Protein AF-A0A2E6C3U9-F1 (afdb_monomer_lite)

Secondary structure (DSSP, 8-state):
---HHHHHHHHHHTT--HHHHHHHHHHH-TT----------------------------------------------------------------------S------------TTTT-EEE-TTS-EEEE-SS-EEEEEEPBTTB-HHHHHHTTTSEEEEETTEEEEE-TT-S--EEEE-SS-EEEESSS---STTPEEEEE-SSEEEEE-TT--BEEEEESSS------TTSHHHHHHHHHHHHHHHHHHHHHHHHS-TT-BGGG--TT-SS-STT--EEEEEE-SSPP-SSSS-EEEEEEEEESPPEEGGGEEEEEEETT--EEEEEES--TTS-SEEE---SSSEE-TT-EEEEEE-SS-S---TTS-EEEEEEEEETTTTEEEEEEEEEE-

Foldseek 3Di:
DDDLVRQLVVCVVVPDDLVVSQVVSCVVVVPDDRPPDDPPDDDDDDDDDDDDYDDDDDDDDDDDDDDDDDDDDDDDDDDDDDDDDDDDDDDDDDDDDDDDDPDPPDPPPPPDDPPQAPFWWAALVQWTWHDDQQWIWTKHFADVQHCVVVCVVLPPWDWDDDPRMITTILSLDRDWDWDDDPFWIWIDSDPDPDQQRIWTWGDDDFHIWIDGPPDLAIGTTGRNADRLPFDPVDPVSVVSSVVRSVVVVVSSVVCVVVYDPSHDHVVVPPVDPDDDVFQWDKDKDAPPDAQAQDQWDFFIKIATAGGDWAFPVQKWKWKDWQNHDIFTEDEDADDPDGQKYKYDPPPGTRHHGDMITITGHPHRPWHCPVPWIWMWMWIARNVVRHTNDIDTDTHD

Radius of gyration: 35.79 Å; chains: 1; bounding box: 96×100×73 Å

pLDDT: mean 70.42, std 22.27, range [22.16, 93.25]

Structure (mmCIF, N/CA/C/O backbone):
data_AF-A0A2E6C3U9-F1
#
_entry.id   AF-A0A2E6C3U9-F1
#
loop_
_atom_site.group_PDB
_atom_site.id
_atom_site.type_symbol
_atom_site.label_atom_id
_atom_site.label_alt_id
_atom_site.label_comp_id
_atom_site.label_asym_id
_atom_site.label_entity_id
_atom_site.label_seq_id
_atom_site.pdbx_PDB_ins_code
_atom_site.Cartn_x
_atom_site.Cartn_y
_atom_site.Cartn_z
_atom_site.occupancy
_atom_site.B_iso_or_equiv
_atom_site.auth_seq_id
_atom_site.auth_comp_id
_atom_site.auth_asym_id
_atom_site.auth_atom_id
_atom_site.pdbx_PDB_model_num
ATOM 1 N N . MET A 1 1 ? -43.750 -18.252 39.658 1.00 55.34 1 MET A N 1
ATOM 2 C CA . MET A 1 1 ? -42.340 -18.129 39.248 1.00 55.34 1 MET A CA 1
ATOM 3 C C . MET A 1 1 ? -41.657 -19.404 39.680 1.00 55.34 1 MET A C 1
ATOM 5 O O . MET A 1 1 ? -41.839 -19.783 40.829 1.00 55.34 1 MET A O 1
ATOM 9 N N . MET A 1 2 ? -41.026 -20.111 38.747 1.00 68.44 2 MET A N 1
ATOM 10 C CA . MET A 1 2 ? -40.231 -21.302 39.053 1.00 68.44 2 MET A CA 1
ATOM 11 C C . MET A 1 2 ? -38.937 -20.849 39.743 1.00 68.44 2 MET A C 1
ATOM 13 O O . MET A 1 2 ? -38.443 -19.766 39.421 1.00 68.44 2 MET A O 1
ATOM 17 N N . GLU A 1 3 ? -38.428 -21.604 40.715 1.00 84.19 3 GLU A N 1
ATOM 18 C CA . GLU A 1 3 ? -37.130 -21.294 41.326 1.00 84.19 3 GLU A CA 1
ATOM 19 C C . GLU A 1 3 ? -35.992 -21.654 40.358 1.00 84.19 3 GLU A C 1
ATOM 21 O O . GLU A 1 3 ? -36.124 -22.577 39.554 1.00 84.19 3 GLU A O 1
ATOM 26 N N . SER A 1 4 ? -34.876 -20.919 40.414 1.00 84.50 4 SER A N 1
ATOM 27 C CA . SER A 1 4 ? -33.755 -21.065 39.469 1.00 84.50 4 SER A CA 1
ATOM 28 C C . SER A 1 4 ? -33.194 -22.492 39.425 1.00 84.50 4 SER A C 1
ATOM 30 O O . SER A 1 4 ? -32.874 -23.004 38.355 1.00 84.50 4 SER A O 1
ATOM 32 N N . GLN A 1 5 ? -33.160 -23.179 40.571 1.00 84.19 5 GLN A N 1
ATOM 33 C CA . GLN A 1 5 ? -32.714 -24.569 40.662 1.00 84.19 5 GLN A CA 1
ATOM 34 C C . GLN A 1 5 ? -33.676 -25.554 39.976 1.00 84.19 5 GLN A C 1
ATOM 36 O O . GLN A 1 5 ? -33.223 -26.516 39.355 1.00 84.19 5 GLN A O 1
ATOM 41 N N . ASP A 1 6 ? -34.986 -25.313 40.051 1.00 85.75 6 ASP A N 1
ATOM 42 C CA . ASP A 1 6 ? -35.996 -26.154 39.399 1.00 85.75 6 ASP A CA 1
ATOM 43 C C . ASP A 1 6 ? -35.981 -25.959 37.877 1.00 85.75 6 ASP A C 1
ATOM 45 O O . ASP A 1 6 ? -36.152 -26.919 37.120 1.00 85.75 6 ASP A O 1
ATOM 49 N N . TYR A 1 7 ? -35.712 -24.730 37.421 1.00 84.75 7 TYR A N 1
ATOM 50 C CA . TYR A 1 7 ? -35.526 -24.420 36.004 1.00 84.75 7 TYR A CA 1
ATOM 51 C C . TYR A 1 7 ? -34.304 -25.150 35.430 1.00 84.75 7 TYR A C 1
ATOM 53 O O . TYR A 1 7 ? -34.426 -25.873 34.440 1.00 84.75 7 TYR A O 1
ATOM 61 N N . TYR A 1 8 ? -33.165 -25.076 36.125 1.00 87.62 8 TYR A N 1
ATOM 62 C CA . TYR A 1 8 ? -31.953 -25.820 35.777 1.00 87.62 8 TYR A CA 1
ATOM 63 C C . TYR A 1 8 ? -32.199 -27.333 35.687 1.00 87.62 8 TYR A C 1
ATOM 65 O O . TYR A 1 8 ? -31.852 -27.968 34.692 1.00 87.62 8 TYR A O 1
ATOM 73 N N . LEU A 1 9 ? -32.846 -27.933 36.694 1.00 84.56 9 LEU A N 1
ATOM 74 C CA . LEU A 1 9 ? -33.118 -29.377 36.707 1.00 84.56 9 LEU A CA 1
ATOM 75 C C . LEU A 1 9 ? -34.072 -29.812 35.588 1.00 84.56 9 LEU A C 1
ATOM 77 O O . LEU A 1 9 ? -33.927 -30.913 35.055 1.00 84.56 9 LEU A O 1
ATOM 81 N N . THR A 1 10 ? -35.014 -28.950 35.203 1.00 88.38 10 THR A N 1
ATOM 82 C CA . THR A 1 10 ? -35.921 -29.218 34.081 1.00 88.38 10 THR A CA 1
ATOM 83 C C . THR A 1 10 ? -35.154 -29.294 32.761 1.00 88.38 10 THR A C 1
ATOM 85 O O . THR A 1 10 ? -35.410 -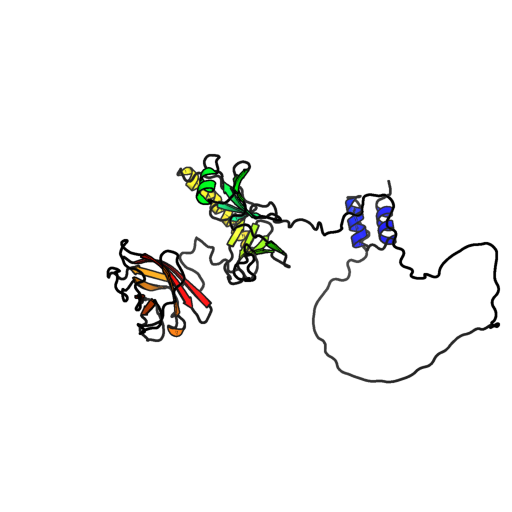30.199 31.968 1.00 88.38 10 THR A O 1
ATOM 88 N N . LEU A 1 11 ? -34.164 -28.420 32.550 1.00 83.62 11 LEU A N 1
ATOM 89 C CA . LEU A 1 11 ? -33.304 -28.443 31.360 1.00 83.62 11 LEU A CA 1
ATOM 90 C C . LEU A 1 11 ? -32.449 -29.715 31.300 1.00 83.62 11 LEU A C 1
ATOM 92 O O . LEU A 1 11 ? -32.378 -30.366 30.258 1.00 83.62 11 LEU A O 1
ATOM 96 N N . ILE A 1 12 ? -31.885 -30.147 32.431 1.00 86.25 12 ILE A N 1
ATOM 97 C CA . ILE A 1 12 ? -31.172 -31.434 32.503 1.00 86.25 12 ILE A CA 1
ATOM 98 C C . ILE A 1 12 ? -32.103 -32.597 32.143 1.00 86.25 12 ILE A C 1
ATOM 100 O O . ILE A 1 12 ? -31.730 -33.498 31.395 1.00 86.25 12 ILE A O 1
ATOM 104 N N . GLN A 1 13 ? -33.342 -32.580 32.639 1.00 84.50 13 GLN A N 1
ATOM 105 C CA . GLN A 1 13 ? -34.321 -33.630 32.356 1.00 84.50 13 GLN A CA 1
ATOM 106 C C . GLN A 1 13 ? -34.797 -33.629 30.892 1.00 84.50 13 GLN A C 1
ATOM 108 O O . GLN A 1 13 ? -35.219 -34.668 30.384 1.00 84.50 13 GLN A O 1
ATOM 113 N N . GLN A 1 14 ? -34.691 -32.487 30.210 1.00 82.56 14 GLN A N 1
ATOM 114 C CA . GLN A 1 14 ? -34.916 -32.333 28.770 1.00 82.56 14 GLN A CA 1
ATOM 115 C C . GLN A 1 14 ? -33.709 -32.765 27.919 1.00 82.56 14 GLN A C 1
ATOM 117 O O . GLN A 1 14 ? -33.820 -32.813 26.697 1.00 82.56 14 GLN A O 1
ATOM 122 N N . GLY A 1 15 ? -32.596 -33.151 28.551 1.00 80.69 15 GLY A N 1
ATOM 123 C CA . GLY A 1 15 ? -31.412 -33.698 27.890 1.00 80.69 15 GLY A CA 1
ATOM 124 C C . GLY A 1 15 ? -30.290 -32.691 27.642 1.00 80.69 15 GLY A C 1
ATOM 125 O O . GLY A 1 15 ? -29.310 -33.056 26.997 1.00 80.69 15 GLY A O 1
ATOM 126 N N . HIS A 1 16 ? -30.398 -31.459 28.148 1.00 76.25 16 HIS A N 1
ATOM 127 C CA . HIS A 1 16 ? -29.308 -30.485 28.068 1.00 76.25 16 HIS A CA 1
ATOM 128 C C . HIS A 1 16 ? -28.112 -30.918 28.920 1.00 76.25 16 HIS A C 1
ATOM 130 O O . HIS A 1 16 ? -28.272 -31.532 29.982 1.00 76.25 16 HIS A O 1
ATOM 136 N N . THR A 1 17 ? -26.903 -30.578 28.467 1.00 77.62 17 THR A N 1
ATOM 137 C CA . THR A 1 17 ? -25.698 -30.818 29.262 1.00 77.62 17 THR A CA 1
ATOM 138 C C . THR A 1 17 ? -25.702 -29.920 30.508 1.00 77.62 17 THR A C 1
ATOM 140 O O . THR A 1 17 ? -26.347 -28.868 30.512 1.00 77.62 17 THR A O 1
ATOM 143 N N . PRO A 1 18 ? -24.983 -30.291 31.584 1.00 74.19 18 PRO A N 1
ATOM 144 C CA . PRO A 1 18 ? -24.863 -29.447 32.774 1.00 74.19 18 PRO A CA 1
ATOM 145 C C . PRO A 1 18 ? -24.374 -28.022 32.495 1.00 74.19 18 PRO A C 1
ATOM 147 O O . PRO A 1 18 ? -24.808 -27.090 33.169 1.00 74.19 18 PRO A O 1
ATOM 150 N N . VAL A 1 19 ? -23.512 -27.847 31.490 1.00 74.19 19 VAL A N 1
ATOM 151 C CA . VAL A 1 19 ? -22.967 -26.541 31.099 1.00 74.19 19 VAL A CA 1
ATOM 152 C C . VAL A 1 19 ? -24.026 -25.711 30.374 1.00 74.19 19 VAL A C 1
ATOM 154 O O . VAL A 1 19 ? -24.280 -24.575 30.769 1.00 74.19 19 VAL A O 1
ATOM 157 N N . ASP A 1 20 ? -24.728 -26.297 29.403 1.00 72.50 20 ASP A N 1
ATOM 158 C CA . ASP A 1 20 ? -25.773 -25.586 28.655 1.00 72.50 20 ASP A CA 1
ATOM 159 C C . ASP A 1 20 ? -26.948 -25.219 29.564 1.00 72.50 20 ASP A C 1
ATOM 161 O O . ASP A 1 20 ? -27.443 -24.093 29.550 1.00 72.50 20 ASP A O 1
ATOM 165 N N . ALA A 1 21 ? -27.371 -26.151 30.423 1.00 80.50 21 ALA A N 1
ATOM 166 C CA . ALA A 1 21 ? -28.431 -25.905 31.392 1.00 80.50 21 ALA A CA 1
ATOM 167 C C . ALA A 1 21 ? -28.060 -24.778 32.366 1.00 80.50 21 ALA A C 1
ATOM 169 O O . ALA A 1 21 ? -28.923 -23.978 32.739 1.00 80.50 21 ALA A O 1
ATOM 170 N N . ALA A 1 22 ? -26.786 -24.684 32.764 1.00 77.25 22 ALA A N 1
ATOM 171 C CA . ALA A 1 22 ? -26.292 -23.592 33.594 1.00 77.25 22 ALA A CA 1
ATOM 172 C C . ALA A 1 22 ? -26.345 -22.259 32.843 1.00 77.25 22 ALA A C 1
ATOM 174 O O . ALA A 1 22 ? -26.886 -21.292 33.377 1.00 77.25 22 ALA A O 1
ATOM 175 N N . HIS A 1 23 ? -25.868 -22.232 31.597 1.00 74.69 23 HIS A N 1
ATOM 176 C CA . HIS A 1 23 ? -25.875 -21.041 30.753 1.00 74.69 23 HIS A CA 1
ATOM 177 C C . HIS A 1 23 ? -27.297 -20.497 30.549 1.00 74.69 23 HIS A C 1
ATOM 179 O O . HIS A 1 23 ? -27.569 -19.336 30.858 1.00 74.69 23 HIS A O 1
ATOM 185 N N . TYR A 1 24 ? -28.248 -21.354 30.162 1.00 78.56 24 TYR A N 1
ATOM 186 C CA . TYR A 1 24 ? -29.653 -20.959 30.020 1.00 78.56 24 TYR A CA 1
ATOM 187 C C . TYR A 1 24 ? -30.277 -20.504 31.338 1.00 78.56 24 TYR A C 1
ATOM 189 O O . TYR A 1 24 ? -31.096 -19.591 31.347 1.00 78.56 24 TYR A O 1
ATOM 197 N N . THR A 1 25 ? -29.917 -21.119 32.465 1.00 80.19 25 THR A N 1
ATOM 198 C CA . THR A 1 25 ? -30.474 -20.708 33.761 1.00 80.19 25 THR A CA 1
ATOM 199 C C . THR A 1 25 ? -29.948 -19.335 34.178 1.00 80.19 25 THR A C 1
ATOM 201 O O . THR A 1 25 ? -30.735 -18.518 34.653 1.00 80.19 25 THR A O 1
ATOM 204 N N . CYS A 1 26 ? -28.667 -19.036 33.946 1.00 79.38 26 CYS A N 1
ATOM 205 C CA . CYS A 1 26 ? -28.069 -17.737 34.266 1.00 79.38 26 CYS A CA 1
ATOM 206 C C . CYS A 1 26 ? -28.668 -16.577 33.455 1.00 79.38 26 CYS A C 1
ATOM 208 O O . CYS A 1 26 ? -28.778 -15.475 33.987 1.00 79.38 26 CYS A O 1
ATOM 210 N N . GLN A 1 27 ? -29.129 -16.821 32.221 1.00 77.19 27 GLN A N 1
ATOM 211 C CA . GLN A 1 27 ? -29.805 -15.800 31.405 1.00 77.19 27 GLN A CA 1
ATOM 212 C C . GLN A 1 27 ? -31.088 -15.265 32.060 1.00 77.19 27 GLN A C 1
ATOM 214 O O . GLN A 1 27 ? -31.379 -14.075 31.982 1.00 77.19 27 GLN A O 1
ATOM 219 N N . TYR A 1 28 ? -31.854 -16.133 32.729 1.00 77.00 28 TYR A N 1
ATOM 220 C CA . TYR A 1 28 ? -33.117 -15.752 33.376 1.00 77.00 28 TYR A CA 1
ATOM 221 C C . TYR A 1 28 ? -32.977 -15.524 34.886 1.00 77.00 28 TYR A C 1
ATOM 223 O O . TYR A 1 28 ? -33.811 -14.851 35.494 1.00 77.00 28 TYR A O 1
ATOM 231 N N . TYR A 1 29 ? -31.924 -16.071 35.496 1.00 81.38 29 TYR A N 1
ATOM 232 C CA . TYR A 1 29 ? -31.629 -15.978 36.921 1.00 81.38 29 TYR A CA 1
ATOM 233 C C . TYR A 1 29 ? -30.148 -15.614 37.117 1.00 81.38 29 TYR A C 1
ATOM 235 O O . TYR A 1 29 ? -29.335 -16.502 37.371 1.00 81.38 29 TYR A O 1
ATOM 243 N N . PRO A 1 30 ? -29.784 -14.319 37.053 1.00 73.75 30 PRO A N 1
ATOM 244 C CA . PRO A 1 30 ? -28.384 -13.871 37.050 1.00 73.75 30 PRO A CA 1
ATOM 245 C C . PRO A 1 30 ? -27.579 -14.257 38.301 1.00 73.75 30 PRO A C 1
ATOM 247 O O . PRO A 1 30 ? -26.358 -14.348 38.254 1.00 73.75 30 PRO A O 1
ATOM 250 N N . GLU A 1 31 ? -28.251 -14.502 39.431 1.00 78.38 31 GLU A N 1
ATOM 251 C CA . GLU A 1 31 ? -27.606 -14.942 40.679 1.00 78.38 31 GLU A CA 1
ATOM 252 C C . GLU A 1 31 ? -27.495 -16.470 40.817 1.00 78.38 31 GLU A C 1
ATOM 254 O O . GLU A 1 31 ? -27.029 -16.979 41.843 1.00 78.38 31 GLU A O 1
ATOM 259 N N . PHE A 1 32 ? -27.946 -17.228 39.816 1.00 83.44 32 PHE A N 1
ATOM 260 C CA . PHE A 1 32 ? -27.860 -18.681 39.833 1.00 83.44 32 PHE A CA 1
ATOM 261 C C . PHE A 1 32 ? -26.396 -19.136 39.799 1.00 83.44 32 PHE A C 1
ATOM 263 O O . PHE A 1 32 ? -25.621 -18.747 38.931 1.00 83.44 32 PHE A O 1
ATOM 270 N N . LYS A 1 33 ? -26.017 -19.992 40.754 1.00 79.50 33 LYS A N 1
ATOM 271 C CA . LYS A 1 33 ? -24.688 -20.609 40.810 1.00 79.50 33 LYS A CA 1
ATOM 272 C C . LYS A 1 33 ? -24.820 -22.088 40.458 1.00 79.50 33 LYS A C 1
ATOM 274 O O . LYS A 1 33 ? -25.407 -22.823 41.258 1.00 79.50 33 LYS A O 1
ATOM 279 N N . PRO A 1 34 ? -24.309 -22.539 39.300 1.00 73.00 34 PRO A N 1
ATOM 280 C CA . PRO A 1 34 ? -24.448 -23.930 38.907 1.00 73.00 34 PRO A CA 1
ATOM 281 C C . PRO A 1 34 ? -23.701 -24.854 39.882 1.00 73.00 34 PRO A C 1
ATOM 283 O O . PRO A 1 34 ? -22.665 -24.463 40.430 1.00 73.00 34 PRO A O 1
ATOM 286 N N . PRO A 1 35 ? -24.190 -26.088 40.111 1.00 67.19 35 PRO A N 1
ATOM 287 C CA . PRO A 1 35 ? -23.468 -27.062 40.917 1.00 67.19 35 PRO A CA 1
ATOM 288 C C . PRO A 1 35 ? -22.139 -27.402 40.233 1.00 67.19 35 PRO A C 1
ATOM 290 O O . PRO A 1 35 ? -22.126 -27.978 39.147 1.00 67.19 35 PRO A O 1
ATOM 293 N N . THR A 1 36 ? -21.012 -27.063 40.858 1.00 53.59 36 THR A N 1
ATOM 294 C CA . THR A 1 36 ? -19.675 -27.450 40.396 1.00 53.59 36 THR A CA 1
ATOM 295 C C . THR A 1 36 ? -19.504 -28.964 40.514 1.00 53.59 36 THR A C 1
ATOM 297 O O . THR A 1 36 ? -19.112 -29.490 41.552 1.00 53.59 36 THR A O 1
ATOM 300 N N . ALA A 1 37 ? -19.808 -29.684 39.438 1.00 38.78 37 ALA A N 1
ATOM 301 C CA . ALA A 1 37 ? -19.448 -31.084 39.271 1.00 38.78 37 ALA A CA 1
ATOM 302 C C . ALA A 1 37 ? -19.011 -31.311 37.818 1.00 38.78 37 ALA A C 1
ATOM 304 O O . ALA A 1 37 ? -19.853 -31.442 36.935 1.00 38.78 37 ALA A O 1
ATOM 305 N N . GLY A 1 38 ? -17.691 -31.347 37.591 1.00 37.28 38 GLY A N 1
ATOM 306 C CA . GLY A 1 38 ? -17.111 -31.804 36.322 1.00 37.28 38 GLY A CA 1
ATOM 307 C C . GLY A 1 38 ? -15.950 -30.997 35.735 1.00 37.28 38 GLY A C 1
ATOM 308 O O . GLY A 1 38 ? -15.683 -31.153 34.553 1.00 37.28 38 GLY A O 1
ATOM 309 N N . ALA A 1 39 ? -15.248 -30.162 36.507 1.00 30.06 39 ALA A N 1
ATOM 310 C CA . ALA A 1 39 ? -14.010 -29.494 36.075 1.00 30.06 39 ALA A CA 1
ATOM 311 C C . ALA A 1 39 ? -12.766 -30.408 36.184 1.00 30.06 39 ALA A C 1
ATOM 313 O O . ALA A 1 39 ? -11.724 -30.003 36.688 1.00 30.06 39 ALA A O 1
ATOM 314 N N . GLU A 1 40 ? -12.878 -31.657 35.737 1.00 29.80 40 GLU A N 1
ATOM 315 C CA . GLU A 1 40 ? -11.744 -32.574 35.588 1.00 29.80 40 GLU A CA 1
ATOM 316 C C . GLU A 1 40 ? -11.909 -33.310 34.260 1.00 29.80 40 GLU A C 1
ATOM 318 O O . GLU A 1 40 ? -12.525 -34.362 34.236 1.00 29.80 40 GLU A O 1
ATOM 323 N N . MET A 1 41 ? -11.443 -32.712 33.160 1.00 29.98 41 MET A N 1
ATOM 324 C CA . MET A 1 41 ? -10.864 -33.383 31.982 1.00 29.98 41 MET A CA 1
ATOM 325 C C . MET A 1 41 ? -10.395 -32.308 30.976 1.00 29.98 41 MET A C 1
ATOM 327 O O . MET A 1 41 ? -10.938 -32.185 29.883 1.00 29.98 41 MET A O 1
ATOM 331 N N . ILE A 1 42 ? -9.372 -31.525 31.330 1.00 35.72 42 ILE A N 1
ATOM 332 C CA . ILE A 1 42 ? -8.480 -30.904 30.335 1.00 35.72 42 ILE A CA 1
ATOM 333 C C . ILE A 1 42 ? -7.039 -31.159 30.787 1.00 35.72 42 ILE A C 1
ATOM 335 O O . ILE A 1 42 ? -6.608 -30.601 31.791 1.00 35.72 42 ILE A O 1
ATOM 339 N N . ALA A 1 43 ? -6.332 -32.031 30.058 1.00 29.20 43 ALA A N 1
ATOM 340 C CA . ALA A 1 43 ? -4.876 -32.024 29.831 1.00 29.20 43 ALA A CA 1
ATOM 341 C C . ALA A 1 43 ? -4.522 -33.189 28.870 1.00 29.20 43 ALA A C 1
ATOM 343 O O . ALA A 1 43 ? -4.596 -34.346 29.276 1.00 29.20 43 ALA A O 1
ATOM 344 N N . THR A 1 44 ? -4.452 -32.938 27.552 1.00 28.70 44 THR A N 1
ATOM 345 C CA . THR A 1 44 ? -3.228 -32.731 26.717 1.00 28.70 44 THR A CA 1
ATOM 346 C C . THR A 1 44 ? -2.575 -34.047 26.220 1.00 28.70 44 THR A C 1
ATOM 348 O O . THR A 1 44 ? -2.925 -35.118 26.705 1.00 28.70 44 THR A O 1
ATOM 351 N N . PRO A 1 45 ? -1.590 -34.023 25.295 1.00 36.56 45 PRO A N 1
ATOM 352 C CA . PRO A 1 45 ? -1.635 -33.659 23.873 1.00 36.56 45 PRO A CA 1
ATOM 353 C C . PRO A 1 45 ? -1.255 -34.855 22.948 1.00 36.56 45 PRO A C 1
ATOM 355 O O . PRO A 1 45 ? -1.019 -35.973 23.399 1.00 36.56 45 PRO A O 1
ATOM 358 N N . PHE A 1 46 ? -1.212 -34.617 21.633 1.00 25.98 46 PHE A N 1
ATOM 359 C CA . PHE A 1 46 ? -0.884 -35.570 20.560 1.00 25.98 46 PHE A CA 1
ATOM 360 C C . PHE A 1 46 ? 0.432 -36.362 20.741 1.00 25.98 46 PHE A C 1
ATOM 362 O O . PHE A 1 46 ? 1.465 -35.792 21.083 1.00 25.98 46 PHE A O 1
ATOM 369 N N . GLY A 1 47 ? 0.423 -37.647 20.341 1.00 25.77 47 GLY A N 1
ATOM 370 C CA . GLY A 1 47 ? 1.631 -38.349 19.889 1.00 25.77 47 GLY A CA 1
ATOM 371 C C . GLY A 1 47 ? 1.601 -39.886 19.921 1.00 25.77 47 GLY A C 1
ATOM 372 O O . GLY A 1 47 ? 1.514 -40.492 20.980 1.00 25.77 47 GLY A O 1
ATOM 373 N N . SER A 1 48 ? 1.847 -40.494 18.754 1.00 27.66 48 SER A N 1
ATOM 374 C CA . SER A 1 48 ? 2.260 -41.887 18.480 1.00 27.66 48 SER A CA 1
ATOM 375 C C . SER A 1 48 ? 1.197 -43.001 18.413 1.00 27.66 48 SER A C 1
ATOM 377 O O . SER A 1 48 ? 0.740 -43.574 19.398 1.00 27.66 48 SER A O 1
ATOM 379 N N . SER A 1 49 ? 0.904 -43.407 17.177 1.00 29.31 49 SER A N 1
ATOM 380 C CA . SER A 1 49 ? 0.582 -44.789 16.840 1.00 29.31 49 SER A CA 1
ATOM 381 C C . SER A 1 49 ? 1.879 -45.596 16.705 1.00 29.31 49 SER A C 1
ATOM 383 O O . SER A 1 49 ? 2.617 -45.399 15.742 1.00 29.31 49 SER A O 1
ATOM 385 N N . GLU A 1 50 ? 2.116 -46.547 17.609 1.00 27.42 50 GLU A N 1
ATOM 386 C CA . GLU A 1 50 ? 2.938 -47.726 17.330 1.00 27.42 50 GLU A CA 1
ATOM 387 C C . GLU A 1 50 ? 2.157 -49.001 17.650 1.00 27.42 50 GLU A C 1
ATOM 389 O O . GLU A 1 50 ? 1.542 -49.174 18.701 1.00 27.42 50 GLU A O 1
ATOM 394 N N . PHE A 1 51 ? 2.177 -49.888 16.663 1.00 24.95 51 PHE A N 1
ATOM 395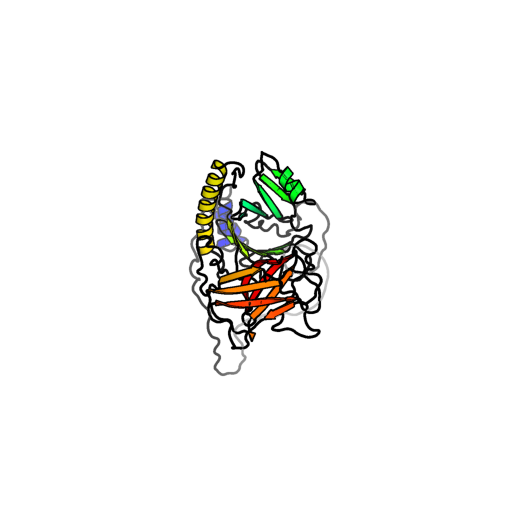 C CA . PHE A 1 51 ? 1.470 -51.150 16.577 1.00 24.95 51 PHE A CA 1
ATOM 396 C C . PHE A 1 51 ? 2.517 -52.263 16.600 1.00 24.95 51 PHE A C 1
ATOM 398 O O . PHE A 1 51 ? 3.248 -52.410 15.625 1.00 24.95 51 PHE A O 1
ATOM 405 N N . VAL A 1 52 ? 2.566 -53.088 17.653 1.00 23.56 52 VAL A N 1
ATOM 406 C CA . VAL A 1 52 ? 3.182 -54.427 17.595 1.00 23.56 52 VAL A CA 1
ATOM 407 C C . VAL A 1 52 ? 2.428 -55.411 18.496 1.00 23.56 52 VAL A C 1
ATOM 409 O O . VAL A 1 52 ? 2.549 -55.347 19.712 1.00 23.56 52 VAL A O 1
ATOM 412 N N . GLY A 1 53 ? 1.726 -56.349 17.838 1.00 23.83 53 GLY A N 1
ATOM 413 C CA . GLY A 1 53 ? 1.655 -57.799 18.120 1.00 23.83 53 GLY A CA 1
ATOM 414 C C . GLY A 1 53 ? 1.059 -58.291 19.452 1.00 23.83 53 GLY A C 1
ATOM 415 O O . GLY A 1 53 ? 1.305 -57.746 20.510 1.00 23.83 53 GLY A O 1
ATOM 416 N N . LEU A 1 54 ? 0.353 -59.419 19.543 1.00 24.39 54 LEU A N 1
ATOM 417 C CA . LEU A 1 54 ? 0.052 -60.506 18.612 1.00 24.39 54 LEU A CA 1
ATOM 418 C C . LEU A 1 54 ? -0.880 -61.489 19.362 1.00 24.39 54 LEU A C 1
ATOM 420 O O . LEU A 1 54 ? -0.682 -61.712 20.553 1.00 24.39 54 LEU A O 1
ATOM 424 N N . SER A 1 55 ? -1.746 -62.194 18.618 1.00 24.64 55 SER A N 1
ATOM 425 C CA . SER A 1 55 ? -2.370 -63.501 18.946 1.00 24.64 55 SER A CA 1
ATOM 426 C C . SER A 1 55 ? -3.437 -63.517 20.059 1.00 24.64 55 SER A C 1
ATOM 428 O O . SER A 1 55 ? -3.284 -62.890 21.089 1.00 24.64 55 SER A O 1
ATOM 430 N N . GLY A 1 56 ? -4.560 -64.228 19.973 1.00 23.91 56 GLY A N 1
ATOM 431 C CA . GLY A 1 56 ? -5.081 -65.165 18.992 1.00 23.91 56 GLY A CA 1
ATOM 432 C C . GLY A 1 56 ? -6.403 -65.757 19.510 1.00 23.91 56 GLY A C 1
ATOM 433 O O . GLY A 1 56 ? -6.539 -66.034 20.692 1.00 23.91 56 GLY A O 1
ATOM 434 N N . GLN A 1 57 ? -7.330 -65.992 18.577 1.00 24.14 57 GLN A N 1
ATOM 435 C CA . GLN A 1 57 ? -8.067 -67.255 18.442 1.00 24.14 57 GLN A CA 1
ATOM 436 C C . GLN A 1 57 ? -9.143 -67.647 19.493 1.00 24.14 57 GLN A C 1
ATOM 438 O O . GLN A 1 57 ? -8.843 -68.190 20.546 1.00 24.14 57 GLN A O 1
ATOM 443 N N . GLY A 1 58 ? -10.410 -67.601 19.050 1.00 22.16 58 GLY A N 1
ATOM 444 C CA . GLY A 1 58 ? -11.338 -68.741 19.158 1.00 22.16 58 GLY A CA 1
ATOM 445 C C . GLY A 1 58 ? -12.352 -68.796 20.317 1.00 22.16 58 GLY A C 1
ATOM 446 O O . GLY A 1 58 ? -12.011 -68.606 21.474 1.00 22.16 58 GLY A O 1
ATOM 447 N N . GLY A 1 59 ? -13.582 -69.214 19.972 1.00 23.62 59 GLY A N 1
ATOM 448 C CA . GLY A 1 59 ? -14.592 -69.806 20.873 1.00 23.62 59 GLY A CA 1
ATOM 449 C C . GLY A 1 59 ? -15.597 -68.793 21.435 1.00 23.62 59 GLY A C 1
ATOM 450 O O . GLY A 1 59 ? -15.211 -67.895 22.161 1.00 23.62 59 GLY A O 1
ATOM 451 N N . ALA A 1 60 ? -16.874 -68.752 21.037 1.00 23.03 60 ALA A N 1
ATOM 452 C CA . ALA A 1 60 ? -17.947 -69.749 21.176 1.00 23.03 60 ALA A CA 1
ATOM 453 C C . ALA A 1 60 ? -18.295 -70.131 22.634 1.00 23.03 60 ALA A C 1
ATOM 455 O O . ALA A 1 60 ? -17.409 -70.386 23.440 1.00 23.03 60 ALA A O 1
ATOM 456 N N . VAL A 1 61 ? -19.608 -70.323 22.858 1.00 23.36 61 VAL A N 1
ATOM 457 C CA . VAL A 1 61 ? -20.301 -70.965 24.005 1.00 23.36 61 VAL A CA 1
ATOM 458 C C . VAL A 1 61 ? -20.547 -70.031 25.214 1.00 23.36 61 VAL A C 1
ATOM 460 O O . VAL A 1 61 ? -19.608 -69.596 25.858 1.00 23.36 61 VAL A O 1
ATOM 463 N N . SER A 1 62 ? -21.752 -69.493 25.468 1.00 24.39 62 SER A N 1
ATOM 464 C CA . SER A 1 62 ? -23.069 -70.057 25.865 1.00 24.39 62 SER A CA 1
ATOM 465 C C . SER A 1 62 ? -23.235 -70.435 27.348 1.00 24.39 62 SER A C 1
ATOM 467 O O . SER A 1 62 ? -22.412 -71.144 27.912 1.00 24.39 62 SER A O 1
ATOM 469 N N . ALA A 1 63 ? -24.441 -70.097 27.842 1.00 26.19 63 ALA A N 1
ATOM 470 C CA . ALA A 1 63 ? -25.174 -70.621 29.008 1.00 26.19 63 ALA A CA 1
ATOM 471 C C . ALA A 1 63 ? -24.725 -70.065 30.377 1.00 26.19 63 ALA A C 1
ATOM 473 O O . ALA A 1 63 ? -23.545 -69.875 30.616 1.00 26.19 63 ALA A O 1
ATOM 474 N N . THR A 1 64 ? -25.596 -69.691 31.318 1.00 26.81 64 THR A N 1
ATOM 475 C CA . THR A 1 64 ? -26.877 -70.246 31.818 1.00 26.81 64 THR A CA 1
ATOM 476 C C . THR A 1 64 ? -27.610 -69.138 32.611 1.00 26.81 64 THR A C 1
ATOM 478 O O . THR A 1 64 ? -26.949 -68.227 33.087 1.00 26.81 64 THR A O 1
ATOM 481 N N . GLY A 1 65 ? -28.923 -69.126 32.859 1.00 26.47 65 GLY A N 1
ATOM 482 C CA . GLY A 1 65 ? -29.953 -70.166 32.813 1.00 26.47 65 GLY A CA 1
ATOM 483 C C . GLY A 1 65 ? -31.354 -69.545 32.642 1.00 26.47 65 GLY A C 1
ATOM 484 O O . GLY A 1 65 ? -31.535 -68.345 32.803 1.00 26.47 65 GLY A O 1
ATOM 485 N N . ALA A 1 66 ? -32.299 -70.293 32.070 1.00 26.00 66 ALA A N 1
ATOM 486 C CA . ALA A 1 66 ? -33.287 -71.119 32.785 1.00 26.00 66 ALA A CA 1
ATOM 487 C C . ALA A 1 66 ? -34.381 -70.248 33.464 1.00 26.00 66 ALA A C 1
ATOM 489 O O . ALA A 1 66 ? -34.071 -69.481 34.361 1.00 26.00 66 ALA A O 1
ATOM 490 N N . GLY A 1 67 ? -35.667 -70.305 33.095 1.00 26.55 67 GLY A N 1
ATOM 491 C CA . GLY A 1 67 ? -36.397 -71.433 32.519 1.00 26.55 67 GLY A CA 1
ATOM 492 C C . GLY A 1 67 ? -37.649 -71.097 31.691 1.00 26.55 67 GLY A C 1
ATOM 493 O O . GLY A 1 67 ? -38.214 -70.011 31.745 1.00 26.55 67 GLY A O 1
ATOM 494 N N . SER A 1 68 ? -38.013 -72.131 30.925 1.00 25.58 68 SER A N 1
ATOM 495 C CA . SER A 1 68 ? -39.311 -72.561 30.367 1.00 25.58 68 SER A CA 1
ATOM 496 C C . SER A 1 68 ? -40.562 -72.025 31.088 1.00 25.58 68 SER A C 1
ATOM 498 O O . SER A 1 68 ? -40.511 -71.851 32.299 1.00 25.58 68 SER A O 1
ATOM 500 N N . ILE A 1 69 ? -41.726 -71.824 30.445 1.00 28.42 69 ILE A N 1
ATOM 501 C CA . ILE A 1 69 ? -42.576 -72.855 29.805 1.00 28.42 69 ILE A CA 1
ATOM 502 C C . ILE A 1 69 ? -43.271 -72.331 28.527 1.00 28.42 69 ILE A C 1
ATOM 504 O O . ILE A 1 69 ? -43.802 -71.228 28.480 1.00 28.42 69 ILE A O 1
ATOM 508 N N . THR A 1 70 ? -43.267 -73.189 27.508 1.00 26.77 70 THR A N 1
ATOM 509 C CA . THR A 1 70 ? -43.870 -73.120 26.170 1.00 26.77 70 THR A CA 1
ATOM 510 C C . THR A 1 70 ? -45.375 -73.423 26.147 1.00 26.77 70 THR A C 1
ATOM 512 O O . THR A 1 70 ? -45.821 -74.361 26.803 1.00 26.77 70 THR A O 1
ATOM 515 N N . ALA A 1 71 ? -46.138 -72.749 25.276 1.00 27.22 71 ALA A N 1
ATOM 516 C CA . ALA A 1 71 ? -47.386 -73.286 24.720 1.00 27.22 71 ALA A CA 1
ATOM 517 C C . ALA A 1 71 ? -47.727 -72.665 23.347 1.00 27.22 71 ALA A C 1
ATOM 519 O O . ALA A 1 71 ? -47.991 -71.475 23.243 1.00 27.22 71 ALA A O 1
ATOM 520 N N . GLY A 1 72 ? -47.685 -73.523 22.320 1.00 27.70 72 GLY A N 1
ATOM 521 C CA . GLY A 1 72 ? -48.540 -73.593 21.123 1.00 27.70 72 GLY A CA 1
ATOM 522 C C . GLY A 1 72 ? -49.070 -72.330 20.427 1.00 27.70 72 GLY A C 1
ATOM 523 O O . GLY A 1 72 ? -49.957 -71.647 20.922 1.00 27.70 72 GLY A O 1
ATOM 524 N N . THR A 1 73 ? -48.645 -72.177 19.171 1.00 26.53 73 THR A N 1
ATOM 525 C CA . THR A 1 73 ? -49.401 -71.610 18.033 1.00 26.53 73 THR A CA 1
ATOM 526 C C . THR A 1 73 ? -50.796 -72.278 17.912 1.00 26.53 73 THR A C 1
ATOM 528 O O . THR A 1 73 ? -50.975 -73.391 18.398 1.00 26.53 73 THR A O 1
ATOM 531 N N . VAL A 1 74 ? -51.876 -71.718 17.347 1.00 27.47 74 VAL A N 1
ATOM 532 C CA . VAL A 1 74 ? -52.121 -71.112 16.021 1.00 27.47 74 VAL A CA 1
ATOM 533 C C . VAL A 1 74 ? -53.539 -70.489 15.993 1.00 27.47 74 VAL A C 1
ATOM 535 O O . VAL A 1 74 ? -54.429 -70.955 16.698 1.00 27.47 74 VAL A O 1
ATOM 538 N N . ALA A 1 75 ? -53.743 -69.593 15.018 1.00 26.98 75 ALA A N 1
ATOM 539 C CA . ALA A 1 75 ? -54.974 -69.343 14.244 1.00 26.98 75 ALA A CA 1
ATOM 540 C C . ALA A 1 75 ? -55.802 -68.078 14.546 1.00 26.98 75 ALA A C 1
ATOM 542 O O . ALA A 1 75 ? -56.084 -67.703 15.676 1.00 26.98 75 ALA A O 1
ATOM 543 N N . ALA A 1 76 ? -56.169 -67.443 13.431 1.00 27.95 76 ALA A N 1
ATOM 544 C CA . ALA A 1 76 ? -56.828 -66.160 13.266 1.00 27.95 76 ALA A CA 1
ATOM 545 C C . ALA A 1 76 ? -58.303 -66.150 13.698 1.00 27.95 76 ALA A C 1
ATOM 547 O O . ALA A 1 76 ? -58.999 -67.159 13.597 1.00 27.95 76 ALA A O 1
ATOM 548 N N . GLY A 1 77 ? -58.809 -64.972 14.067 1.00 28.08 77 GLY A N 1
ATOM 549 C CA . GLY A 1 77 ? -60.234 -64.746 14.298 1.00 28.08 77 GLY A CA 1
ATOM 550 C C . GLY A 1 77 ? -60.516 -63.340 14.817 1.00 28.08 77 GLY A C 1
ATOM 551 O O . GLY A 1 77 ? -59.807 -62.839 15.677 1.00 28.08 77 GLY A O 1
ATOM 552 N N . ALA A 1 78 ? -61.520 -62.697 14.234 1.00 27.94 78 ALA A N 1
ATOM 553 C CA . ALA A 1 78 ? -61.808 -61.274 14.316 1.00 27.94 78 ALA A CA 1
ATOM 554 C C . ALA A 1 78 ? -62.587 -60.817 15.570 1.00 27.94 78 ALA A C 1
ATOM 556 O O . ALA A 1 78 ? -63.281 -61.599 16.208 1.00 27.94 78 ALA A O 1
ATOM 557 N N . ALA A 1 79 ? -62.582 -59.488 15.736 1.00 28.56 79 ALA A N 1
ATOM 558 C CA . ALA A 1 79 ? -63.625 -58.626 16.304 1.00 28.56 79 ALA A CA 1
ATOM 559 C C . ALA A 1 79 ? -63.738 -58.418 17.833 1.00 28.56 79 ALA A C 1
ATOM 561 O O . ALA A 1 79 ? -63.786 -59.336 18.642 1.00 28.56 79 ALA A O 1
ATOM 562 N N . THR A 1 80 ? -63.978 -57.132 18.139 1.00 29.61 80 THR A N 1
ATOM 563 C CA . THR A 1 80 ? -64.651 -56.526 19.305 1.00 29.61 80 THR A CA 1
ATOM 564 C C . THR A 1 80 ? -63.949 -56.484 20.668 1.00 29.61 80 THR A C 1
ATOM 566 O O . THR A 1 80 ? -63.853 -57.483 21.365 1.00 29.61 80 THR A O 1
ATOM 569 N N . GLY A 1 81 ? -63.673 -55.249 21.118 1.00 27.31 81 GLY A N 1
ATOM 570 C CA . GLY A 1 81 ? -63.885 -54.841 22.512 1.00 27.31 81 GLY A CA 1
ATOM 571 C C . GLY A 1 81 ? -62.648 -54.442 23.320 1.00 27.31 81 GLY A C 1
ATOM 572 O O . GLY A 1 81 ? -61.988 -55.301 23.876 1.00 27.31 81 GLY A O 1
ATOM 573 N N . GLY A 1 82 ? -62.449 -53.125 23.472 1.00 26.39 82 GLY A N 1
ATOM 574 C CA . GLY A 1 82 ? -62.069 -52.466 24.732 1.00 26.39 82 GLY A CA 1
ATOM 575 C C . GLY A 1 82 ? -60.667 -52.678 25.327 1.00 26.39 82 GLY A C 1
ATOM 576 O O . GLY A 1 82 ? -60.316 -53.771 25.743 1.00 26.39 82 GLY A O 1
ATOM 577 N N . GLY A 1 83 ? -59.963 -51.563 25.562 1.00 27.14 83 GLY A N 1
ATOM 578 C CA . GLY A 1 83 ? -59.059 -51.430 26.714 1.00 27.14 83 GLY A CA 1
ATOM 579 C C . GLY A 1 83 ? -57.559 -51.340 26.418 1.00 27.14 83 GLY A C 1
ATOM 580 O O . GLY A 1 83 ? -56.890 -52.349 26.280 1.00 27.14 83 GLY A O 1
ATOM 581 N N . MET A 1 84 ? -57.061 -50.100 26.438 1.00 29.62 84 MET A N 1
ATOM 582 C CA . MET A 1 84 ? -55.747 -49.641 26.925 1.00 29.62 84 MET A CA 1
ATOM 583 C C . MET A 1 84 ? -54.425 -50.290 26.438 1.00 29.62 84 MET A C 1
ATOM 585 O O . MET A 1 84 ? -54.025 -51.362 26.865 1.00 29.62 84 MET A O 1
ATOM 589 N N . SER A 1 85 ? -53.654 -49.426 25.761 1.00 31.44 85 SER A N 1
ATOM 590 C CA . SER A 1 85 ? -52.258 -49.057 26.072 1.00 31.44 85 SER A CA 1
ATOM 591 C C . SER A 1 85 ? -51.074 -49.784 25.399 1.00 31.44 85 SER A C 1
ATOM 593 O O . SER A 1 85 ? -50.527 -50.743 25.922 1.00 31.44 85 SER A O 1
ATOM 595 N N . VAL A 1 86 ? -50.613 -49.125 24.322 1.00 29.69 86 VAL A N 1
ATOM 596 C CA . VAL A 1 86 ? -49.235 -48.651 24.033 1.00 29.69 86 VAL A CA 1
ATOM 597 C C . VAL A 1 86 ? -48.170 -49.604 23.440 1.00 29.69 86 VAL A C 1
ATOM 599 O O . VAL A 1 86 ? -47.727 -50.569 24.047 1.00 29.69 86 VAL A O 1
ATOM 602 N N . ALA A 1 87 ? -47.671 -49.120 22.289 1.00 28.59 87 ALA A N 1
ATOM 603 C CA . ALA A 1 87 ? -46.333 -49.228 21.693 1.00 28.59 87 ALA A CA 1
ATOM 604 C C . ALA A 1 87 ? -45.970 -50.459 20.847 1.00 28.59 87 ALA A C 1
ATOM 606 O O . ALA A 1 87 ? -45.366 -51.417 21.312 1.00 28.59 87 ALA A O 1
ATOM 607 N N . THR A 1 88 ? -46.136 -50.326 19.527 1.00 32.41 88 THR A N 1
ATOM 608 C CA . THR A 1 88 ? -45.048 -50.627 18.580 1.00 32.41 88 THR A CA 1
ATOM 609 C C . THR A 1 88 ? -45.147 -49.652 17.405 1.00 32.41 88 THR A C 1
ATOM 611 O O . THR A 1 88 ? -46.188 -49.531 16.764 1.00 32.41 88 THR A O 1
ATOM 614 N N . ILE A 1 89 ? -44.062 -48.909 17.200 1.00 32.84 89 ILE A N 1
ATOM 615 C CA . ILE A 1 89 ? -43.879 -47.837 16.221 1.00 32.84 89 ILE A CA 1
ATOM 616 C C . ILE A 1 89 ? -43.792 -48.455 14.821 1.00 32.84 89 ILE A C 1
ATOM 618 O O . ILE A 1 89 ? -42.847 -49.178 14.517 1.00 32.84 89 ILE A O 1
ATOM 622 N N . ALA A 1 90 ? -44.780 -48.170 13.975 1.00 31.67 90 ALA A N 1
ATOM 623 C CA . ALA A 1 90 ? -44.686 -48.347 12.533 1.00 31.67 90 ALA A CA 1
ATOM 624 C C . ALA A 1 90 ? -44.460 -46.967 11.911 1.00 31.67 90 ALA A C 1
ATOM 626 O O . ALA A 1 90 ? -45.279 -46.063 12.070 1.00 31.67 90 ALA A O 1
ATOM 627 N N . VAL A 1 91 ? -43.325 -46.821 11.230 1.00 39.16 91 VAL A N 1
ATOM 628 C CA . VAL A 1 91 ? -42.987 -45.664 10.404 1.00 39.16 91 VAL A CA 1
ATOM 629 C C . VAL A 1 91 ? -44.003 -45.587 9.267 1.00 39.16 91 VAL A C 1
ATOM 631 O O . VAL A 1 91 ? -43.976 -46.397 8.343 1.00 39.16 91 VAL A O 1
ATOM 634 N N . VAL A 1 92 ? -44.915 -44.622 9.353 1.00 28.92 92 VAL A N 1
ATOM 635 C CA . VAL A 1 92 ? -45.746 -44.175 8.234 1.00 28.92 92 VAL A CA 1
ATOM 636 C C . VAL A 1 92 ? -45.678 -42.657 8.225 1.00 28.92 92 VAL A C 1
ATOM 638 O O . VAL A 1 92 ? -46.183 -41.991 9.125 1.00 28.92 92 VAL A O 1
ATOM 641 N N . SER A 1 93 ? -45.004 -42.128 7.210 1.00 31.17 93 SER A N 1
ATOM 642 C CA . SER A 1 93 ? -44.930 -40.709 6.891 1.00 31.17 93 SER A CA 1
ATOM 643 C C . SER A 1 93 ? -46.340 -40.144 6.719 1.00 31.17 93 SER A C 1
ATOM 645 O O . SER A 1 93 ? -47.054 -40.522 5.791 1.00 31.17 93 SER A O 1
ATOM 647 N N . VAL A 1 94 ? -46.742 -39.233 7.606 1.00 30.09 94 VAL A N 1
ATOM 648 C CA . VAL A 1 94 ? -47.952 -38.425 7.438 1.00 30.09 94 VAL A CA 1
ATOM 649 C C . VAL A 1 94 ? -47.523 -36.983 7.205 1.00 30.09 94 VAL A C 1
ATOM 651 O O . VAL A 1 94 ? -47.050 -36.300 8.107 1.00 30.09 94 VAL A O 1
ATOM 654 N N . LEU A 1 95 ? -47.702 -36.542 5.963 1.00 34.62 95 LEU A N 1
ATOM 655 C CA . LEU A 1 95 ? -47.797 -35.138 5.582 1.00 34.62 95 LEU A CA 1
ATOM 656 C C . LEU A 1 95 ? -49.004 -34.528 6.311 1.00 34.62 95 LEU A C 1
ATOM 658 O O . LEU A 1 95 ? -50.143 -34.891 6.019 1.00 34.62 95 LEU A O 1
ATOM 662 N N . VAL A 1 96 ? -48.762 -33.596 7.235 1.00 32.97 96 VAL A N 1
ATOM 663 C CA . VAL A 1 96 ? -49.791 -32.677 7.741 1.00 32.97 96 VAL A CA 1
ATOM 664 C C . VAL A 1 96 ? -49.357 -31.257 7.406 1.00 32.97 96 VAL A C 1
ATOM 666 O O . VAL A 1 96 ? -48.643 -30.605 8.159 1.00 32.97 96 VAL A O 1
ATOM 669 N N . LEU A 1 97 ? -49.817 -30.784 6.250 1.00 43.66 97 LEU A N 1
ATOM 670 C CA . LEU A 1 97 ? -50.078 -29.366 6.049 1.00 43.66 97 LEU A CA 1
ATOM 671 C C . LEU A 1 97 ? -51.475 -29.075 6.597 1.00 43.66 97 LEU A C 1
ATOM 673 O O . LEU A 1 97 ? -52.452 -29.678 6.154 1.00 43.66 97 LEU A O 1
ATOM 677 N N . GLY A 1 98 ? -51.559 -28.110 7.511 1.00 28.20 98 GLY A N 1
ATOM 678 C CA . GLY A 1 98 ? -52.796 -27.390 7.793 1.00 28.20 98 GLY A CA 1
ATOM 679 C C . GLY A 1 98 ? -53.126 -27.255 9.273 1.00 28.20 98 GLY A C 1
ATOM 680 O O . GLY A 1 98 ? -53.738 -28.148 9.850 1.00 28.20 98 GLY A O 1
ATOM 681 N N . GLY A 1 99 ? -52.828 -26.085 9.846 1.00 25.83 99 GLY A N 1
ATOM 682 C CA . GLY A 1 99 ? -53.556 -25.619 11.027 1.00 25.83 99 GLY A CA 1
ATOM 683 C C . GLY A 1 99 ? -52.794 -24.707 11.981 1.00 25.83 99 GLY A C 1
ATOM 684 O O . GLY A 1 99 ? -52.467 -25.140 13.072 1.00 25.83 99 GLY A O 1
ATOM 685 N N . ALA A 1 100 ? -52.621 -23.444 11.581 1.00 35.31 100 ALA A N 1
ATOM 686 C CA . ALA A 1 100 ? -52.563 -22.255 12.440 1.00 35.31 100 ALA A CA 1
ATOM 687 C C . ALA A 1 100 ? -51.545 -22.219 13.603 1.00 35.31 100 ALA A C 1
ATOM 689 O O . ALA A 1 100 ? -51.790 -22.722 14.695 1.00 35.31 100 ALA A O 1
ATOM 690 N N . GLY A 1 101 ? -50.473 -21.452 13.402 1.00 29.28 101 GLY A N 1
ATOM 691 C CA . GLY A 1 101 ? -49.628 -20.950 14.482 1.00 29.28 101 GLY A CA 1
ATOM 692 C C . GLY A 1 101 ? -48.297 -20.456 13.939 1.00 29.28 101 GLY A C 1
ATOM 693 O O . GLY A 1 101 ? -47.385 -21.238 13.718 1.00 29.28 101 GLY A O 1
ATOM 694 N N . THR A 1 102 ? -48.216 -19.165 13.662 1.00 42.50 102 THR A N 1
ATOM 695 C CA . THR A 1 102 ? -47.033 -18.415 13.225 1.00 42.50 102 THR A CA 1
ATOM 696 C C . THR A 1 102 ? -45.821 -18.642 14.140 1.00 42.50 102 THR A C 1
ATOM 698 O O . THR A 1 102 ? -45.681 -17.936 15.130 1.00 42.50 102 THR A O 1
ATOM 701 N N . ALA A 1 103 ? -44.969 -19.625 13.841 1.00 36.97 103 ALA A N 1
ATOM 702 C CA . ALA A 1 103 ? -43.604 -19.744 14.384 1.00 36.97 103 ALA A CA 1
ATOM 703 C C . ALA A 1 103 ? -42.775 -20.794 13.616 1.00 36.97 103 ALA A C 1
ATOM 705 O O . ALA A 1 103 ? -41.968 -21.514 14.188 1.00 36.97 103 ALA A O 1
ATOM 706 N N . GLY A 1 104 ? -43.015 -20.926 12.312 1.00 32.06 104 GLY A N 1
ATOM 707 C CA . GLY A 1 104 ? -42.125 -21.642 11.400 1.00 32.06 104 GLY A CA 1
ATOM 708 C C . GLY A 1 104 ? -41.319 -20.632 10.598 1.00 32.06 104 GLY A C 1
ATOM 709 O O . GLY A 1 104 ? -41.393 -20.642 9.374 1.00 32.06 104 GLY A O 1
ATOM 710 N N . TYR A 1 105 ? -40.672 -19.686 11.283 1.00 38.25 105 TYR A N 1
ATOM 711 C CA . TYR A 1 105 ? -39.655 -18.857 10.654 1.00 38.25 105 TYR A CA 1
ATOM 712 C C . TYR A 1 105 ? -38.397 -19.717 10.627 1.00 38.25 105 TYR A C 1
ATOM 714 O O . TYR A 1 105 ? -37.897 -20.121 11.672 1.00 38.25 105 TYR A O 1
ATOM 722 N N . PHE A 1 106 ? -38.029 -20.125 9.419 1.00 36.16 106 PHE A N 1
ATOM 723 C CA . PHE A 1 106 ? -36.667 -20.368 8.976 1.00 36.16 106 PHE A CA 1
ATOM 724 C C . PHE A 1 106 ? -35.616 -20.171 10.075 1.00 36.16 106 PHE A C 1
ATOM 726 O O . PHE A 1 106 ? -35.271 -19.042 10.403 1.00 36.16 106 PHE A O 1
ATOM 733 N N . ILE A 1 107 ? -35.086 -21.272 10.607 1.00 42.31 107 ILE A N 1
ATOM 734 C CA . ILE A 1 107 ? -33.762 -21.263 11.230 1.00 42.31 107 ILE A CA 1
ATOM 735 C C . ILE A 1 107 ? -32.775 -21.262 10.053 1.00 42.31 107 ILE A C 1
ATOM 737 O O . ILE A 1 107 ? -32.199 -22.289 9.711 1.00 42.31 107 ILE A O 1
ATOM 741 N N . TYR A 1 108 ? -32.742 -20.154 9.312 1.00 34.50 108 TYR A N 1
ATOM 742 C CA . TYR A 1 108 ? -31.489 -19.719 8.719 1.00 34.50 108 TYR A CA 1
ATOM 743 C C . TYR A 1 108 ? -30.743 -19.064 9.869 1.00 34.50 108 TYR A C 1
ATOM 745 O O . TYR A 1 108 ? -31.347 -18.300 10.624 1.00 34.50 108 TYR A O 1
ATOM 753 N N . ASP A 1 109 ? -29.493 -19.466 10.035 1.00 39.19 109 ASP A N 1
ATOM 754 C CA . ASP A 1 109 ? -28.511 -18.835 10.899 1.00 39.19 109 ASP A CA 1
ATOM 755 C C . ASP A 1 109 ? -28.622 -17.308 10.824 1.00 39.19 109 ASP A C 1
ATOM 757 O O . ASP A 1 109 ? -28.075 -16.677 9.933 1.00 39.19 109 ASP A O 1
ATOM 761 N N . TYR A 1 110 ? -29.339 -16.717 11.777 1.00 36.88 110 TYR A N 1
ATOM 762 C CA . TYR A 1 110 ? -29.103 -15.354 12.250 1.00 36.88 110 TYR A CA 1
ATOM 763 C C . TYR A 1 110 ? -28.039 -15.478 13.352 1.00 36.88 110 TYR A C 1
ATOM 765 O O . TYR A 1 110 ? -28.262 -15.138 14.517 1.00 36.88 110 TYR A O 1
ATOM 773 N N . LEU A 1 111 ? -26.938 -16.154 12.999 1.00 48.62 111 LEU A N 1
ATOM 774 C CA . LEU A 1 111 ? -25.708 -16.144 13.772 1.00 48.62 111 LEU A CA 1
ATOM 775 C C . LEU A 1 111 ? -25.277 -14.681 13.835 1.00 48.62 111 LEU A C 1
ATOM 777 O O . LEU A 1 111 ? -25.420 -13.951 12.861 1.00 48.62 111 LEU A O 1
ATOM 781 N N . THR A 1 112 ? -24.883 -14.268 15.031 1.00 57.81 112 THR A N 1
ATOM 782 C CA . THR A 1 112 ? -24.335 -12.955 15.377 1.00 57.81 112 THR A CA 1
ATOM 783 C C . THR A 1 112 ? -23.598 -12.306 14.208 1.00 57.81 112 THR A C 1
ATOM 785 O O . THR A 1 112 ? -22.668 -12.913 13.681 1.00 57.81 112 THR A O 1
ATOM 788 N N . GLU A 1 113 ? -24.029 -11.100 13.819 1.00 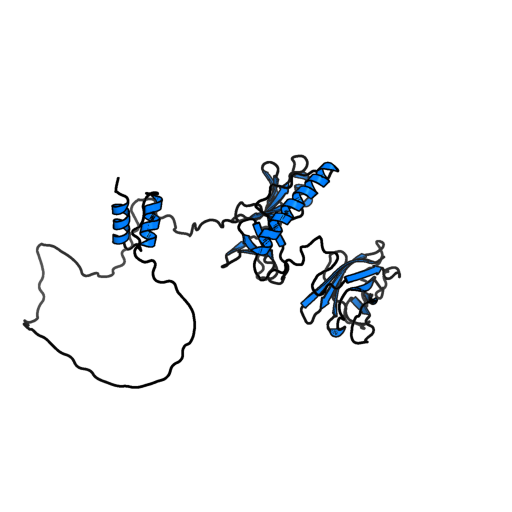65.38 113 GLU A N 1
ATOM 789 C CA . GLU A 1 113 ? -23.251 -10.226 12.935 1.00 65.38 113 GLU A CA 1
ATOM 790 C C . GLU A 1 113 ? -21.801 -10.195 13.450 1.00 65.38 113 GLU A C 1
ATOM 792 O O . GLU A 1 113 ? -21.617 -10.108 14.670 1.00 65.38 113 GLU A O 1
ATOM 797 N N . PRO A 1 114 ? -20.790 -10.341 12.575 1.00 70.81 114 PRO A N 1
ATOM 798 C CA . PRO A 1 114 ? -19.399 -10.240 12.978 1.00 70.81 114 PRO A CA 1
ATOM 799 C C . PRO A 1 114 ? -19.159 -8.989 13.821 1.00 70.81 114 PRO A C 1
ATOM 801 O O . PRO A 1 114 ? -19.597 -7.902 13.453 1.00 70.81 114 PRO A O 1
ATOM 804 N N . ASP A 1 115 ? -18.427 -9.132 14.926 1.00 71.31 115 ASP A N 1
ATOM 805 C CA . ASP A 1 115 ? -18.206 -8.037 15.881 1.00 71.31 115 ASP A CA 1
ATOM 806 C C . ASP A 1 115 ? -17.480 -6.821 15.255 1.00 71.31 115 ASP A C 1
ATOM 808 O O . ASP A 1 115 ? -17.496 -5.730 15.821 1.00 71.31 115 ASP A O 1
ATOM 812 N N . PHE A 1 116 ? -16.872 -6.985 14.071 1.00 82.25 116 PHE A N 1
ATOM 813 C CA . PHE A 1 116 ? -16.225 -5.906 13.320 1.00 82.25 116 PHE A CA 1
ATOM 814 C C . PHE A 1 116 ? -17.193 -5.059 12.473 1.00 82.25 116 PHE A C 1
ATOM 816 O O . PHE A 1 116 ? -16.811 -3.990 11.994 1.00 82.25 116 PHE A O 1
ATOM 823 N N . TYR A 1 117 ? -18.445 -5.492 12.282 1.00 87.88 117 TYR A N 1
ATOM 824 C CA . TYR A 1 117 ? -19.438 -4.704 11.550 1.00 87.88 117 TYR A CA 1
ATOM 825 C C . TYR A 1 117 ? -19.868 -3.456 12.315 1.00 87.88 117 TYR A C 1
ATOM 827 O O . TYR A 1 117 ? -19.976 -3.442 13.541 1.00 87.88 117 TYR A O 1
ATOM 835 N N . GLY A 1 118 ? -20.106 -2.376 11.571 1.00 86.69 118 GLY A N 1
ATOM 836 C CA . GLY A 1 118 ? -20.490 -1.078 12.125 1.00 86.69 118 GLY A CA 1
ATOM 837 C C . GLY A 1 118 ? -19.361 -0.327 12.844 1.00 86.69 118 GLY A C 1
ATOM 838 O O . GLY A 1 118 ? -19.534 0.851 13.171 1.00 86.69 118 GLY A O 1
ATOM 839 N N . THR A 1 119 ? -18.195 -0.944 13.037 1.00 90.62 119 THR A N 1
ATOM 840 C CA . THR A 1 119 ? -16.993 -0.297 13.576 1.00 90.62 119 THR A CA 1
ATOM 841 C C . THR A 1 119 ? -16.239 0.428 12.462 1.00 90.62 119 THR A C 1
ATOM 843 O O . THR A 1 119 ? -16.171 -0.058 11.334 1.00 90.62 119 THR A O 1
ATOM 846 N N . ILE A 1 120 ? -15.704 1.615 12.763 1.00 93.25 120 ILE A N 1
ATOM 847 C CA . ILE A 1 120 ? -14.843 2.362 11.839 1.00 93.25 120 ILE A CA 1
ATOM 848 C C . ILE A 1 120 ? -13.393 2.039 12.185 1.00 93.25 120 ILE A C 1
ATOM 850 O O . ILE A 1 120 ? -12.980 2.208 13.328 1.00 93.25 120 ILE A O 1
ATOM 854 N N . TYR A 1 121 ? -12.642 1.600 11.186 1.00 93.19 121 TYR A N 1
ATOM 855 C CA . TYR A 1 121 ? -11.226 1.277 11.261 1.00 93.19 121 TYR A CA 1
ATOM 856 C C . TYR A 1 121 ? -10.439 2.371 10.550 1.00 93.19 121 TYR A C 1
ATOM 858 O O . TYR A 1 121 ? -10.428 2.419 9.321 1.00 93.19 121 TYR A O 1
ATOM 866 N N . TRP A 1 122 ? -9.852 3.285 11.316 1.00 90.94 122 TRP A N 1
ATOM 867 C CA . TRP A 1 122 ? -9.052 4.394 10.808 1.00 90.94 122 TRP A CA 1
ATOM 868 C C . TRP A 1 122 ? -7.673 3.919 10.358 1.00 90.94 122 TRP A C 1
ATOM 870 O O . TRP A 1 122 ? -7.101 3.009 10.948 1.00 90.94 122 TRP A O 1
ATOM 880 N N . GLN A 1 123 ? -7.154 4.557 9.317 1.00 86.56 123 GLN A N 1
ATOM 881 C CA . GLN A 1 123 ? -5.773 4.452 8.848 1.00 86.56 123 GLN A CA 1
ATOM 882 C C . GLN A 1 123 ? -4.983 5.687 9.285 1.00 86.56 123 GLN A C 1
ATOM 884 O O . GLN A 1 123 ? -5.579 6.730 9.562 1.00 86.56 123 GLN A O 1
ATOM 889 N N . GLU A 1 124 ? -3.656 5.600 9.245 1.00 80.12 124 GLU A N 1
ATOM 890 C CA . GLU A 1 124 ? -2.704 6.658 9.632 1.00 80.12 124 GLU A CA 1
ATOM 891 C C . GLU A 1 124 ? -2.963 8.025 8.970 1.00 80.12 124 GLU A C 1
ATOM 893 O O . GLU A 1 124 ? -2.728 9.079 9.554 1.00 80.12 124 GLU A O 1
ATOM 898 N N . PHE A 1 125 ? -3.502 8.033 7.748 1.00 75.50 125 PHE A N 1
ATOM 899 C CA . PHE A 1 125 ? -3.774 9.252 6.982 1.00 75.50 125 PHE A CA 1
ATOM 900 C C . PHE A 1 125 ? -5.179 9.821 7.233 1.00 75.50 125 PHE A C 1
ATOM 902 O O . PHE A 1 125 ? -5.597 10.791 6.594 1.00 75.50 125 PHE A O 1
ATOM 909 N N . GLY A 1 126 ? -5.922 9.217 8.161 1.00 76.81 126 GLY A N 1
ATOM 910 C CA . GLY A 1 126 ? -7.225 9.675 8.625 1.00 76.81 126 GLY A CA 1
ATOM 911 C C . GLY A 1 126 ? -8.415 9.278 7.750 1.00 76.81 126 GLY A C 1
ATOM 912 O O . GLY A 1 126 ? -9.504 9.834 7.904 1.00 76.81 126 GLY A O 1
ATOM 913 N N . ALA A 1 127 ? -8.243 8.310 6.846 1.00 86.00 127 ALA A N 1
ATOM 914 C CA . ALA A 1 127 ? -9.363 7.639 6.188 1.00 86.00 127 ALA A CA 1
ATOM 915 C C . ALA A 1 127 ? -9.760 6.379 6.957 1.00 86.00 127 ALA A C 1
ATOM 917 O O . ALA A 1 127 ? -8.901 5.617 7.391 1.00 86.00 127 ALA A O 1
ATOM 918 N N . GLY A 1 128 ? -11.056 6.132 7.095 1.00 88.62 128 GLY A N 1
ATOM 919 C CA . GLY A 1 128 ? -11.587 4.966 7.790 1.00 88.62 128 GLY A CA 1
ATOM 920 C C . GLY A 1 128 ? -12.299 3.992 6.862 1.00 88.62 128 GLY A C 1
ATOM 921 O O . GLY A 1 128 ? -12.881 4.400 5.862 1.00 88.62 128 GLY A O 1
ATOM 922 N N . TYR A 1 129 ? -12.326 2.715 7.220 1.00 90.62 129 TYR A N 1
ATOM 923 C CA . TYR A 1 129 ? -13.212 1.721 6.614 1.00 90.62 129 TYR A CA 1
ATOM 924 C C . TYR A 1 129 ? -14.289 1.299 7.610 1.00 90.62 129 TYR A C 1
ATOM 926 O O . TYR A 1 129 ? -13.994 1.050 8.775 1.00 90.62 129 TYR A O 1
ATOM 934 N N . GLN A 1 130 ? -15.538 1.192 7.160 1.00 91.88 130 GLN A N 1
ATOM 935 C CA . GLN A 1 130 ? -16.619 0.570 7.928 1.00 91.88 130 GLN A CA 1
ATOM 936 C C . GLN A 1 130 ? -17.226 -0.559 7.108 1.00 91.88 130 GLN A C 1
ATOM 938 O O . GLN A 1 130 ? -17.739 -0.333 6.012 1.00 91.88 130 GLN A O 1
ATOM 943 N N . PHE A 1 131 ? -17.185 -1.767 7.658 1.00 90.25 131 PHE A N 1
ATOM 944 C CA . PHE A 1 131 ? -17.747 -2.952 7.025 1.00 90.25 131 PHE A CA 1
ATOM 945 C C . PHE A 1 131 ? -19.178 -3.185 7.499 1.00 90.25 131 PHE A C 1
ATOM 947 O O . PHE A 1 131 ? -19.489 -3.032 8.680 1.00 90.25 131 PHE A O 1
ATOM 954 N N . GLU A 1 132 ? -20.034 -3.578 6.566 1.00 88.81 132 GLU A N 1
ATOM 955 C CA . GLU A 1 132 ? -21.389 -4.058 6.815 1.00 88.81 132 GLU A CA 1
ATOM 956 C C . GLU A 1 132 ? -21.595 -5.402 6.099 1.00 88.81 132 GLU A C 1
ATOM 958 O O . GLU A 1 132 ? -20.725 -5.872 5.361 1.00 88.81 132 GLU A O 1
ATOM 963 N N . GLU A 1 133 ? -22.772 -6.004 6.281 1.00 83.81 133 GLU A N 1
ATOM 964 C CA . GLU A 1 133 ? -23.142 -7.291 5.675 1.00 83.81 133 GLU A CA 1
ATOM 965 C C . GLU A 1 133 ? -23.046 -7.286 4.139 1.00 83.81 133 GLU A C 1
ATOM 967 O O . GLU A 1 133 ? -22.486 -8.212 3.555 1.00 83.81 133 GLU A O 1
ATOM 972 N N . ASP A 1 134 ? -23.546 -6.226 3.499 1.00 83.19 134 ASP A N 1
ATOM 973 C CA . ASP A 1 134 ? -23.710 -6.150 2.039 1.00 83.19 134 ASP A CA 1
ATOM 974 C C . ASP A 1 134 ? -22.871 -5.042 1.374 1.00 83.19 134 ASP A C 1
ATOM 976 O O . ASP A 1 134 ? -22.903 -4.895 0.153 1.00 83.19 134 ASP A O 1
ATOM 980 N N . THR A 1 135 ? -22.157 -4.223 2.149 1.00 86.69 135 THR A N 1
ATOM 981 C CA . THR A 1 135 ? -21.376 -3.096 1.619 1.00 86.69 135 THR A CA 1
ATOM 982 C C . THR A 1 135 ? -20.188 -2.769 2.519 1.00 86.69 135 THR A C 1
ATOM 984 O O . THR A 1 135 ? -20.160 -3.120 3.699 1.00 86.69 135 THR A O 1
ATOM 987 N N . VAL A 1 136 ? -19.223 -2.047 1.960 1.00 88.56 136 VAL A N 1
ATOM 988 C CA . VAL A 1 136 ? -18.169 -1.366 2.707 1.00 88.56 136 VAL A CA 1
ATOM 989 C C . VAL A 1 136 ? -18.288 0.132 2.456 1.00 88.56 136 VAL A C 1
ATOM 991 O O . VAL A 1 136 ? -18.542 0.574 1.333 1.00 88.56 136 VAL A O 1
ATOM 994 N N . TYR A 1 137 ? -18.079 0.917 3.505 1.00 90.19 137 TYR A N 1
ATOM 995 C CA . TYR A 1 137 ? -17.947 2.358 3.397 1.00 90.19 137 TYR A CA 1
ATOM 996 C C . TYR A 1 137 ? -16.491 2.768 3.548 1.00 90.19 137 TYR A C 1
ATOM 998 O O . TYR A 1 137 ? -15.816 2.342 4.485 1.00 90.19 137 TYR A O 1
ATOM 1006 N N . LEU A 1 138 ? -16.046 3.664 2.672 1.00 89.81 138 LEU A N 1
ATOM 1007 C CA . LEU A 1 138 ? -14.876 4.495 2.934 1.00 89.81 138 LEU A CA 1
ATOM 1008 C C . LEU A 1 138 ? -15.352 5.764 3.654 1.00 89.81 138 LEU A C 1
ATOM 1010 O O . LEU A 1 138 ? -16.288 6.430 3.209 1.00 89.81 138 LEU A O 1
ATOM 1014 N N . VAL A 1 139 ? -14.752 6.067 4.797 1.00 89.31 139 VAL A N 1
ATOM 1015 C CA . VAL A 1 139 ? -15.210 7.078 5.749 1.00 89.31 139 VAL A CA 1
ATOM 1016 C C . VAL A 1 139 ? -14.161 8.173 5.878 1.00 89.31 139 VAL A C 1
ATOM 1018 O O . VAL A 1 139 ? -12.991 7.899 6.117 1.00 89.31 139 VAL A O 1
ATOM 1021 N N . PHE A 1 140 ? -14.588 9.427 5.767 1.00 87.62 140 PHE A N 1
ATOM 1022 C CA . PHE A 1 140 ? -13.730 10.592 5.969 1.00 87.62 140 PHE A CA 1
ATOM 1023 C C . PHE A 1 140 ? -14.371 11.598 6.928 1.00 87.62 140 PHE A C 1
ATOM 1025 O O . PHE A 1 140 ? -15.599 11.723 6.950 1.00 87.62 140 PHE A O 1
ATOM 1032 N N . PRO A 1 141 ? -13.577 12.379 7.675 1.00 86.19 141 PRO A N 1
ATOM 1033 C CA . PRO A 1 141 ? -14.057 13.587 8.336 1.00 86.19 141 PRO A CA 1
ATOM 1034 C C . PRO A 1 141 ? -14.638 14.583 7.322 1.00 86.19 141 PRO A C 1
ATOM 1036 O O . PRO A 1 141 ? -14.091 14.787 6.236 1.00 86.19 141 PRO A O 1
ATOM 1039 N N . ALA A 1 142 ? -15.758 15.223 7.660 1.00 84.62 142 ALA A N 1
ATOM 1040 C CA . ALA A 1 142 ? -16.369 16.231 6.801 1.00 84.62 142 ALA A CA 1
ATOM 1041 C C . ALA A 1 142 ? -15.512 17.503 6.742 1.00 84.62 142 ALA A C 1
ATOM 1043 O O . ALA A 1 142 ? -15.123 18.063 7.768 1.00 84.62 142 ALA A O 1
ATOM 1044 N N . ILE A 1 143 ? -15.287 18.019 5.534 1.00 78.31 143 ILE A N 1
ATOM 1045 C CA . ILE A 1 143 ? -14.519 19.248 5.311 1.00 78.31 143 ILE A CA 1
ATOM 1046 C C . ILE A 1 143 ? -15.500 20.416 5.278 1.00 78.31 143 ILE A C 1
ATOM 1048 O O . ILE A 1 143 ? -16.446 20.410 4.497 1.00 78.31 143 ILE A O 1
ATOM 1052 N N . GLU A 1 144 ? -15.304 21.420 6.138 1.00 81.06 144 GLU A N 1
ATOM 1053 C CA . GLU A 1 144 ? -16.232 22.558 6.276 1.00 81.06 144 GLU A CA 1
ATOM 1054 C C . GLU A 1 144 ? -17.702 22.120 6.456 1.00 81.06 144 GLU A C 1
ATOM 1056 O O . GLU A 1 144 ? -18.625 22.731 5.911 1.00 81.06 144 GLU A O 1
ATOM 1061 N N . ASP A 1 145 ? -17.922 21.036 7.208 1.00 82.12 145 ASP A N 1
ATOM 1062 C CA . ASP A 1 145 ? -19.247 20.454 7.447 1.00 82.12 145 ASP A CA 1
ATOM 1063 C C . ASP A 1 145 ? -19.965 20.002 6.149 1.00 82.12 145 ASP A C 1
ATOM 1065 O O . ASP A 1 145 ? -21.197 19.962 6.082 1.00 82.12 145 ASP A O 1
ATOM 1069 N N . ASN A 1 146 ? -19.225 19.639 5.098 1.00 83.56 146 ASN A N 1
ATOM 1070 C CA . ASN A 1 146 ? -19.770 19.070 3.863 1.00 83.56 146 ASN A CA 1
ATOM 1071 C C . ASN A 1 146 ? -18.911 17.915 3.316 1.00 83.56 146 ASN A C 1
ATOM 1073 O O . ASN A 1 146 ? -17.812 17.647 3.801 1.00 83.56 146 ASN A O 1
ATOM 1077 N N . CYS A 1 147 ? -19.461 17.208 2.325 1.00 86.12 147 CYS A N 1
ATOM 1078 C CA . CYS A 1 147 ? -18.826 16.060 1.674 1.00 86.12 147 CYS A CA 1
ATOM 1079 C C . CYS A 1 147 ? -18.604 16.287 0.170 1.00 86.12 147 CYS A C 1
ATOM 1081 O O . CYS A 1 147 ? -18.251 15.352 -0.545 1.00 86.12 147 CYS A O 1
ATOM 1083 N N . ASP A 1 148 ? -18.792 17.521 -0.311 1.00 84.50 148 ASP A N 1
ATOM 1084 C CA . ASP A 1 148 ? -18.804 17.871 -1.738 1.00 84.50 148 ASP A CA 1
ATOM 1085 C C . ASP A 1 148 ? -17.452 17.566 -2.405 1.00 84.50 148 ASP A C 1
ATOM 1087 O O . ASP A 1 148 ? -17.381 17.180 -3.577 1.00 84.50 148 ASP A O 1
ATOM 1091 N N . TYR A 1 149 ? -16.365 17.712 -1.638 1.00 80.31 149 TYR A N 1
ATOM 1092 C CA . TYR A 1 149 ? -15.021 17.335 -2.069 1.00 80.31 149 TYR A CA 1
ATOM 1093 C C . TYR A 1 149 ? -14.953 15.850 -2.446 1.00 80.31 149 TYR A C 1
ATOM 1095 O O . TYR A 1 149 ? -14.493 15.509 -3.535 1.00 80.31 149 TYR A O 1
ATOM 1103 N N . PHE A 1 150 ? -15.482 14.977 -1.586 1.00 80.19 150 PHE A N 1
ATOM 1104 C CA . PHE A 1 150 ? -15.472 13.530 -1.792 1.00 80.19 150 PHE A CA 1
ATOM 1105 C C . PHE A 1 150 ? -16.466 13.092 -2.869 1.00 80.19 150 PHE A C 1
ATOM 1107 O O . PHE A 1 150 ? -16.140 12.225 -3.671 1.00 80.19 150 PHE A O 1
ATOM 1114 N N . GLU A 1 151 ? -17.633 13.738 -2.965 1.00 79.94 151 GLU A N 1
ATOM 1115 C CA . GLU A 1 151 ? -18.569 13.531 -4.085 1.00 79.94 151 GLU A CA 1
ATOM 1116 C C . GLU A 1 151 ? -17.914 13.800 -5.445 1.00 79.94 151 GLU A C 1
ATOM 1118 O O . GLU A 1 151 ? -18.180 13.103 -6.422 1.00 79.94 151 GLU A O 1
ATOM 1123 N N . THR A 1 152 ? -17.041 14.808 -5.512 1.00 79.31 152 THR A N 1
ATOM 1124 C CA . THR A 1 152 ? -16.307 15.131 -6.739 1.00 79.31 152 THR A CA 1
ATOM 1125 C C . THR A 1 152 ? -15.158 14.147 -6.975 1.00 79.31 152 THR A C 1
ATOM 1127 O O . THR A 1 152 ? -14.983 13.674 -8.099 1.00 79.31 152 THR A O 1
ATOM 1130 N N . ALA A 1 153 ? -14.385 13.829 -5.932 1.00 75.25 153 ALA A N 1
ATOM 1131 C CA . ALA A 1 153 ? -13.208 12.964 -6.023 1.00 75.25 153 ALA A CA 1
ATOM 1132 C C . ALA A 1 153 ? -13.559 11.516 -6.402 1.00 75.25 153 ALA A C 1
ATOM 1134 O O . ALA A 1 153 ? -12.883 10.928 -7.239 1.00 75.25 153 ALA A O 1
ATOM 1135 N N . PHE A 1 154 ? -14.649 10.976 -5.854 1.00 72.88 154 PHE A N 1
ATOM 1136 C CA . PHE A 1 154 ? -15.103 9.600 -6.086 1.00 72.88 154 PHE A CA 1
ATOM 1137 C C . PHE A 1 154 ? -16.288 9.535 -7.054 1.00 72.88 154 PHE A C 1
ATOM 1139 O O . PHE A 1 154 ? -17.192 8.715 -6.882 1.00 72.88 154 PHE A O 1
ATOM 1146 N N . SER A 1 155 ? -16.297 10.435 -8.048 1.00 59.47 155 SER A N 1
ATOM 1147 C CA . SER A 1 155 ? -17.290 10.506 -9.127 1.00 59.47 155 SER A CA 1
ATOM 1148 C C . SER A 1 155 ? -17.782 9.103 -9.515 1.00 59.47 155 SER A C 1
ATOM 1150 O O . SER A 1 155 ? -16.962 8.286 -9.906 1.00 59.47 155 SER A O 1
ATOM 1152 N N . GLU A 1 156 ? -19.099 8.862 -9.414 1.00 62.16 156 GLU A N 1
ATOM 1153 C CA . GLU A 1 156 ? -19.820 7.574 -9.596 1.00 62.16 156 GLU A CA 1
ATOM 1154 C C . GLU A 1 156 ? -20.217 6.816 -8.315 1.00 62.16 156 GLU A C 1
ATOM 1156 O O . GLU A 1 156 ? -21.109 5.970 -8.380 1.00 62.16 156 GLU A O 1
ATOM 1161 N N . THR A 1 157 ? -19.691 7.180 -7.145 1.00 66.75 157 THR A N 1
ATOM 1162 C CA . THR A 1 157 ? -20.103 6.594 -5.852 1.00 66.75 157 THR A CA 1
ATOM 1163 C C . THR A 1 157 ? -21.132 7.461 -5.115 1.00 66.75 157 THR A C 1
ATOM 1165 O O . THR A 1 157 ? -21.286 8.658 -5.378 1.00 66.75 157 THR A O 1
ATOM 1168 N N . ASN A 1 158 ? -21.900 6.852 -4.207 1.00 81.31 158 ASN A N 1
ATOM 1169 C CA . ASN A 1 158 ? -22.918 7.553 -3.426 1.00 81.31 158 ASN A CA 1
ATOM 1170 C C . ASN A 1 158 ? -22.338 8.003 -2.079 1.00 81.31 158 ASN A C 1
ATOM 1172 O O . ASN A 1 158 ? -22.141 7.184 -1.181 1.00 81.31 158 ASN A O 1
ATOM 1176 N N . THR A 1 159 ? -22.110 9.306 -1.924 1.00 86.31 159 THR A N 1
ATOM 1177 C CA . THR A 1 159 ? -21.619 9.882 -0.669 1.00 86.31 159 THR A CA 1
ATOM 1178 C C . THR A 1 159 ? -22.777 10.262 0.253 1.00 86.31 159 THR A C 1
ATOM 1180 O O . THR A 1 159 ? -23.733 10.931 -0.137 1.00 86.31 159 THR A O 1
ATOM 1183 N N . GLN A 1 160 ? -22.694 9.857 1.517 1.00 88.75 160 GLN A N 1
ATOM 1184 C CA . GLN A 1 160 ? -23.683 10.136 2.551 1.00 88.75 160 GLN A CA 1
ATOM 1185 C C . GLN A 1 160 ? -23.016 10.818 3.742 1.00 88.75 160 GLN A C 1
ATOM 1187 O O . GLN A 1 160 ? -22.135 10.255 4.386 1.00 88.75 160 GLN A O 1
ATOM 1192 N N . LYS A 1 161 ? -23.488 12.010 4.107 1.00 88.88 161 LYS A N 1
ATOM 1193 C CA . LYS A 1 161 ? -23.066 12.659 5.351 1.00 88.88 161 LYS A CA 1
ATOM 1194 C C . LYS A 1 161 ? -23.835 12.085 6.544 1.00 88.88 161 LYS A C 1
ATOM 1196 O O . LYS A 1 161 ? -25.069 12.139 6.566 1.00 88.88 161 LYS A O 1
ATOM 1201 N N . ARG A 1 162 ? -23.131 11.596 7.568 1.00 90.25 162 ARG A N 1
ATOM 1202 C CA . ARG A 1 162 ? -23.713 11.166 8.852 1.00 90.25 162 ARG A CA 1
ATOM 1203 C C . ARG A 1 162 ? -22.966 11.857 9.992 1.00 90.25 162 ARG A C 1
ATOM 1205 O O . ARG A 1 162 ? -21.826 11.526 10.291 1.00 90.25 162 ARG A O 1
ATOM 1212 N N . GLY A 1 163 ? -23.618 12.827 10.634 1.00 88.31 163 GLY A N 1
ATOM 1213 C CA . GLY A 1 163 ? -22.952 13.662 11.636 1.00 88.31 163 GLY A CA 1
ATOM 1214 C C . GLY A 1 163 ? -21.838 14.489 10.995 1.00 88.31 163 GLY A C 1
ATOM 1215 O O . GLY A 1 163 ? -22.091 15.170 10.005 1.00 88.31 163 GLY A O 1
ATOM 1216 N N . GLU A 1 164 ? -20.632 14.403 11.545 1.00 88.75 164 GLU A N 1
ATOM 1217 C CA . GLU A 1 164 ? -19.432 15.102 11.063 1.00 88.75 164 GLU A CA 1
ATOM 1218 C C . GLU A 1 164 ? -18.566 14.226 10.138 1.00 88.75 164 GLU A C 1
ATOM 1220 O O . GLU A 1 164 ? -17.425 14.566 9.851 1.00 88.75 164 GLU A O 1
ATOM 1225 N N . LEU A 1 165 ? -19.113 13.106 9.654 1.00 92.00 165 LEU A N 1
ATOM 1226 C CA . LEU A 1 165 ? -18.419 12.138 8.808 1.00 92.00 165 LEU A CA 1
ATOM 1227 C C . LEU A 1 165 ? -19.111 11.977 7.447 1.00 92.00 165 LEU A C 1
ATOM 1229 O O . LEU A 1 165 ? -20.340 12.067 7.329 1.00 92.00 165 LEU A O 1
ATOM 1233 N N . CYS A 1 166 ? -18.311 11.692 6.430 1.00 90.12 166 CYS A N 1
ATOM 1234 C CA . CYS A 1 166 ? -18.698 11.412 5.056 1.00 90.12 166 CYS A CA 1
ATOM 1235 C C . CYS A 1 166 ? -18.469 9.931 4.759 1.00 90.12 166 CYS A C 1
ATOM 1237 O O . CYS A 1 166 ? -17.357 9.446 4.914 1.00 90.12 166 CYS A O 1
ATOM 1239 N N . TYR A 1 167 ? -19.514 9.230 4.327 1.00 91.50 167 TYR A N 1
ATOM 1240 C CA . TYR A 1 167 ? -19.492 7.805 4.000 1.00 91.50 167 TYR A CA 1
ATOM 1241 C C . TYR A 1 167 ? -19.635 7.646 2.496 1.00 91.50 167 TYR A C 1
ATOM 1243 O O . TYR A 1 167 ? -20.654 8.047 1.937 1.00 91.50 167 TYR A O 1
ATOM 1251 N N . ILE A 1 168 ? -18.639 7.063 1.853 1.00 88.88 168 ILE A N 1
ATOM 1252 C CA . ILE A 1 168 ? -18.653 6.731 0.434 1.00 88.88 168 ILE A CA 1
ATOM 1253 C C . ILE A 1 168 ? -19.066 5.271 0.324 1.00 88.88 168 ILE A C 1
ATOM 1255 O O . ILE A 1 168 ? -18.366 4.387 0.813 1.00 88.88 168 ILE A O 1
ATOM 1259 N N . ASP A 1 169 ? -20.233 5.038 -0.262 1.00 86.31 169 ASP A N 1
ATOM 1260 C CA . ASP A 1 169 ? -20.794 3.704 -0.460 1.00 86.31 169 ASP A CA 1
ATOM 1261 C C . ASP A 1 169 ? -20.099 2.986 -1.617 1.00 86.31 169 ASP A C 1
ATOM 1263 O O . ASP A 1 169 ? -19.957 3.560 -2.701 1.00 86.31 169 ASP A O 1
ATOM 1267 N N . SER A 1 170 ? -19.731 1.724 -1.384 1.00 78.44 170 SER A N 1
ATOM 1268 C CA . SER A 1 170 ? -19.224 0.806 -2.406 1.00 78.44 170 SER A CA 1
ATOM 1269 C C . SER A 1 170 ? -18.071 1.407 -3.231 1.00 78.44 170 SER A C 1
ATOM 1271 O O . SER A 1 170 ? -18.132 1.429 -4.463 1.00 78.44 170 SER A O 1
ATOM 1273 N N . PRO A 1 171 ? -16.996 1.901 -2.578 1.00 70.12 171 PRO A N 1
ATOM 1274 C CA . PRO A 1 171 ? -15.886 2.587 -3.247 1.00 70.12 171 PRO A CA 1
ATOM 1275 C C . PRO A 1 171 ? -15.149 1.711 -4.274 1.00 70.12 171 PRO A C 1
ATOM 1277 O O . PRO A 1 171 ? -14.442 2.237 -5.127 1.00 70.12 171 PRO A O 1
ATOM 1280 N N . PHE A 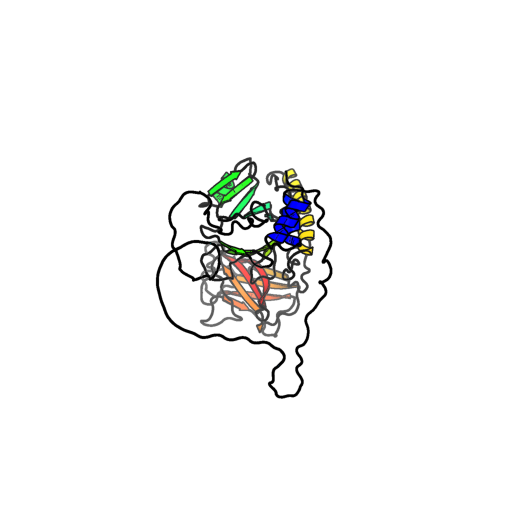1 172 ? -15.335 0.390 -4.216 1.00 73.38 172 PHE A N 1
ATOM 1281 C CA . PHE A 1 172 ? -14.681 -0.592 -5.084 1.00 73.38 172 PHE A CA 1
ATOM 1282 C C . PHE A 1 172 ? -15.637 -1.247 -6.102 1.00 73.38 172 PHE A C 1
ATOM 1284 O O . PHE A 1 172 ? -15.267 -2.212 -6.765 1.00 73.38 172 PHE A O 1
ATOM 1291 N N . GLY A 1 173 ? -16.855 -0.711 -6.257 1.00 74.88 173 GLY A N 1
ATOM 1292 C CA . GLY A 1 173 ? -17.871 -1.202 -7.192 1.00 74.88 173 GLY A CA 1
ATOM 1293 C C . GLY A 1 173 ? -18.963 -2.059 -6.543 1.00 74.88 173 GLY A C 1
ATOM 1294 O O . GLY A 1 173 ? -19.033 -2.201 -5.328 1.00 74.88 173 GLY A O 1
ATOM 1295 N N . ASP A 1 174 ? -19.839 -2.627 -7.378 1.00 74.56 174 ASP A N 1
ATOM 1296 C CA . ASP A 1 174 ? -21.073 -3.306 -6.938 1.00 74.56 174 ASP A CA 1
ATOM 1297 C C . ASP A 1 174 ? -20.849 -4.700 -6.322 1.00 74.56 174 ASP A C 1
ATOM 1299 O O . ASP A 1 174 ? -21.792 -5.308 -5.808 1.00 74.56 174 ASP A O 1
ATOM 1303 N N . PHE A 1 175 ? -19.642 -5.262 -6.444 1.00 78.81 175 PHE A N 1
ATOM 1304 C CA . PHE A 1 175 ? -19.343 -6.586 -5.911 1.00 78.81 175 PHE A CA 1
ATOM 1305 C C . PHE A 1 175 ? -18.657 -6.469 -4.557 1.00 78.81 175 PHE A C 1
ATOM 1307 O O . PHE A 1 175 ? -17.594 -5.871 -4.426 1.00 78.81 175 PHE A O 1
ATOM 1314 N N . TYR A 1 176 ? -19.247 -7.122 -3.566 1.00 84.00 176 TYR A N 1
ATOM 1315 C CA . TYR A 1 176 ? -18.693 -7.250 -2.234 1.00 84.00 176 TYR A CA 1
ATOM 1316 C C . TYR A 1 176 ? -19.090 -8.608 -1.669 1.00 84.00 176 TYR A C 1
ATOM 1318 O O . TYR A 1 176 ? -20.249 -9.023 -1.752 1.00 84.00 176 TYR A O 1
ATOM 1326 N N . SER A 1 177 ? -18.119 -9.324 -1.116 1.00 83.00 177 SER A N 1
ATOM 1327 C CA . SER A 1 177 ? -18.383 -10.566 -0.400 1.00 83.00 177 SER A CA 1
ATOM 1328 C C . SER A 1 177 ? -17.384 -10.764 0.721 1.00 83.00 177 SER A C 1
ATOM 1330 O O . SER A 1 177 ? -16.190 -10.522 0.527 1.00 83.00 177 SER A O 1
ATOM 1332 N N . ILE A 1 178 ? -17.867 -11.294 1.839 1.00 85.12 178 ILE A N 1
ATOM 1333 C CA . ILE A 1 178 ? -17.046 -11.684 2.979 1.00 85.12 178 ILE A CA 1
ATOM 1334 C C . ILE A 1 178 ? -17.136 -13.195 3.168 1.00 85.12 178 ILE A C 1
ATOM 1336 O O . ILE A 1 178 ? -18.221 -13.776 3.202 1.00 85.12 178 ILE A O 1
ATOM 1340 N N . GLU A 1 179 ? -15.980 -13.830 3.324 1.00 84.06 179 GLU A N 1
ATOM 1341 C CA . GLU A 1 179 ? -15.863 -15.219 3.754 1.00 84.06 179 GLU A CA 1
ATOM 1342 C C . GLU A 1 179 ? -15.167 -15.273 5.121 1.00 84.06 179 GLU A C 1
ATOM 1344 O O . GLU A 1 179 ? -13.998 -14.909 5.244 1.00 84.06 179 GLU A O 1
ATOM 1349 N N . GLU A 1 180 ? -15.862 -15.765 6.145 1.00 84.56 180 GLU A N 1
ATOM 1350 C CA . GLU A 1 180 ? -15.277 -16.005 7.469 1.00 84.56 180 GLU A CA 1
ATOM 1351 C C . GLU A 1 180 ? -14.294 -17.187 7.434 1.00 84.56 180 GLU A C 1
ATOM 1353 O O . GLU A 1 180 ? -14.568 -18.246 6.848 1.00 84.56 180 GLU A O 1
ATOM 1358 N N . ARG A 1 181 ? -13.134 -17.003 8.065 1.00 84.06 181 ARG A N 1
ATOM 1359 C CA . ARG A 1 181 ? -12.120 -18.028 8.335 1.00 84.06 181 ARG A CA 1
ATOM 1360 C C . ARG A 1 181 ? -11.883 -18.107 9.841 1.00 84.06 181 ARG A C 1
ATOM 1362 O O . ARG A 1 181 ? -12.452 -17.341 10.604 1.00 84.06 181 ARG A O 1
ATOM 1369 N N . ASP A 1 182 ? -11.070 -19.072 10.261 1.00 77.31 182 ASP A N 1
ATOM 1370 C CA . ASP A 1 182 ? -10.875 -19.366 11.685 1.00 77.31 182 ASP A CA 1
ATOM 1371 C C . ASP A 1 182 ? -10.327 -18.157 12.477 1.00 77.31 182 ASP A C 1
ATOM 1373 O O . ASP A 1 182 ? -10.662 -17.997 13.648 1.00 77.31 182 ASP A 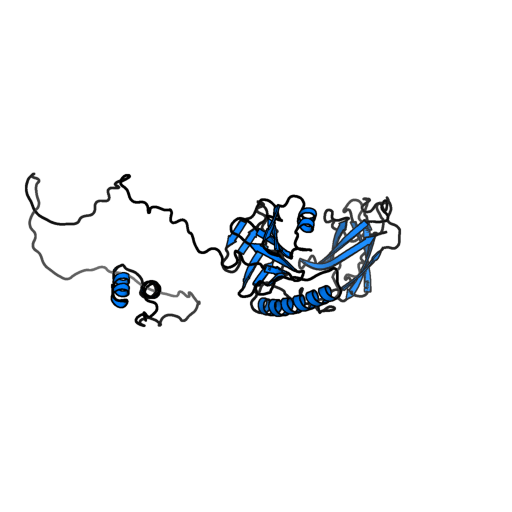O 1
ATOM 1377 N N . ASP A 1 183 ? -9.492 -17.324 11.849 1.00 79.81 183 ASP A N 1
ATOM 1378 C CA . ASP A 1 183 ? -8.765 -16.206 12.467 1.00 79.81 183 ASP A CA 1
ATOM 1379 C C . ASP A 1 183 ? -8.838 -14.877 11.686 1.00 79.81 183 ASP A C 1
ATOM 1381 O O . ASP A 1 183 ? -8.340 -13.864 12.168 1.00 79.81 183 ASP A O 1
ATOM 1385 N N . TYR A 1 184 ? -9.463 -14.854 10.505 1.00 86.62 184 TYR A N 1
ATOM 1386 C CA . TYR A 1 184 ? -9.623 -13.647 9.683 1.00 86.62 184 TYR A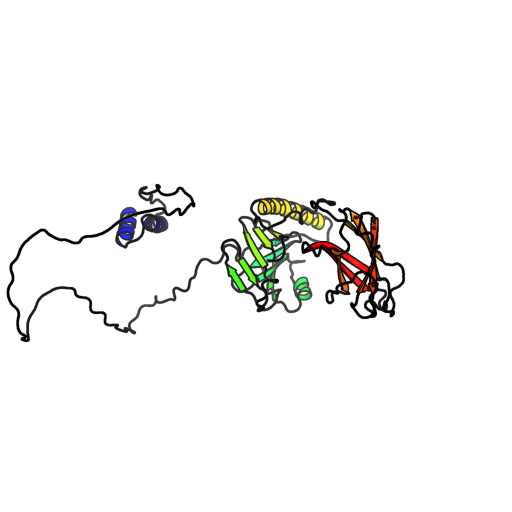 CA 1
ATOM 1387 C C . TYR A 1 184 ? -10.872 -13.703 8.804 1.00 86.62 184 TYR A C 1
ATOM 1389 O O . TYR A 1 184 ? -11.477 -14.753 8.592 1.00 86.62 184 TYR A O 1
ATOM 1397 N N . PHE A 1 185 ? -11.216 -12.562 8.221 1.00 86.56 185 PHE A N 1
ATOM 1398 C CA . PHE A 1 185 ? -12.238 -12.427 7.194 1.00 86.56 185 PHE A CA 1
ATOM 1399 C C . PHE A 1 185 ? -11.577 -12.193 5.844 1.00 86.56 185 PHE A C 1
ATOM 1401 O O . PHE A 1 185 ? -10.684 -11.361 5.711 1.00 86.56 185 PHE A O 1
ATOM 1408 N N . LEU A 1 186 ? -12.002 -12.945 4.833 1.00 85.38 186 LEU A N 1
ATOM 1409 C CA . LEU A 1 186 ? -11.537 -12.779 3.464 1.00 85.38 186 LEU A CA 1
ATOM 1410 C C . LEU A 1 186 ? -12.559 -11.944 2.693 1.00 85.38 186 LEU A C 1
ATOM 1412 O O . LEU A 1 186 ? -13.660 -12.413 2.401 1.00 85.38 186 LEU A O 1
ATOM 1416 N N . ILE A 1 187 ? -12.184 -10.717 2.362 1.00 86.19 187 ILE A N 1
ATOM 1417 C CA . ILE A 1 187 ? -13.021 -9.733 1.681 1.00 86.19 187 ILE A CA 1
ATOM 1418 C C . ILE A 1 187 ? -12.658 -9.714 0.198 1.00 86.19 187 ILE A C 1
ATOM 1420 O O . ILE A 1 187 ? -11.483 -9.715 -0.166 1.00 86.19 187 ILE A O 1
ATOM 1424 N N . SER A 1 188 ? -13.665 -9.734 -0.673 1.00 85.12 188 SER A N 1
ATOM 1425 C CA . SER A 1 188 ? -13.484 -9.677 -2.130 1.00 85.12 188 SER A CA 1
ATOM 1426 C C . SER A 1 188 ? -14.319 -8.549 -2.724 1.00 85.12 188 SER A C 1
ATOM 1428 O O . SER A 1 188 ? -15.511 -8.457 -2.429 1.00 85.12 188 SER A O 1
ATOM 1430 N N . PHE A 1 189 ? -13.703 -7.748 -3.594 1.00 80.88 189 PHE A N 1
ATOM 1431 C CA . PHE A 1 189 ? -14.352 -6.637 -4.305 1.00 80.88 189 PHE A CA 1
ATOM 1432 C C . PHE A 1 189 ? -14.603 -6.927 -5.794 1.00 80.88 189 PHE A C 1
ATOM 1434 O O . PHE A 1 189 ? -15.091 -6.078 -6.533 1.00 80.88 189 PHE A O 1
ATOM 1441 N N . SER A 1 190 ? -14.288 -8.139 -6.258 1.00 76.62 190 SER A N 1
ATOM 1442 C CA . SER A 1 190 ? -14.552 -8.587 -7.625 1.00 76.62 190 SER A CA 1
ATOM 1443 C C . SER A 1 190 ? -15.148 -9.999 -7.647 1.00 76.62 190 SER A C 1
ATOM 1445 O O . SER A 1 190 ? -14.844 -10.835 -6.796 1.00 76.62 190 SER A O 1
ATOM 1447 N N . ASP A 1 191 ? -15.983 -10.284 -8.655 1.00 70.44 191 ASP A N 1
ATOM 1448 C CA . ASP A 1 191 ? -16.529 -11.633 -8.927 1.00 70.44 191 ASP A CA 1
ATOM 1449 C C . ASP A 1 191 ? -15.461 -12.578 -9.522 1.00 70.44 191 ASP A C 1
ATOM 1451 O O . ASP A 1 191 ? -15.730 -13.720 -9.914 1.00 70.44 191 ASP A O 1
ATOM 1455 N N . GLU A 1 192 ? -14.216 -12.108 -9.635 1.00 66.50 192 GLU A N 1
ATOM 1456 C CA . GLU A 1 192 ? -13.127 -12.939 -10.103 1.00 66.50 192 GLU A CA 1
ATOM 1457 C C . GLU A 1 192 ? -12.745 -13.966 -9.034 1.00 66.50 192 GLU A C 1
ATOM 1459 O O . GLU A 1 192 ? -12.709 -13.729 -7.827 1.00 66.50 192 GLU A O 1
ATOM 1464 N N . LYS A 1 193 ? -12.468 -15.186 -9.497 1.00 58.44 193 LYS A N 1
ATOM 1465 C CA . LYS A 1 193 ? -12.048 -16.281 -8.616 1.00 58.44 193 LYS A CA 1
ATOM 1466 C C . LYS A 1 193 ? -10.578 -16.195 -8.229 1.00 58.44 193 LYS A C 1
ATOM 1468 O O . LYS A 1 193 ? -10.106 -17.107 -7.548 1.00 58.44 193 LYS A O 1
ATOM 1473 N N . ASP A 1 194 ? -9.862 -15.184 -8.713 1.00 61.72 194 ASP A N 1
ATOM 1474 C CA . ASP A 1 194 ? -8.487 -14.990 -8.300 1.00 61.72 194 ASP A CA 1
ATOM 1475 C C . ASP A 1 194 ? -8.474 -14.560 -6.831 1.00 61.72 194 ASP A C 1
ATOM 1477 O O . ASP A 1 194 ? -9.231 -13.699 -6.388 1.00 61.72 194 ASP A O 1
ATOM 1481 N N . THR A 1 195 ? -7.667 -15.252 -6.040 1.00 57.28 195 THR A N 1
ATOM 1482 C CA . THR A 1 195 ? -7.517 -14.960 -4.617 1.00 57.28 195 THR A CA 1
ATOM 1483 C C . THR A 1 195 ? -6.496 -13.856 -4.376 1.00 57.28 195 THR A C 1
ATOM 1485 O O . THR A 1 195 ? -6.351 -13.435 -3.237 1.00 57.28 195 THR A O 1
ATOM 1488 N N . LYS A 1 196 ? -5.773 -13.421 -5.415 1.00 61.06 196 LYS A N 1
ATOM 1489 C CA . LYS A 1 196 ? -4.726 -12.394 -5.340 1.00 61.06 196 LYS A CA 1
ATOM 1490 C C . LYS A 1 196 ? -5.233 -11.031 -4.888 1.00 61.06 196 LYS A C 1
ATOM 1492 O O . LYS A 1 196 ? -4.573 -10.404 -4.073 1.00 61.06 196 LYS A O 1
ATOM 1497 N N . ASP A 1 197 ? -6.423 -10.652 -5.339 1.00 65.50 197 ASP A N 1
ATOM 1498 C CA . ASP A 1 197 ? -6.993 -9.318 -5.099 1.00 65.50 197 ASP A CA 1
ATOM 1499 C C . ASP A 1 197 ? -7.948 -9.298 -3.896 1.00 65.50 197 ASP A C 1
ATOM 1501 O O . ASP A 1 197 ? -8.754 -8.383 -3.721 1.00 65.50 197 ASP A O 1
ATOM 1505 N N . ARG A 1 198 ? -7.915 -10.358 -3.083 1.00 79.75 198 ARG A N 1
ATOM 1506 C CA . ARG A 1 198 ? -8.729 -10.466 -1.874 1.00 79.75 198 ARG A CA 1
ATOM 1507 C C . ARG A 1 198 ? -7.960 -9.906 -0.697 1.00 79.75 198 ARG A C 1
ATOM 1509 O O . ARG A 1 198 ? -6.755 -10.098 -0.595 1.00 79.75 198 ARG A O 1
ATOM 1516 N N . ILE A 1 199 ? -8.677 -9.288 0.224 1.00 84.81 199 ILE A N 1
ATOM 1517 C CA . ILE A 1 199 ? -8.099 -8.716 1.432 1.00 84.81 199 ILE A CA 1
ATOM 1518 C C . ILE A 1 199 ? -8.389 -9.638 2.610 1.00 84.81 199 ILE A C 1
ATOM 1520 O O . ILE A 1 199 ? -9.500 -10.143 2.758 1.00 84.81 199 ILE A O 1
ATOM 1524 N N . MET A 1 200 ? -7.384 -9.881 3.440 1.00 85.81 200 MET A N 1
ATOM 1525 C CA . MET A 1 200 ? -7.502 -10.596 4.704 1.00 85.81 200 MET A CA 1
ATOM 1526 C C . MET A 1 200 ? -7.575 -9.566 5.828 1.00 85.81 200 MET A C 1
ATOM 1528 O O . MET A 1 200 ? -6.661 -8.762 5.977 1.00 85.81 200 MET A O 1
ATOM 1532 N N . VAL A 1 201 ? -8.650 -9.594 6.611 1.00 88.69 201 VAL A N 1
ATOM 1533 C CA . VAL A 1 201 ? -8.860 -8.686 7.744 1.00 88.69 201 VAL A CA 1
ATOM 1534 C C . VAL A 1 201 ? -8.898 -9.492 9.033 1.00 88.69 201 VAL A C 1
ATOM 1536 O O . VAL A 1 201 ? -9.751 -10.364 9.203 1.00 88.69 201 VAL A O 1
ATOM 1539 N N . TYR A 1 202 ? -7.977 -9.188 9.938 1.00 89.38 202 TYR A N 1
ATOM 1540 C CA . TYR A 1 202 ? -7.829 -9.796 11.254 1.00 89.38 202 TYR A CA 1
ATOM 1541 C C . TYR A 1 202 ? -8.370 -8.826 12.307 1.00 89.38 202 TYR A C 1
ATOM 1543 O O . TYR A 1 202 ? -7.646 -7.915 12.710 1.00 89.38 202 TYR A O 1
ATOM 1551 N N . PRO A 1 203 ? -9.636 -8.954 12.732 1.00 89.12 203 PRO A N 1
ATOM 1552 C CA . PRO A 1 203 ? -10.183 -8.084 13.760 1.00 89.12 203 PRO A CA 1
ATOM 1553 C C . PRO A 1 203 ? -9.548 -8.389 15.119 1.00 89.12 203 PRO A C 1
ATOM 1555 O O . PRO A 1 203 ? -9.412 -9.546 15.520 1.00 89.12 203 PRO A O 1
ATOM 1558 N N . LEU A 1 204 ? -9.180 -7.328 15.826 1.00 89.25 204 LEU A N 1
ATOM 1559 C CA . LEU A 1 204 ? -8.517 -7.332 17.126 1.00 89.25 204 LEU A CA 1
ATOM 1560 C C . LEU A 1 204 ? -9.289 -6.414 18.089 1.00 89.25 204 LEU A C 1
ATOM 1562 O O . LEU A 1 204 ? -10.236 -5.735 17.699 1.00 89.25 204 LEU A O 1
ATOM 1566 N N . GLU A 1 205 ? -8.921 -6.402 19.373 1.00 87.81 205 GLU A N 1
ATOM 1567 C CA . GLU A 1 205 ? -9.703 -5.694 20.404 1.00 87.81 205 GLU A CA 1
ATOM 1568 C C . GLU A 1 205 ? -9.786 -4.177 20.166 1.00 87.81 205 GLU A C 1
ATOM 1570 O O . GLU A 1 205 ? -10.831 -3.573 20.408 1.00 87.81 205 GLU A O 1
ATOM 1575 N N . ARG A 1 206 ? -8.701 -3.566 19.673 1.00 88.81 206 ARG A N 1
ATOM 1576 C CA . ARG A 1 206 ? -8.581 -2.107 19.488 1.00 88.81 206 ARG A CA 1
ATOM 1577 C C . ARG A 1 206 ? -8.532 -1.667 18.021 1.00 88.81 206 ARG A C 1
ATOM 1579 O O . ARG A 1 206 ? -8.385 -0.476 17.740 1.00 88.81 206 ARG A O 1
ATOM 1586 N N . GLY A 1 207 ? -8.672 -2.606 17.088 1.00 91.69 207 GLY A N 1
ATOM 1587 C CA . GLY A 1 207 ? -8.541 -2.336 15.663 1.00 91.69 207 GLY A CA 1
ATOM 1588 C C . GLY A 1 207 ? -8.570 -3.599 14.815 1.00 91.69 207 GLY A C 1
ATOM 1589 O O . GLY A 1 207 ? -9.211 -4.587 15.168 1.00 91.69 207 GLY A O 1
ATOM 1590 N N . ALA A 1 208 ? -7.907 -3.566 13.672 1.00 91.06 208 ALA A N 1
ATOM 1591 C CA . ALA A 1 208 ? -7.766 -4.708 12.790 1.00 91.06 208 ALA A CA 1
ATOM 1592 C C . ALA A 1 208 ? -6.421 -4.650 12.071 1.00 91.06 208 ALA A C 1
ATOM 1594 O O . ALA A 1 208 ? -5.872 -3.574 11.860 1.00 91.06 208 ALA A O 1
ATOM 1595 N N . VAL A 1 209 ? -5.918 -5.807 11.661 1.00 90.12 209 VAL A N 1
ATOM 1596 C CA . VAL A 1 209 ? -4.771 -5.891 10.754 1.00 90.12 209 VAL A CA 1
ATOM 1597 C C . VAL A 1 209 ? -5.259 -6.340 9.388 1.00 90.12 209 VAL A C 1
ATOM 1599 O O . VAL A 1 209 ? -5.986 -7.331 9.272 1.00 90.12 209 VAL A O 1
ATOM 1602 N N . MET A 1 210 ? -4.865 -5.608 8.357 1.00 86.62 210 MET A N 1
ATOM 1603 C CA . MET A 1 210 ? -5.174 -5.897 6.969 1.00 86.62 210 MET A CA 1
ATOM 1604 C C . MET A 1 210 ? -3.933 -6.425 6.256 1.00 86.62 210 MET A C 1
ATOM 1606 O O . MET A 1 210 ? -2.829 -5.940 6.459 1.00 86.62 210 MET A O 1
ATOM 1610 N N . THR A 1 211 ? -4.098 -7.436 5.413 1.00 84.31 211 THR A N 1
ATOM 1611 C CA . THR A 1 211 ? -3.035 -7.903 4.517 1.00 84.31 211 THR A CA 1
ATOM 1612 C C . THR A 1 211 ? -3.637 -8.509 3.258 1.00 84.31 211 THR A C 1
ATOM 1614 O O . THR A 1 211 ? -4.837 -8.791 3.192 1.00 84.31 211 THR A O 1
ATOM 1617 N N . VAL A 1 212 ? -2.809 -8.764 2.251 1.00 79.12 212 VAL A N 1
ATOM 1618 C CA . VAL A 1 212 ? -3.208 -9.495 1.045 1.00 79.12 212 VAL A CA 1
ATOM 1619 C C . VAL A 1 212 ? -2.534 -10.872 1.009 1.00 79.12 212 VAL A C 1
ATOM 1621 O O . VAL A 1 212 ? -1.414 -11.035 1.496 1.00 79.12 212 VAL A O 1
ATOM 1624 N N . PRO A 1 213 ? -3.163 -11.910 0.425 1.00 66.06 213 PRO A N 1
ATOM 1625 C CA . PRO A 1 213 ? -2.660 -13.282 0.479 1.00 66.06 213 PRO A CA 1
ATOM 1626 C C . PRO A 1 213 ? -1.214 -13.473 0.013 1.00 66.06 213 PRO A C 1
ATOM 1628 O O . PRO A 1 213 ? -0.534 -14.355 0.541 1.00 66.06 213 PRO A O 1
ATOM 1631 N N . MET A 1 214 ? -0.754 -12.658 -0.942 1.00 64.00 214 MET A N 1
ATOM 1632 C CA . MET A 1 214 ? 0.594 -12.724 -1.523 1.00 64.00 214 MET A CA 1
ATOM 1633 C C . MET A 1 214 ? 1.582 -11.693 -0.963 1.00 64.00 214 MET A C 1
ATOM 1635 O O . MET A 1 214 ? 2.712 -11.660 -1.430 1.00 64.00 214 MET A O 1
ATOM 1639 N N . SER A 1 215 ? 1.178 -10.882 0.017 1.00 65.81 215 SER A N 1
ATOM 1640 C CA . SER A 1 215 ? 2.069 -9.960 0.726 1.00 65.81 215 SER A CA 1
ATOM 1641 C C . SER A 1 215 ? 2.319 -10.462 2.144 1.00 65.81 215 SER A C 1
ATOM 1643 O O . SER A 1 215 ? 1.453 -11.111 2.743 1.00 65.81 215 SER A O 1
ATOM 1645 N N . ASP A 1 216 ? 3.501 -10.156 2.662 1.00 65.00 216 ASP A N 1
ATOM 1646 C CA . ASP A 1 216 ? 3.828 -10.278 4.085 1.00 65.00 216 ASP A CA 1
ATOM 1647 C C . ASP A 1 216 ? 3.702 -8.920 4.805 1.00 65.00 216 ASP A C 1
ATOM 1649 O O . ASP A 1 216 ? 3.707 -8.872 6.033 1.00 65.00 216 ASP A O 1
ATOM 1653 N N . GLY A 1 217 ? 3.530 -7.833 4.041 1.00 70.38 217 GLY A N 1
ATOM 1654 C CA . GLY A 1 217 ? 3.200 -6.509 4.557 1.00 70.38 217 GLY A CA 1
ATOM 1655 C C . GLY A 1 217 ? 1.776 -6.473 5.100 1.00 70.38 217 GLY A C 1
ATOM 1656 O O . GLY A 1 217 ? 0.862 -7.111 4.549 1.00 70.38 217 GLY A O 1
ATOM 1657 N N . CYS A 1 218 ? 1.608 -5.751 6.199 1.00 82.44 218 CYS A N 1
ATOM 1658 C CA . CYS A 1 218 ? 0.352 -5.667 6.912 1.00 82.44 218 CYS A CA 1
ATOM 1659 C C . CYS A 1 218 ? 0.077 -4.243 7.341 1.00 82.44 218 CYS A C 1
ATOM 1661 O O . CYS A 1 218 ? 0.892 -3.667 8.043 1.00 82.44 218 CYS A O 1
ATOM 1663 N N . ASP A 1 219 ? -1.104 -3.754 6.993 1.00 85.00 219 ASP A N 1
ATOM 1664 C CA . ASP A 1 219 ? -1.551 -2.428 7.378 1.00 85.00 219 ASP A CA 1
ATOM 1665 C C . ASP A 1 219 ? -2.344 -2.533 8.678 1.00 85.00 219 ASP A C 1
ATOM 1667 O O . ASP A 1 219 ? -3.285 -3.329 8.803 1.00 85.00 219 ASP A O 1
ATOM 1671 N N . VAL A 1 220 ? -1.981 -1.714 9.657 1.00 89.69 220 VAL A N 1
ATOM 1672 C CA . VAL A 1 220 ? -2.691 -1.644 10.934 1.00 89.69 220 VAL A CA 1
ATOM 1673 C C . VAL A 1 220 ? -3.786 -0.596 10.851 1.00 89.69 220 VAL A C 1
ATOM 1675 O O . VAL A 1 220 ? -3.545 0.557 10.500 1.00 89.69 220 VAL A O 1
ATOM 1678 N N . TRP A 1 221 ? -5.006 -0.981 11.208 1.00 91.75 221 TRP A N 1
ATOM 1679 C CA . TRP A 1 221 ? -6.135 -0.067 11.302 1.00 91.75 221 TRP A CA 1
ATOM 1680 C C . TRP A 1 221 ? -6.630 0.034 12.740 1.00 91.75 221 TRP A C 1
ATOM 1682 O O . TRP A 1 221 ? -6.839 -0.977 13.410 1.00 91.75 221 TRP A O 1
ATOM 1692 N N . VAL A 1 222 ? -6.889 1.251 13.209 1.00 92.88 222 VAL A N 1
ATOM 1693 C CA . VAL A 1 222 ? -7.259 1.533 14.603 1.00 92.88 222 VAL A CA 1
ATOM 1694 C C . VAL A 1 222 ? -8.742 1.874 14.700 1.00 92.88 222 VAL A C 1
ATOM 1696 O O . VAL A 1 222 ? -9.237 2.741 13.984 1.00 92.88 222 VAL A O 1
ATOM 1699 N N . SER A 1 223 ? -9.472 1.221 15.605 1.00 92.50 223 SER A N 1
ATOM 1700 C CA . SER A 1 223 ? -10.888 1.528 15.866 1.00 92.50 223 SER A CA 1
ATOM 1701 C C . SER A 1 223 ? -11.133 2.238 17.194 1.00 92.50 223 SER A C 1
ATOM 1703 O O . SER A 1 223 ? -12.161 2.892 17.360 1.00 92.50 223 SER A O 1
ATOM 1705 N N . ASP A 1 224 ? -10.210 2.113 18.147 1.00 90.44 224 ASP A N 1
ATOM 1706 C CA . ASP A 1 224 ? -10.305 2.715 19.483 1.00 90.44 224 ASP A CA 1
ATOM 1707 C C . ASP A 1 224 ? -9.664 4.113 19.540 1.00 90.44 224 ASP A C 1
ATOM 1709 O O . ASP A 1 224 ? -8.927 4.437 20.466 1.00 90.44 224 ASP A O 1
ATOM 1713 N N . ILE A 1 225 ? -9.927 4.931 18.518 1.00 91.19 225 ILE A N 1
ATOM 1714 C CA . ILE A 1 225 ? -9.435 6.307 18.395 1.00 91.19 225 ILE A CA 1
ATOM 1715 C C . ILE A 1 225 ? -10.568 7.236 17.951 1.00 91.19 225 ILE A C 1
ATOM 1717 O O . ILE A 1 225 ? -11.486 6.834 17.224 1.00 91.19 225 ILE A O 1
ATOM 1721 N N . GLU A 1 226 ? -10.535 8.491 18.403 1.00 88.69 226 GLU A N 1
ATOM 1722 C CA . GLU A 1 226 ? -11.482 9.502 17.935 1.00 88.69 226 GLU A CA 1
ATOM 1723 C C . GLU A 1 226 ? -11.258 9.821 16.449 1.00 88.69 226 GLU A C 1
ATOM 1725 O O . GLU A 1 226 ? -10.163 9.673 15.910 1.00 88.69 226 GLU A O 1
ATOM 1730 N N . ALA A 1 227 ? -12.314 10.260 15.761 1.00 86.06 227 ALA A N 1
ATOM 1731 C CA . ALA A 1 227 ? -12.201 10.614 14.352 1.00 86.06 227 ALA A CA 1
ATOM 1732 C C . ALA A 1 227 ? -11.223 11.798 14.160 1.00 86.06 227 ALA A C 1
ATOM 1734 O O . ALA A 1 227 ? -11.301 12.764 14.925 1.00 86.06 227 ALA A O 1
ATOM 1735 N N . PRO A 1 228 ? -10.371 11.780 13.117 1.00 81.81 228 PRO A N 1
ATOM 1736 C CA . PRO A 1 228 ? -9.375 12.819 12.854 1.00 81.81 228 PRO A CA 1
ATOM 1737 C C . PRO A 1 228 ? -10.023 14.138 12.408 1.00 81.81 228 PRO A C 1
ATOM 1739 O O . PRO A 1 228 ? -10.138 14.454 11.226 1.00 81.81 228 PRO A O 1
ATOM 1742 N N . MET A 1 229 ? -10.500 14.934 13.360 1.00 77.44 229 MET A N 1
ATOM 1743 C CA . MET A 1 229 ? -11.183 16.197 13.086 1.00 77.44 229 MET A CA 1
ATOM 1744 C C . MET A 1 229 ? -10.207 17.373 13.069 1.00 77.44 229 MET A C 1
ATOM 1746 O O . MET A 1 229 ? -10.253 18.228 13.949 1.00 77.44 229 MET A O 1
ATOM 1750 N N . PHE A 1 230 ? -9.341 17.444 12.057 1.00 72.62 230 PHE A N 1
ATOM 1751 C CA . PHE A 1 230 ? -8.356 18.523 11.934 1.00 72.62 230 PHE A CA 1
ATOM 1752 C C . PHE A 1 230 ? -8.472 19.310 10.620 1.00 72.62 230 PHE A C 1
ATOM 1754 O O . PHE A 1 230 ? -9.029 18.869 9.614 1.00 72.62 230 PHE A O 1
ATOM 1761 N N . SER A 1 231 ? -7.952 20.540 10.633 1.00 62.47 231 SER A N 1
ATOM 1762 C CA . SER A 1 231 ? -8.006 21.471 9.500 1.00 62.47 231 SER A CA 1
ATOM 1763 C C . SER A 1 231 ? -6.660 21.567 8.773 1.00 62.47 231 SER A C 1
ATOM 1765 O O . SER A 1 231 ? -5.763 22.283 9.211 1.00 62.47 231 SER A O 1
ATOM 1767 N N . TYR A 1 232 ? -6.563 20.998 7.569 1.00 61.09 232 TYR A N 1
ATOM 1768 C CA . TYR A 1 232 ? -5.379 21.110 6.692 1.00 61.09 232 TYR A CA 1
ATOM 1769 C C . TYR A 1 232 ? -5.055 22.548 6.226 1.00 61.09 232 TYR A C 1
ATOM 1771 O O . TYR A 1 232 ? -4.021 22.803 5.610 1.00 61.09 232 TYR A O 1
ATOM 1779 N N . ALA A 1 233 ? -5.948 23.512 6.473 1.00 56.34 233 ALA A N 1
ATOM 1780 C CA . ALA A 1 233 ? -5.795 24.899 6.034 1.00 56.34 233 ALA A CA 1
ATOM 1781 C C . ALA A 1 233 ? -5.039 25.794 7.037 1.00 56.34 233 ALA A C 1
ATOM 1783 O O . ALA A 1 233 ? -4.746 26.953 6.722 1.00 56.34 233 ALA A O 1
ATOM 1784 N N . THR A 1 234 ? -4.749 25.308 8.249 1.00 56.88 234 THR A N 1
ATOM 1785 C CA . THR A 1 234 ? -4.165 26.109 9.336 1.00 56.88 234 THR A CA 1
ATOM 1786 C C . THR A 1 234 ? -2.980 25.396 9.978 1.00 56.88 234 THR A C 1
ATOM 1788 O O . THR A 1 234 ? -2.975 24.183 10.115 1.00 56.88 234 THR A O 1
ATOM 1791 N N . LEU A 1 235 ? -1.976 26.161 10.426 1.00 60.59 235 LEU A N 1
ATOM 1792 C CA . LEU A 1 235 ? -0.839 25.607 11.179 1.00 60.59 235 LEU A CA 1
ATOM 1793 C C . LEU A 1 235 ? -1.272 24.927 12.489 1.00 60.59 235 LEU A C 1
ATOM 1795 O O . LEU A 1 235 ? -0.620 23.990 12.919 1.00 60.59 235 LEU A O 1
ATOM 1799 N N . GLU A 1 236 ? -2.357 25.400 13.112 1.00 67.06 236 GLU A N 1
ATOM 1800 C CA . GLU A 1 236 ? -2.944 24.751 14.292 1.00 67.06 236 GLU A CA 1
ATOM 1801 C C . GLU A 1 236 ? -3.531 23.377 13.936 1.00 67.06 236 GLU A C 1
ATOM 1803 O O . GLU A 1 236 ? -3.288 22.426 14.664 1.00 67.06 236 GLU A O 1
ATOM 1808 N N . GLY A 1 237 ? -4.196 23.238 12.782 1.00 66.56 237 GLY A N 1
ATOM 1809 C CA . GLY A 1 237 ? -4.731 21.949 12.342 1.00 66.56 237 GLY A CA 1
ATOM 1810 C C . GLY A 1 237 ? -3.660 20.961 11.868 1.00 66.56 237 GLY A C 1
ATOM 1811 O O . GLY A 1 237 ? -3.869 19.761 11.971 1.00 66.56 237 GLY A O 1
ATOM 1812 N N . PHE A 1 238 ? -2.490 21.436 11.423 1.00 65.19 238 PHE A N 1
ATOM 1813 C CA . PHE A 1 238 ? -1.325 20.559 11.236 1.00 65.19 238 PHE A CA 1
ATOM 1814 C C . PHE A 1 238 ? -0.804 20.000 12.569 1.00 65.19 238 PHE A C 1
ATOM 1816 O O . PHE A 1 238 ? -0.432 18.838 12.617 1.00 65.19 238 PHE A O 1
ATOM 1823 N N . GLY A 1 239 ? -0.818 20.790 13.649 1.00 73.31 239 GLY A N 1
ATOM 1824 C CA . GLY A 1 239 ? -0.448 20.296 14.980 1.00 73.31 239 GLY A CA 1
ATOM 1825 C C . GLY A 1 239 ? -1.460 19.295 15.543 1.00 73.31 239 GLY A C 1
ATOM 1826 O O . GLY A 1 239 ? -1.067 18.272 16.078 1.00 73.31 239 GLY A O 1
ATOM 1827 N N . GLU A 1 240 ? -2.760 19.546 15.362 1.00 75.69 240 GLU A N 1
ATOM 1828 C CA . GLU A 1 240 ? -3.818 18.598 15.757 1.00 75.69 240 GLU A CA 1
ATOM 1829 C C . GLU A 1 240 ? -3.736 17.271 14.982 1.00 75.69 240 GLU A C 1
ATOM 1831 O O . GLU A 1 240 ? -4.049 16.222 15.534 1.00 75.69 240 GLU A O 1
ATOM 1836 N N . MET A 1 241 ? -3.306 17.307 13.716 1.00 76.00 241 MET A N 1
ATOM 1837 C CA . MET A 1 241 ? -3.014 16.099 12.939 1.00 76.00 241 MET A CA 1
ATOM 1838 C C . MET A 1 241 ? -1.826 15.330 13.519 1.00 76.00 241 MET A C 1
ATOM 1840 O O . MET A 1 241 ? -1.913 14.113 13.630 1.00 76.00 241 MET A O 1
ATOM 1844 N N . GLU A 1 242 ? -0.724 16.014 13.845 1.00 77.69 242 GLU A N 1
ATOM 1845 C CA . GLU A 1 242 ? 0.447 15.375 14.459 1.00 77.69 242 GLU A CA 1
ATOM 1846 C C . GLU A 1 242 ? 0.061 14.718 15.789 1.00 77.69 242 GLU A C 1
ATOM 1848 O O . GLU A 1 242 ? 0.306 13.532 15.958 1.00 77.69 242 GLU A O 1
ATOM 1853 N N . ASP A 1 243 ? -0.650 15.436 16.665 1.00 84.69 243 ASP A N 1
ATOM 1854 C CA . ASP A 1 243 ? -1.126 14.893 17.945 1.00 84.69 243 ASP A CA 1
ATOM 1855 C C . ASP A 1 243 ? -2.034 13.659 17.750 1.00 84.69 243 ASP A C 1
ATOM 1857 O O . ASP A 1 243 ? -1.952 12.696 18.511 1.00 84.69 243 ASP A O 1
ATOM 1861 N N . TRP A 1 244 ? -2.907 13.675 16.734 1.00 87.56 244 TRP A N 1
ATOM 1862 C CA . TRP A 1 244 ? -3.775 12.537 16.415 1.00 87.56 244 TRP A CA 1
ATOM 1863 C C . TRP A 1 244 ? -2.992 11.347 15.855 1.00 87.56 244 TRP A C 1
ATOM 1865 O O . TRP A 1 244 ? -3.297 10.206 16.193 1.00 87.56 244 TRP A O 1
ATOM 1875 N N . ARG A 1 245 ? -1.989 11.597 15.005 1.00 83.12 245 ARG A N 1
ATOM 1876 C CA . ARG A 1 245 ? -1.141 10.541 14.443 1.00 83.12 245 ARG A CA 1
ATOM 1877 C C . ARG A 1 245 ? -0.276 9.899 15.528 1.00 83.12 245 ARG A C 1
ATOM 1879 O O . ARG A 1 245 ? -0.192 8.681 15.560 1.00 83.12 245 ARG A O 1
ATOM 1886 N N . ASP A 1 246 ? 0.264 10.684 16.455 1.00 86.56 246 ASP A N 1
ATOM 1887 C CA . ASP A 1 246 ? 1.005 10.156 17.606 1.00 86.56 246 ASP A CA 1
ATOM 1888 C C . ASP A 1 246 ? 0.110 9.216 18.451 1.00 86.56 246 ASP A C 1
ATOM 1890 O O . ASP A 1 246 ? 0.532 8.132 18.848 1.00 86.56 246 ASP A O 1
ATOM 1894 N N . GLU A 1 247 ? -1.158 9.587 18.690 1.00 89.62 247 GLU A N 1
ATOM 1895 C CA . GLU A 1 247 ? -2.127 8.709 19.372 1.00 89.62 247 GLU A CA 1
ATOM 1896 C C . GLU A 1 247 ? -2.473 7.464 18.538 1.00 89.62 247 GLU A C 1
ATOM 1898 O O . GLU A 1 247 ? -2.617 6.369 19.085 1.00 89.62 247 GLU A O 1
ATOM 1903 N N . PHE A 1 248 ? -2.598 7.613 17.218 1.00 90.56 248 PHE A N 1
ATOM 1904 C CA . PHE A 1 248 ? -2.814 6.497 16.302 1.00 90.56 248 PHE A CA 1
ATOM 1905 C C . PHE A 1 248 ? -1.671 5.483 16.380 1.00 90.56 248 PHE A C 1
ATOM 1907 O O . PHE A 1 248 ? -1.936 4.292 16.538 1.00 90.56 248 PHE A O 1
ATOM 1914 N N . GLU A 1 249 ? -0.425 5.948 16.308 1.00 87.19 249 GLU A N 1
ATOM 1915 C CA . GLU A 1 249 ? 0.783 5.121 16.367 1.00 87.19 249 GLU A CA 1
ATOM 1916 C C . GLU A 1 249 ? 0.883 4.371 17.700 1.00 87.19 249 GLU A C 1
ATOM 1918 O O . GLU A 1 249 ? 1.092 3.158 17.701 1.00 87.19 249 GLU A O 1
ATOM 1923 N N . ASP A 1 250 ? 0.626 5.046 18.826 1.00 90.38 250 ASP A N 1
ATOM 1924 C CA . ASP A 1 250 ? 0.608 4.418 20.155 1.00 90.38 250 ASP A CA 1
ATOM 1925 C C . ASP A 1 250 ? -0.363 3.221 20.211 1.00 90.38 250 ASP A C 1
ATOM 1927 O O . ASP A 1 250 ? -0.062 2.185 20.809 1.00 90.38 250 ASP A O 1
ATOM 1931 N N . ILE A 1 251 ? -1.539 3.337 19.584 1.00 90.69 251 ILE A N 1
ATOM 1932 C CA . ILE A 1 251 ? -2.531 2.252 19.543 1.00 90.69 251 ILE A CA 1
ATOM 1933 C C . ILE A 1 251 ? -2.152 1.194 18.504 1.00 90.69 251 ILE A C 1
ATOM 1935 O O . ILE A 1 251 ? -2.342 -0.000 18.747 1.00 90.69 251 ILE A O 1
ATOM 1939 N N . ALA A 1 252 ? -1.625 1.613 17.355 1.00 89.06 252 ALA A N 1
ATOM 1940 C CA . ALA A 1 252 ? -1.191 0.715 16.298 1.00 89.06 252 ALA A CA 1
ATOM 1941 C C . ALA A 1 252 ? -0.093 -0.234 16.796 1.00 89.06 252 ALA A C 1
ATOM 1943 O O . ALA A 1 252 ? -0.189 -1.434 16.552 1.00 89.06 252 ALA A O 1
ATOM 1944 N N . GLU A 1 253 ? 0.879 0.256 17.569 1.00 87.69 253 GLU A N 1
ATOM 1945 C CA . GLU A 1 253 ? 1.926 -0.571 18.184 1.00 87.69 253 GLU A CA 1
ATOM 1946 C C . GLU A 1 253 ? 1.358 -1.665 19.097 1.00 87.69 253 GLU A C 1
ATOM 1948 O O . GLU A 1 253 ? 1.769 -2.824 19.012 1.00 87.69 253 GLU A O 1
ATOM 1953 N N . GLU A 1 254 ? 0.348 -1.350 19.914 1.00 89.19 254 GLU A N 1
ATOM 1954 C CA . GLU A 1 254 ? -0.328 -2.365 20.735 1.00 89.19 254 GLU A CA 1
ATOM 1955 C C . GLU A 1 254 ? -1.026 -3.430 19.873 1.00 89.19 254 GLU A C 1
ATOM 1957 O O . GLU A 1 254 ? -1.001 -4.617 20.196 1.00 89.19 254 GLU A O 1
ATOM 1962 N N . ILE A 1 255 ? -1.628 -3.026 18.751 1.00 89.38 255 ILE A N 1
ATOM 1963 C CA . ILE A 1 255 ? -2.282 -3.949 17.814 1.00 89.38 255 ILE A CA 1
ATOM 1964 C C . ILE A 1 255 ? -1.247 -4.845 17.117 1.00 89.38 255 ILE A C 1
ATOM 1966 O O . ILE A 1 255 ? -1.505 -6.038 16.940 1.00 89.38 255 ILE A O 1
ATOM 1970 N N . LYS A 1 256 ? -0.073 -4.309 16.753 1.00 86.56 256 LYS A N 1
ATOM 1971 C CA . LYS A 1 256 ? 1.028 -5.072 16.136 1.00 86.56 256 LYS A CA 1
ATOM 1972 C C . LYS A 1 256 ? 1.517 -6.200 17.048 1.00 86.56 256 LYS A C 1
ATOM 1974 O O . LYS A 1 256 ? 1.811 -7.288 16.550 1.00 86.56 256 LYS A O 1
ATOM 1979 N N . GLU A 1 257 ? 1.560 -5.986 18.369 1.00 85.69 257 GLU A N 1
ATOM 1980 C CA . GLU A 1 257 ? 1.964 -7.018 19.341 1.00 85.69 257 GLU A CA 1
ATOM 1981 C C . GLU A 1 257 ? 1.034 -8.247 19.336 1.00 85.69 257 GLU A C 1
ATOM 1983 O O . GLU A 1 257 ? 1.510 -9.381 19.462 1.00 85.69 257 GLU A O 1
ATOM 1988 N N . ASP A 1 258 ? -0.272 -8.029 19.162 1.00 85.50 258 ASP A N 1
ATOM 1989 C CA . ASP A 1 258 ? -1.308 -9.076 19.147 1.00 85.50 258 ASP A CA 1
ATOM 1990 C C . ASP A 1 258 ? -1.687 -9.546 17.728 1.00 85.50 258 ASP A C 1
ATOM 1992 O O . ASP A 1 258 ? -2.491 -10.471 17.555 1.00 85.50 258 ASP A O 1
ATOM 1996 N N . GLY A 1 259 ? -1.108 -8.923 16.703 1.00 82.19 259 GLY A N 1
ATOM 1997 C CA . GLY A 1 259 ? -1.423 -9.180 15.310 1.00 82.19 259 GLY A CA 1
ATOM 1998 C C . GLY A 1 259 ? -0.937 -10.543 14.790 1.00 82.19 259 GLY A C 1
ATOM 1999 O O . GLY A 1 259 ? -0.155 -11.258 15.429 1.00 82.19 259 GLY A O 1
ATOM 2000 N N . PRO A 1 260 ? -1.404 -10.966 13.603 1.00 79.94 260 PRO A N 1
ATOM 2001 C CA . PRO A 1 260 ? -1.093 -12.288 13.070 1.00 79.94 260 PRO A CA 1
ATOM 2002 C C . PRO A 1 260 ? 0.401 -12.463 12.769 1.00 79.94 260 PRO A C 1
ATOM 2004 O O . PRO A 1 260 ? 1.035 -11.636 12.128 1.00 79.94 260 PRO A O 1
ATOM 2007 N N . SER A 1 261 ? 0.949 -13.625 13.137 1.00 74.19 261 SER A N 1
ATOM 2008 C CA . SER A 1 261 ? 2.386 -13.943 13.000 1.00 74.19 261 SER A CA 1
ATOM 2009 C C . SER A 1 261 ? 2.951 -13.953 11.571 1.00 74.19 261 SER A C 1
ATOM 2011 O O . SER A 1 261 ? 4.161 -14.082 11.407 1.00 74.19 261 SER A O 1
ATOM 2013 N N . LYS A 1 262 ? 2.086 -13.899 10.547 1.00 71.38 262 LYS A N 1
ATOM 2014 C CA . LYS A 1 262 ? 2.502 -13.768 9.143 1.00 71.38 262 LYS A CA 1
ATOM 2015 C C . LYS A 1 262 ? 2.992 -12.345 8.845 1.00 71.38 262 LYS A C 1
ATOM 2017 O O . LYS A 1 262 ? 3.794 -12.178 7.939 1.00 71.38 262 LYS A O 1
ATOM 2022 N N . CYS A 1 263 ? 2.508 -11.359 9.593 1.00 76.56 263 CYS A N 1
ATOM 2023 C CA . CYS A 1 263 ? 2.793 -9.965 9.331 1.00 76.56 263 CYS A CA 1
ATOM 2024 C C . CYS A 1 263 ? 4.223 -9.587 9.671 1.00 76.56 263 CYS A C 1
ATOM 2026 O O . CYS A 1 263 ? 4.708 -9.841 10.777 1.00 76.56 263 CYS A O 1
ATOM 2028 N N . ASP A 1 264 ? 4.853 -8.928 8.710 1.00 71.19 264 ASP A N 1
ATOM 2029 C CA . ASP A 1 264 ? 6.076 -8.179 8.903 1.00 71.19 264 ASP A CA 1
ATOM 2030 C C . ASP A 1 264 ? 5.721 -6.694 9.066 1.00 71.19 264 ASP A C 1
ATOM 2032 O O . ASP A 1 264 ? 5.513 -5.981 8.089 1.00 71.19 264 ASP A O 1
ATOM 2036 N N . TYR A 1 265 ? 5.629 -6.236 10.317 1.00 65.94 265 TYR A N 1
ATOM 2037 C CA . TYR A 1 265 ? 5.330 -4.836 10.651 1.00 65.94 265 TYR A CA 1
ATOM 2038 C C . TYR A 1 265 ? 6.555 -3.916 10.574 1.00 65.94 265 TYR A C 1
ATOM 2040 O O . TYR A 1 265 ? 6.460 -2.742 10.921 1.00 65.94 265 TYR A O 1
ATOM 2048 N N . SER A 1 266 ? 7.713 -4.424 10.133 1.00 58.91 266 SER A N 1
ATOM 2049 C CA . SER A 1 266 ? 8.927 -3.607 9.989 1.00 58.91 266 SER A CA 1
ATOM 2050 C C . SER A 1 266 ? 8.837 -2.552 8.878 1.00 58.91 266 SER A C 1
ATOM 2052 O O . SER A 1 266 ? 9.735 -1.721 8.758 1.00 58.91 266 SER A O 1
ATOM 2054 N N . TYR A 1 267 ? 7.761 -2.574 8.083 1.00 49.38 267 TYR A N 1
ATOM 2055 C CA . TYR A 1 267 ? 7.475 -1.599 7.031 1.00 49.38 267 TYR A CA 1
ATOM 2056 C C . TYR A 1 267 ? 6.764 -0.325 7.531 1.00 49.38 267 TYR A C 1
ATOM 2058 O O . TYR A 1 267 ? 6.831 0.679 6.828 1.00 49.38 267 TYR A O 1
ATOM 2066 N N . ASP A 1 268 ? 6.176 -0.335 8.737 1.00 46.47 268 ASP A N 1
ATOM 2067 C CA . ASP A 1 268 ? 5.320 0.753 9.259 1.00 46.47 268 ASP A CA 1
ATOM 2068 C C . ASP A 1 268 ? 6.021 1.679 10.277 1.00 46.47 268 ASP A C 1
ATOM 2070 O O . ASP A 1 268 ? 5.385 2.548 10.868 1.00 46.47 268 ASP A O 1
ATOM 2074 N N . ASP A 1 269 ? 7.321 1.499 10.536 1.00 41.66 269 ASP A N 1
ATOM 2075 C CA . ASP A 1 269 ? 8.090 2.427 11.377 1.00 41.66 269 ASP A CA 1
ATOM 2076 C C . ASP A 1 269 ? 8.520 3.652 10.544 1.00 41.66 269 ASP A C 1
ATOM 2078 O O . ASP A 1 269 ? 9.626 3.694 9.988 1.00 41.66 269 ASP A O 1
ATOM 2082 N N . GLU A 1 270 ? 7.669 4.685 10.487 1.00 40.34 270 GLU A N 1
ATOM 2083 C CA . GLU A 1 270 ? 7.973 5.982 9.846 1.00 40.34 270 GLU A CA 1
ATOM 2084 C C . GLU A 1 270 ? 9.160 6.741 10.491 1.00 40.34 270 GLU A C 1
ATOM 2086 O O . GLU A 1 270 ? 9.645 7.729 9.938 1.00 40.34 270 GLU A O 1
ATOM 2091 N N . ASP A 1 271 ? 9.721 6.251 11.603 1.00 30.39 271 ASP A N 1
ATOM 2092 C CA . ASP A 1 271 ? 10.926 6.809 12.237 1.00 30.39 271 ASP A CA 1
ATOM 2093 C C . ASP A 1 271 ? 12.246 6.118 11.830 1.00 30.39 271 ASP A C 1
ATOM 2095 O O . ASP A 1 271 ? 13.333 6.480 12.307 1.00 30.39 271 ASP A O 1
ATOM 2099 N N . SER A 1 272 ? 12.214 5.157 10.901 1.00 31.98 272 SER A N 1
ATOM 2100 C CA . SER A 1 272 ? 13.432 4.527 10.386 1.00 31.98 272 SER A CA 1
ATOM 2101 C C . SER A 1 272 ? 13.887 5.176 9.074 1.00 31.98 272 SER A C 1
ATOM 2103 O O . SER A 1 272 ? 13.522 4.821 7.954 1.00 31.98 272 SER A O 1
ATOM 2105 N N . TYR A 1 273 ? 14.829 6.107 9.223 1.00 39.88 273 TYR A N 1
ATOM 2106 C CA . TYR A 1 273 ? 15.918 6.256 8.265 1.00 39.88 273 TYR A CA 1
ATOM 2107 C C . TYR A 1 273 ? 16.643 4.897 8.182 1.00 39.88 273 TYR A C 1
ATOM 2109 O O . TYR A 1 273 ? 17.652 4.665 8.846 1.00 39.88 273 TYR A O 1
ATOM 2117 N N . SER A 1 274 ? 16.117 3.985 7.368 1.00 47.31 274 SER A N 1
ATOM 2118 C CA . SER A 1 274 ? 16.752 2.741 6.944 1.00 47.31 274 SER A CA 1
ATOM 2119 C C . SER A 1 274 ? 17.156 1.760 8.060 1.00 47.31 274 SER A C 1
ATOM 2121 O O . SER A 1 274 ? 18.318 1.702 8.472 1.00 47.31 274 SER A O 1
ATOM 2123 N N . ASP A 1 275 ? 16.257 0.868 8.463 1.00 37.91 275 ASP A N 1
ATOM 2124 C CA . ASP A 1 275 ? 16.711 -0.427 8.986 1.00 37.91 275 ASP A CA 1
ATOM 2125 C C . ASP A 1 275 ? 15.700 -1.557 8.754 1.00 37.91 275 ASP A C 1
ATOM 2127 O O . ASP A 1 275 ? 15.247 -2.207 9.689 1.00 37.91 275 ASP A O 1
ATOM 2131 N N . SER A 1 276 ? 15.402 -1.875 7.487 1.00 40.38 276 SER A N 1
ATOM 2132 C CA . SER A 1 276 ? 15.050 -3.267 7.190 1.00 40.38 276 SER A CA 1
ATOM 2133 C C . SER A 1 276 ? 16.302 -4.142 7.397 1.00 40.38 276 SER A C 1
ATOM 2135 O O . SER A 1 276 ? 17.417 -3.679 7.097 1.00 40.38 276 SER A O 1
ATOM 2137 N N . PRO A 1 277 ? 16.179 -5.409 7.854 1.00 44.50 277 PRO A N 1
ATOM 2138 C CA . PRO A 1 277 ? 17.327 -6.298 8.076 1.00 44.50 277 PRO A CA 1
ATOM 2139 C C . PRO A 1 277 ? 18.078 -6.694 6.791 1.00 44.50 277 PRO A C 1
ATOM 2141 O O . PRO A 1 277 ? 18.997 -7.512 6.841 1.00 44.50 277 PRO A O 1
ATOM 2144 N N . SER A 1 278 ? 17.716 -6.092 5.656 1.00 52.88 278 SER A N 1
ATOM 2145 C CA . SER A 1 278 ? 18.510 -5.976 4.436 1.00 52.88 278 SER A CA 1
ATOM 2146 C C . SER A 1 278 ? 18.039 -4.748 3.635 1.00 52.88 278 SER A C 1
ATOM 2148 O O . SER A 1 278 ? 17.440 -4.889 2.570 1.00 52.88 278 SER A O 1
ATOM 2150 N N . SER A 1 279 ? 18.231 -3.537 4.178 1.00 61.50 279 SER A N 1
ATOM 2151 C CA . SER A 1 279 ? 17.754 -2.284 3.557 1.00 61.50 279 SER A CA 1
ATOM 2152 C C . SER A 1 279 ? 18.649 -1.868 2.408 1.00 61.50 279 SER A C 1
ATOM 2154 O O . SER A 1 279 ? 19.613 -1.117 2.564 1.00 61.50 279 SER A O 1
ATOM 2156 N N . TYR A 1 280 ? 18.322 -2.401 1.238 1.00 69.88 280 TYR A N 1
ATOM 2157 C CA . TYR A 1 280 ? 18.773 -1.827 -0.009 1.00 69.88 280 TYR A CA 1
ATOM 2158 C C . TYR A 1 280 ? 18.264 -0.387 -0.121 1.00 69.88 280 TYR A C 1
ATOM 2160 O O . TYR A 1 280 ? 17.085 -0.125 0.094 1.00 69.88 280 TYR A O 1
ATOM 2168 N N . GLU A 1 281 ? 19.150 0.544 -0.454 1.00 80.56 281 GLU A N 1
ATOM 2169 C CA . GLU A 1 281 ? 18.793 1.913 -0.829 1.00 80.56 281 GLU A CA 1
ATOM 2170 C C . GLU A 1 281 ? 19.329 2.178 -2.224 1.00 80.56 281 GLU A C 1
ATOM 2172 O O . GLU A 1 281 ? 20.410 1.698 -2.592 1.00 80.56 281 GLU A O 1
ATOM 2177 N N . PHE A 1 282 ? 18.580 2.974 -2.982 1.00 83.31 282 PHE A N 1
ATOM 2178 C CA . PHE A 1 282 ? 18.943 3.350 -4.334 1.00 83.31 282 PHE A CA 1
ATOM 2179 C C . PHE A 1 282 ? 18.745 4.849 -4.546 1.00 83.31 282 PHE A C 1
ATOM 2181 O O . PHE A 1 282 ? 17.694 5.396 -4.222 1.00 83.31 282 PHE A O 1
ATOM 2188 N N . ASP A 1 283 ? 19.743 5.492 -5.142 1.00 84.00 283 ASP A N 1
ATOM 2189 C CA . ASP A 1 283 ? 19.616 6.825 -5.722 1.00 84.00 283 ASP A CA 1
ATOM 2190 C C . ASP A 1 283 ? 19.192 6.694 -7.186 1.00 84.00 283 ASP A C 1
ATOM 2192 O O . ASP A 1 283 ? 19.667 5.811 -7.906 1.00 84.00 283 ASP A O 1
ATOM 2196 N N . PHE A 1 284 ? 18.358 7.616 -7.660 1.00 85.25 284 PHE A N 1
ATOM 2197 C CA . PHE A 1 284 ? 17.982 7.693 -9.066 1.00 85.25 284 PHE A CA 1
ATOM 2198 C C . PHE A 1 284 ? 18.255 9.077 -9.646 1.00 85.25 284 PHE A C 1
ATOM 2200 O O . PHE A 1 284 ? 18.263 10.095 -8.950 1.00 85.25 284 PHE A O 1
ATOM 2207 N N . SER A 1 285 ? 18.493 9.113 -10.950 1.00 82.00 285 SER A N 1
ATOM 2208 C CA . SER A 1 285 ? 18.587 10.355 -11.705 1.00 82.00 285 SER A CA 1
ATOM 2209 C C . SER A 1 285 ? 18.115 10.136 -13.130 1.00 82.00 285 SER A C 1
ATOM 2211 O O . SER A 1 285 ? 18.307 9.053 -13.679 1.00 82.00 285 SER A O 1
ATOM 2213 N N . ASP A 1 286 ? 17.596 11.191 -13.743 1.00 83.06 286 ASP A N 1
ATOM 2214 C CA . ASP A 1 286 ? 17.424 11.260 -15.191 1.00 83.06 286 ASP A CA 1
ATOM 2215 C C . ASP A 1 286 ? 18.727 10.869 -15.923 1.00 83.06 286 ASP A C 1
ATOM 2217 O O . ASP A 1 286 ? 19.839 11.130 -15.429 1.00 83.06 286 ASP A O 1
ATOM 2221 N N . ALA A 1 287 ? 18.595 10.203 -17.072 1.00 79.00 287 ALA A N 1
ATOM 2222 C CA . ALA A 1 287 ? 19.735 9.713 -17.844 1.00 79.00 287 ALA A CA 1
ATOM 2223 C C . ALA A 1 287 ? 20.484 10.819 -18.616 1.00 79.00 287 ALA A C 1
ATOM 2225 O O . ALA A 1 287 ? 21.528 10.563 -19.219 1.00 79.00 287 ALA A O 1
ATOM 2226 N N . SER A 1 288 ? 20.059 12.082 -18.495 1.00 66.25 288 SER A N 1
ATOM 2227 C CA . SER A 1 288 ? 20.709 13.307 -18.988 1.00 66.25 288 SER A CA 1
ATOM 2228 C C . SER A 1 288 ? 20.761 13.501 -20.507 1.00 66.25 288 SER A C 1
ATOM 2230 O O . SER A 1 288 ? 21.148 14.588 -20.956 1.00 66.25 288 SER A O 1
ATOM 2232 N N . ASP A 1 289 ? 20.346 12.501 -21.284 1.00 65.50 289 ASP A N 1
ATOM 2233 C CA . ASP A 1 289 ? 20.067 12.611 -22.711 1.00 65.50 289 ASP A CA 1
ATOM 2234 C C . ASP A 1 289 ? 18.551 12.745 -22.889 1.00 65.50 289 ASP A C 1
ATOM 2236 O O . ASP A 1 289 ? 17.800 11.927 -22.380 1.00 65.50 289 ASP A O 1
ATOM 2240 N N . TRP A 1 290 ? 18.121 13.808 -23.577 1.00 72.69 290 TRP A N 1
ATOM 2241 C CA . TRP A 1 290 ? 16.702 14.111 -23.768 1.00 72.69 290 TRP A CA 1
ATOM 2242 C C . TRP A 1 290 ? 15.958 12.910 -24.341 1.00 72.69 290 TRP A C 1
ATOM 2244 O O . TRP A 1 290 ? 16.335 12.450 -25.427 1.00 72.69 290 TRP A O 1
ATOM 2254 N N . VAL A 1 291 ? 14.876 12.491 -23.686 1.00 83.19 291 VAL A N 1
ATOM 2255 C CA . VAL A 1 291 ? 13.969 11.501 -24.267 1.00 83.19 291 VAL A CA 1
ATOM 2256 C C . VAL A 1 291 ? 13.377 12.035 -25.574 1.00 83.19 291 VAL A C 1
ATOM 2258 O O . VAL A 1 291 ? 13.148 13.241 -25.759 1.00 83.19 291 VAL A O 1
ATOM 2261 N N . SER A 1 292 ? 13.208 11.158 -26.554 1.00 84.00 292 SER A N 1
ATOM 2262 C CA . SER A 1 292 ? 12.891 11.535 -27.923 1.00 84.00 292 SER A CA 1
ATOM 2263 C C . SER A 1 292 ? 12.016 10.487 -28.602 1.00 84.00 292 SER A C 1
ATOM 2265 O O . SER A 1 292 ? 11.713 9.445 -28.056 1.00 84.00 292 SER A O 1
ATOM 2267 N N . ASN A 1 293 ? 11.624 10.733 -29.853 1.00 85.06 293 ASN A N 1
ATOM 2268 C CA . ASN A 1 293 ? 10.935 9.723 -30.667 1.00 85.06 293 ASN A CA 1
ATOM 2269 C C . ASN A 1 293 ? 11.880 8.626 -31.209 1.00 85.06 293 ASN A C 1
ATOM 2271 O O . ASN A 1 293 ? 11.616 8.055 -32.279 1.00 85.06 293 ASN A O 1
ATOM 2275 N N . ALA A 1 294 ? 13.054 8.449 -30.600 1.00 86.19 294 ALA A N 1
ATOM 2276 C CA . ALA A 1 294 ? 13.923 7.323 -30.898 1.00 86.19 294 ALA A CA 1
ATOM 2277 C C . ALA A 1 294 ? 13.359 6.070 -30.211 1.00 86.19 294 ALA A C 1
ATOM 2279 O O . ALA A 1 294 ? 12.232 6.058 -29.742 1.00 86.19 294 ALA A O 1
ATOM 2280 N N . THR A 1 295 ? 14.076 4.957 -30.301 1.00 87.44 295 THR A N 1
ATOM 2281 C CA . THR A 1 295 ? 13.632 3.685 -29.702 1.00 87.44 295 THR A CA 1
ATOM 2282 C C . THR A 1 295 ? 14.745 3.051 -28.880 1.00 87.44 295 THR A C 1
ATOM 2284 O O . THR A 1 295 ? 14.825 1.829 -28.739 1.00 87.44 295 THR A O 1
ATOM 2287 N N . ASP A 1 296 ? 15.726 3.866 -28.521 1.00 86.38 296 ASP A N 1
ATOM 2288 C CA . ASP A 1 296 ? 16.959 3.469 -27.865 1.00 86.38 296 ASP A CA 1
ATOM 2289 C C . ASP A 1 296 ? 17.433 4.537 -26.880 1.00 86.38 296 ASP A C 1
ATOM 2291 O O . ASP A 1 296 ? 18.623 4.550 -26.546 1.00 86.38 296 ASP A O 1
ATOM 2295 N N . ASP A 1 297 ? 16.502 5.391 -26.437 1.00 88.56 297 ASP A N 1
ATOM 2296 C CA . ASP A 1 297 ? 16.754 6.447 -25.470 1.00 88.56 297 ASP A CA 1
ATOM 2297 C C . ASP A 1 297 ? 17.025 5.844 -24.089 1.00 88.56 297 ASP A C 1
ATOM 2299 O O . ASP A 1 297 ? 16.400 4.866 -23.661 1.00 88.56 297 ASP A O 1
ATOM 2303 N N . ASP A 1 298 ? 18.006 6.421 -23.400 1.00 90.31 298 ASP A N 1
ATOM 2304 C CA . ASP A 1 298 ? 18.264 6.113 -22.003 1.00 90.31 298 ASP A CA 1
ATOM 2305 C C . ASP A 1 298 ? 17.253 6.906 -21.172 1.00 90.31 298 ASP A C 1
ATOM 2307 O O . ASP A 1 298 ? 17.146 8.119 -21.310 1.00 90.31 298 ASP A O 1
ATOM 2311 N N . LEU A 1 299 ? 16.499 6.216 -20.322 1.00 89.94 299 LEU A N 1
ATOM 2312 C CA . LEU A 1 299 ? 15.402 6.815 -19.570 1.00 89.94 299 LEU A CA 1
ATOM 2313 C C . LEU A 1 299 ? 15.898 7.307 -18.210 1.00 89.94 299 LEU A C 1
ATOM 2315 O O . LEU A 1 299 ? 15.779 8.477 -17.863 1.00 89.94 299 LEU A O 1
ATOM 2319 N N . ILE A 1 300 ? 16.487 6.406 -17.423 1.00 90.81 300 ILE A N 1
ATOM 2320 C CA . ILE A 1 300 ? 16.872 6.693 -16.038 1.00 90.81 300 ILE A CA 1
ATOM 2321 C C . ILE A 1 300 ? 18.102 5.900 -15.606 1.00 90.81 300 ILE A C 1
ATOM 2323 O O . ILE A 1 300 ? 18.381 4.793 -16.072 1.00 90.81 300 ILE A O 1
ATOM 2327 N N . HIS A 1 301 ? 18.823 6.465 -14.647 1.00 89.94 301 HIS A N 1
ATOM 2328 C CA . HIS A 1 301 ? 19.899 5.814 -13.921 1.00 89.94 301 HIS A CA 1
ATOM 2329 C C . HIS A 1 301 ? 19.442 5.437 -12.518 1.00 89.94 301 HIS A C 1
ATOM 2331 O O . HIS A 1 301 ? 18.895 6.277 -11.807 1.00 89.94 301 HIS A O 1
ATOM 2337 N N . VAL A 1 302 ? 19.764 4.218 -12.090 1.00 90.69 302 VAL A N 1
ATOM 2338 C CA . VAL A 1 302 ? 19.527 3.749 -10.719 1.00 90.69 302 VAL A CA 1
ATOM 2339 C C . VAL A 1 302 ? 20.841 3.252 -10.133 1.00 90.69 302 VAL A C 1
ATOM 2341 O O . VAL A 1 302 ? 21.522 2.429 -10.743 1.00 90.69 302 VAL A O 1
ATOM 2344 N N . GLN A 1 303 ? 21.233 3.772 -8.973 1.00 90.88 303 GLN A N 1
ATOM 2345 C CA . GLN A 1 303 ? 22.488 3.461 -8.293 1.00 90.88 303 GLN A CA 1
ATOM 2346 C C . GLN A 1 303 ? 22.225 2.911 -6.896 1.00 90.88 303 GLN A C 1
ATOM 2348 O O . GLN A 1 303 ? 21.549 3.559 -6.111 1.00 90.88 303 GLN A O 1
ATOM 2353 N N . MET A 1 304 ? 22.826 1.771 -6.556 1.00 88.12 304 MET A N 1
ATOM 2354 C CA . MET A 1 304 ? 22.748 1.222 -5.200 1.00 88.12 304 MET A CA 1
ATOM 2355 C C . MET A 1 304 ? 23.605 2.052 -4.238 1.00 88.12 304 MET A C 1
ATOM 2357 O O . MET A 1 304 ? 24.813 2.201 -4.441 1.00 88.12 304 MET A O 1
ATOM 2361 N N . THR A 1 305 ? 23.002 2.584 -3.181 1.00 86.88 305 THR A N 1
ATOM 2362 C CA . THR A 1 305 ? 23.664 3.409 -2.155 1.00 86.88 305 THR A CA 1
ATOM 2363 C C . THR A 1 305 ? 23.773 2.704 -0.805 1.00 86.88 305 THR A C 1
ATOM 2365 O O . THR A 1 305 ? 24.710 2.985 -0.050 1.00 86.88 305 THR A O 1
ATOM 2368 N N . LYS A 1 306 ? 22.900 1.726 -0.544 1.00 83.12 306 LYS A N 1
ATOM 2369 C CA . LYS A 1 306 ? 22.930 0.821 0.616 1.00 83.12 306 LYS A CA 1
ATOM 2370 C C . LYS A 1 306 ? 22.472 -0.578 0.181 1.00 83.12 306 LYS A C 1
ATOM 2372 O O . LYS A 1 306 ? 21.725 -0.690 -0.785 1.00 83.12 306 LYS A O 1
ATOM 2377 N N . GLY A 1 307 ? 22.918 -1.631 0.866 1.00 82.56 307 GLY A N 1
ATOM 2378 C CA . GLY A 1 307 ? 22.539 -3.021 0.582 1.00 82.56 307 GLY A CA 1
ATOM 2379 C C . GLY A 1 307 ? 23.729 -3.974 0.446 1.00 82.56 307 GLY A C 1
ATOM 2380 O O . GLY A 1 307 ? 24.883 -3.541 0.425 1.00 82.56 307 GLY A O 1
ATOM 2381 N N . ASP A 1 308 ? 23.433 -5.273 0.390 1.00 83.62 308 ASP A N 1
ATOM 2382 C CA . ASP A 1 308 ? 24.403 -6.341 0.107 1.00 83.62 308 ASP A CA 1
ATOM 2383 C C . ASP A 1 308 ? 24.531 -6.585 -1.407 1.00 83.62 308 ASP A C 1
ATOM 2385 O O . ASP A 1 308 ? 23.670 -6.203 -2.183 1.00 83.62 308 ASP A O 1
ATOM 2389 N N . ASP A 1 309 ? 25.560 -7.279 -1.876 1.00 88.31 309 ASP A N 1
ATOM 2390 C CA . ASP A 1 309 ? 25.710 -7.535 -3.316 1.00 88.31 309 ASP A CA 1
ATOM 2391 C C . ASP A 1 309 ? 24.528 -8.362 -3.890 1.00 88.31 309 ASP A C 1
ATOM 2393 O O . ASP A 1 309 ? 24.239 -9.471 -3.422 1.00 88.31 309 ASP A O 1
ATOM 2397 N N . VAL A 1 310 ? 23.861 -7.865 -4.940 1.00 86.25 310 VAL A N 1
ATOM 2398 C CA . VAL A 1 310 ? 22.765 -8.574 -5.636 1.00 86.25 310 VAL A CA 1
ATOM 2399 C C . VAL A 1 310 ? 23.329 -9.328 -6.824 1.00 86.25 310 VAL A C 1
ATOM 2401 O O . VAL A 1 310 ? 24.006 -8.762 -7.667 1.00 86.25 310 VAL A O 1
ATOM 2404 N N . ASN A 1 311 ? 23.028 -10.614 -6.970 1.00 87.94 311 ASN A N 1
ATOM 2405 C CA . ASN A 1 311 ? 23.449 -11.340 -8.168 1.00 87.94 311 ASN A CA 1
ATOM 2406 C C . ASN A 1 311 ? 22.730 -10.788 -9.414 1.00 87.94 311 ASN A C 1
ATOM 2408 O O . ASN A 1 311 ? 21.503 -10.803 -9.434 1.00 87.94 311 ASN A O 1
ATOM 2412 N N . TRP A 1 312 ? 23.457 -10.402 -10.470 1.00 89.25 312 TRP A N 1
ATOM 2413 C CA . TRP A 1 312 ? 22.847 -9.876 -11.705 1.00 89.25 312 TRP A CA 1
ATOM 2414 C C . TRP A 1 312 ? 21.788 -10.818 -12.298 1.00 89.25 312 TRP A C 1
ATOM 2416 O O . TRP A 1 312 ? 20.717 -10.383 -12.696 1.00 89.25 312 TRP A O 1
ATOM 2426 N N . ALA A 1 313 ? 22.013 -12.137 -12.248 1.00 86.75 313 ALA A N 1
ATOM 2427 C CA . ALA A 1 313 ? 21.050 -13.134 -12.733 1.00 86.75 313 ALA A CA 1
ATOM 2428 C C . ALA A 1 313 ? 19.847 -13.358 -11.795 1.00 86.75 313 ALA A C 1
ATOM 2430 O O . ALA A 1 313 ? 19.019 -14.233 -12.050 1.00 86.75 313 ALA A O 1
ATOM 2431 N N . ALA A 1 314 ? 19.810 -12.672 -10.655 1.00 86.12 314 ALA A N 1
ATOM 2432 C CA . ALA A 1 314 ? 18.686 -12.633 -9.731 1.00 86.12 314 ALA A CA 1
ATOM 2433 C C . ALA A 1 314 ? 17.981 -11.268 -9.739 1.00 86.12 314 ALA A C 1
ATOM 2435 O O . ALA A 1 314 ? 16.940 -11.145 -9.106 1.00 86.12 314 ALA A O 1
ATOM 2436 N N . LEU A 1 315 ? 18.521 -10.262 -10.431 1.00 89.69 315 LEU A N 1
ATOM 2437 C CA . LEU A 1 315 ? 17.904 -8.948 -10.525 1.00 89.69 315 LEU A CA 1
ATOM 2438 C C . LEU A 1 315 ? 16.795 -8.971 -11.584 1.00 89.69 315 LEU A C 1
ATOM 2440 O O . LEU A 1 315 ? 17.037 -9.273 -12.750 1.00 89.69 315 LEU A O 1
ATOM 2444 N N . GLY A 1 316 ? 15.581 -8.652 -11.159 1.00 89.12 316 GLY A N 1
ATOM 2445 C CA . GLY A 1 316 ? 14.451 -8.315 -12.011 1.00 89.12 316 GLY A CA 1
ATOM 2446 C C . GLY A 1 316 ? 14.258 -6.806 -12.012 1.00 89.12 316 GLY A C 1
ATOM 2447 O O . GLY A 1 316 ? 14.264 -6.181 -10.951 1.00 89.12 316 GLY A O 1
ATOM 2448 N N . VAL A 1 317 ? 14.091 -6.237 -13.201 1.00 92.25 317 VAL A N 1
ATOM 2449 C CA . VAL A 1 317 ? 13.806 -4.815 -13.399 1.00 92.25 317 VAL A CA 1
ATOM 2450 C C . VAL A 1 317 ? 12.498 -4.714 -14.167 1.00 92.25 317 VAL A C 1
ATOM 2452 O O . VAL A 1 317 ? 12.320 -5.372 -15.192 1.00 92.25 317 VAL A O 1
ATOM 2455 N N . SER A 1 318 ? 11.556 -3.928 -13.664 1.00 89.12 318 SER A N 1
ATOM 2456 C CA . SER A 1 318 ? 10.307 -3.614 -14.358 1.00 89.12 318 SER A CA 1
ATOM 2457 C C . SER A 1 318 ? 9.995 -2.132 -14.233 1.00 89.12 318 SER A C 1
ATOM 2459 O O . SER A 1 318 ? 10.396 -1.499 -13.259 1.00 89.12 318 SER A O 1
ATOM 2461 N N . ILE A 1 319 ? 9.290 -1.585 -15.218 1.00 89.12 319 ILE A N 1
ATOM 2462 C CA . ILE A 1 319 ? 8.856 -0.190 -15.227 1.00 89.12 319 ILE A CA 1
ATOM 2463 C C . ILE A 1 319 ? 7.354 -0.074 -15.482 1.00 89.12 319 ILE A C 1
ATOM 2465 O O . ILE A 1 319 ? 6.762 -0.931 -16.138 1.00 89.12 319 ILE A O 1
ATOM 2469 N N . ILE A 1 320 ? 6.747 1.001 -14.996 1.00 81.50 320 ILE A N 1
ATOM 2470 C CA . ILE A 1 320 ? 5.399 1.447 -15.355 1.00 81.50 320 ILE A CA 1
ATOM 2471 C C . ILE A 1 320 ? 5.528 2.869 -15.890 1.00 81.50 320 ILE A C 1
ATOM 2473 O O . ILE A 1 320 ? 6.134 3.721 -15.247 1.00 81.50 320 ILE A O 1
ATOM 2477 N N . LEU A 1 321 ? 4.964 3.122 -17.069 1.00 83.19 321 LEU A N 1
ATOM 2478 C CA . LEU A 1 321 ? 5.012 4.432 -17.719 1.00 83.19 321 LEU A CA 1
ATOM 2479 C C . LEU A 1 321 ? 3.651 5.107 -17.637 1.00 83.19 321 LEU A C 1
ATOM 2481 O O . LEU A 1 321 ? 2.653 4.501 -18.026 1.00 83.19 321 LEU A O 1
ATOM 2485 N N . ASP A 1 322 ? 3.614 6.340 -17.128 1.00 79.88 322 ASP A N 1
ATOM 2486 C CA . ASP A 1 322 ? 2.409 7.175 -17.001 1.00 79.88 322 ASP A CA 1
ATOM 2487 C C . ASP A 1 322 ? 1.186 6.431 -16.404 1.00 79.88 322 ASP A C 1
ATOM 2489 O O . ASP A 1 322 ? 0.039 6.656 -16.799 1.00 79.88 322 ASP A O 1
ATOM 2493 N N . GLY A 1 323 ? 1.428 5.513 -15.457 1.00 69.75 323 GLY A N 1
ATOM 2494 C CA . GLY A 1 323 ? 0.392 4.687 -14.816 1.00 69.75 323 GLY A CA 1
ATOM 2495 C C . GLY A 1 323 ? -0.204 3.577 -15.698 1.00 69.75 323 GLY A C 1
ATOM 2496 O O . GLY A 1 323 ? -1.320 3.127 -15.440 1.00 69.75 323 GLY A O 1
ATOM 2497 N N . GLY A 1 324 ? 0.496 3.178 -16.763 1.00 72.88 324 GLY A N 1
ATOM 2498 C CA . GLY A 1 324 ? 0.105 2.115 -17.692 1.00 72.88 324 GLY A CA 1
ATOM 2499 C C . GLY A 1 324 ? 0.420 0.689 -17.214 1.00 72.88 324 GLY A C 1
ATOM 2500 O O . GLY A 1 324 ? 0.468 0.399 -16.023 1.00 72.88 324 GLY A O 1
ATOM 2501 N N . ASP A 1 325 ? 0.624 -0.222 -18.170 1.00 81.94 325 ASP A N 1
ATOM 2502 C CA . ASP A 1 325 ? 0.964 -1.622 -17.884 1.00 81.94 325 ASP A CA 1
ATOM 2503 C C . ASP A 1 325 ? 2.425 -1.772 -17.417 1.00 81.94 325 ASP A C 1
ATOM 2505 O O . ASP A 1 325 ? 3.312 -1.031 -17.848 1.00 81.94 325 ASP A O 1
ATOM 2509 N N . THR A 1 326 ? 2.695 -2.781 -16.583 1.00 82.81 326 THR A N 1
ATOM 2510 C CA . THR A 1 326 ? 4.061 -3.142 -16.175 1.00 82.81 326 THR A CA 1
ATOM 2511 C C . THR A 1 326 ? 4.846 -3.750 -17.341 1.00 82.81 326 THR A C 1
ATOM 2513 O O . THR A 1 326 ? 4.427 -4.740 -17.945 1.00 82.81 326 THR A O 1
ATOM 2516 N N . ILE A 1 327 ? 6.023 -3.192 -17.617 1.00 86.38 327 ILE A N 1
ATOM 2517 C CA . ILE A 1 327 ? 6.954 -3.624 -18.661 1.00 86.38 327 ILE A CA 1
ATOM 2518 C C . ILE A 1 327 ? 8.193 -4.219 -17.991 1.00 86.38 327 ILE A C 1
ATOM 2520 O O . ILE A 1 327 ? 8.882 -3.534 -17.239 1.00 86.38 327 ILE A O 1
ATOM 2524 N N . ALA A 1 328 ? 8.500 -5.482 -18.280 1.00 88.31 328 ALA A N 1
ATOM 2525 C CA . ALA A 1 328 ? 9.739 -6.105 -17.824 1.00 88.31 328 ALA A CA 1
ATOM 2526 C C . ALA A 1 328 ? 10.923 -5.636 -18.685 1.00 88.31 328 ALA A C 1
ATOM 2528 O O . ALA A 1 328 ? 10.825 -5.585 -19.912 1.00 88.31 328 ALA A O 1
ATOM 2529 N N . CYS A 1 329 ? 12.043 -5.311 -18.041 1.00 89.69 329 CYS A N 1
ATOM 2530 C CA . CYS A 1 329 ? 13.280 -4.922 -18.708 1.00 89.69 329 CYS A CA 1
ATOM 2531 C C . CYS A 1 329 ? 14.285 -6.080 -18.671 1.00 89.69 329 CYS A C 1
ATOM 2533 O O . CYS A 1 329 ? 14.452 -6.736 -17.640 1.00 89.69 329 CYS A O 1
ATOM 2535 N N . GLU A 1 330 ? 14.986 -6.314 -19.780 1.00 89.06 330 GLU A N 1
ATOM 2536 C CA . GLU A 1 330 ? 16.014 -7.358 -19.875 1.00 89.06 330 GLU A CA 1
ATOM 2537 C C . GLU A 1 330 ? 17.440 -6.807 -19.756 1.00 89.06 330 GLU A C 1
ATOM 2539 O O . GLU A 1 330 ? 17.721 -5.655 -20.082 1.00 89.06 330 GLU A O 1
ATOM 2544 N N . ASP A 1 331 ? 18.357 -7.656 -19.294 1.00 87.12 331 ASP A N 1
ATOM 2545 C CA . ASP A 1 331 ? 19.778 -7.325 -19.195 1.00 87.12 331 ASP A CA 1
ATOM 2546 C C . ASP A 1 331 ? 20.421 -7.235 -20.593 1.00 87.12 331 ASP A C 1
ATOM 2548 O O . ASP A 1 331 ? 20.486 -8.217 -21.344 1.00 87.12 331 ASP A O 1
ATOM 2552 N N . GLY A 1 332 ? 20.918 -6.044 -20.929 1.00 79.25 332 GLY A N 1
ATOM 2553 C CA . GLY A 1 332 ? 21.600 -5.725 -22.179 1.00 79.25 332 GLY A CA 1
ATOM 2554 C C . GLY A 1 332 ? 20.673 -5.451 -23.372 1.00 79.25 332 GLY A C 1
ATOM 2555 O O . GLY A 1 332 ? 19.504 -5.816 -23.399 1.00 79.25 332 GLY A O 1
ATOM 2556 N N . LYS A 1 333 ? 21.216 -4.808 -24.420 1.00 64.25 333 LYS A N 1
ATOM 2557 C CA . LYS A 1 333 ? 20.454 -4.511 -25.648 1.00 64.25 333 LYS A CA 1
ATOM 2558 C C . LYS A 1 333 ? 20.188 -5.788 -26.450 1.00 64.25 333 LYS A C 1
ATOM 2560 O O . LYS A 1 333 ? 21.123 -6.403 -26.979 1.00 64.25 333 LYS A O 1
ATOM 2565 N N . LEU A 1 334 ? 18.918 -6.160 -26.590 1.00 61.75 334 LEU A N 1
ATOM 2566 C CA . LEU A 1 334 ? 18.487 -7.358 -27.308 1.00 61.75 334 LEU A CA 1
ATOM 2567 C C . LEU A 1 334 ? 17.786 -6.996 -28.612 1.00 61.75 334 LEU A C 1
ATOM 2569 O O . LEU A 1 334 ? 16.812 -6.258 -28.633 1.00 61.75 334 LEU A O 1
ATOM 2573 N N . VAL A 1 335 ? 18.246 -7.579 -29.719 1.00 56.50 335 VAL A N 1
ATOM 2574 C CA . VAL A 1 335 ? 17.608 -7.383 -31.027 1.00 56.50 335 VAL A CA 1
ATOM 2575 C C . VAL A 1 335 ? 16.299 -8.179 -31.078 1.00 56.50 335 VAL A C 1
ATOM 2577 O O . VAL A 1 335 ? 16.338 -9.405 -31.218 1.00 56.50 335 VAL A O 1
ATOM 2580 N N . GLY A 1 336 ? 15.155 -7.486 -31.028 1.00 58.41 336 GLY A N 1
ATOM 2581 C CA . GLY A 1 336 ? 13.819 -8.064 -31.238 1.00 58.41 336 GLY A CA 1
ATOM 2582 C C . GLY A 1 336 ? 13.263 -8.942 -30.107 1.00 58.41 336 GLY A C 1
ATOM 2583 O O . GLY A 1 336 ? 12.600 -9.938 -30.411 1.00 58.41 336 GLY A O 1
ATOM 2584 N N . GLY A 1 337 ? 13.556 -8.605 -28.847 1.00 64.81 337 GLY A N 1
ATOM 2585 C CA . GLY A 1 337 ? 13.055 -9.288 -27.644 1.00 64.81 337 GLY A CA 1
ATOM 2586 C C . GLY A 1 337 ? 11.993 -8.474 -26.898 1.00 64.81 337 GLY A C 1
ATOM 2587 O O . GLY A 1 337 ? 10.817 -8.545 -27.247 1.00 64.81 337 GLY A O 1
ATOM 2588 N N . GLU A 1 338 ? 12.421 -7.706 -25.897 1.00 73.25 338 GLU A N 1
ATOM 2589 C CA . GLU A 1 338 ? 11.572 -6.947 -24.965 1.00 73.25 338 GLU A CA 1
ATOM 2590 C C . GLU A 1 338 ? 11.567 -5.435 -25.246 1.00 73.25 338 GLU A C 1
ATOM 2592 O O . GLU A 1 338 ? 12.420 -4.932 -25.977 1.00 73.25 338 GLU A O 1
ATOM 2597 N N . LEU A 1 339 ? 10.597 -4.715 -24.669 1.00 83.94 339 LEU A N 1
ATOM 2598 C CA . LEU A 1 339 ? 10.378 -3.275 -24.895 1.00 83.94 339 LEU A CA 1
ATOM 2599 C C . LEU A 1 339 ? 11.402 -2.373 -24.183 1.00 83.94 339 LEU A C 1
ATOM 2601 O O . LEU A 1 339 ? 11.612 -1.235 -24.593 1.00 83.94 339 LEU A O 1
ATOM 2605 N N . CYS A 1 340 ? 12.024 -2.878 -23.116 1.00 89.00 340 CYS A N 1
ATOM 2606 C CA . CYS A 1 340 ? 12.932 -2.146 -22.239 1.00 89.00 340 CYS A CA 1
ATOM 2607 C C . CYS A 1 340 ? 14.171 -2.992 -21.922 1.00 89.00 340 CYS A C 1
ATOM 2609 O O . CYS A 1 340 ? 14.102 -4.223 -21.863 1.00 89.00 340 CYS A O 1
ATOM 2611 N N . THR A 1 341 ? 15.309 -2.338 -21.692 1.00 91.94 341 THR A N 1
ATOM 2612 C CA . THR A 1 341 ? 16.570 -2.982 -21.305 1.00 91.94 341 THR A CA 1
ATOM 2613 C C . THR A 1 341 ? 17.232 -2.257 -20.143 1.00 91.94 341 THR A C 1
ATOM 2615 O O . THR A 1 341 ? 16.967 -1.080 -19.917 1.00 91.94 341 THR A O 1
ATOM 2618 N N . PHE A 1 342 ? 18.105 -2.943 -19.408 1.00 92.19 342 PHE A N 1
ATOM 2619 C CA . PHE A 1 342 ? 18.992 -2.316 -18.433 1.00 92.19 342 PHE A CA 1
ATOM 2620 C C . PHE A 1 342 ? 20.446 -2.748 -18.626 1.00 92.19 342 PHE A C 1
ATOM 2622 O O . PHE A 1 342 ? 20.729 -3.799 -19.198 1.00 92.19 342 PHE A O 1
ATOM 2629 N N . THR A 1 343 ? 21.394 -1.931 -18.169 1.00 90.81 343 THR A N 1
ATOM 2630 C CA . THR A 1 343 ? 22.825 -2.257 -18.258 1.00 90.81 343 THR A CA 1
ATOM 2631 C C . THR A 1 343 ? 23.323 -2.978 -17.010 1.00 90.81 343 THR A C 1
ATOM 2633 O O . THR A 1 343 ? 23.219 -2.424 -15.917 1.00 90.81 343 THR A O 1
ATOM 2636 N N . SER A 1 344 ? 23.974 -4.125 -17.183 1.00 87.25 344 SER A N 1
ATOM 2637 C CA . SER A 1 344 ? 24.885 -4.716 -16.198 1.00 87.25 344 SER A CA 1
ATOM 2638 C C . SER A 1 344 ? 26.344 -4.604 -16.666 1.00 87.25 344 SER A C 1
ATOM 2640 O O . SER A 1 344 ? 26.626 -4.253 -17.818 1.00 87.25 344 SER A O 1
ATOM 2642 N N . ASP A 1 345 ? 27.297 -4.873 -15.775 1.00 85.06 345 ASP A N 1
ATOM 2643 C CA . ASP A 1 345 ? 28.729 -4.917 -16.097 1.00 85.06 345 ASP A CA 1
ATOM 2644 C C . ASP A 1 345 ? 29.309 -6.345 -16.166 1.00 85.06 345 ASP A C 1
ATOM 2646 O O . ASP A 1 345 ? 30.523 -6.516 -16.327 1.00 85.06 345 ASP A O 1
ATOM 2650 N N . ASP A 1 346 ? 28.436 -7.362 -16.111 1.00 78.12 346 ASP A N 1
ATOM 2651 C CA . ASP A 1 346 ? 28.745 -8.795 -16.206 1.00 78.12 346 ASP A CA 1
ATOM 2652 C C . ASP A 1 346 ? 29.742 -9.331 -15.154 1.00 78.12 346 ASP A C 1
ATOM 2654 O O . ASP A 1 346 ? 30.287 -10.434 -15.305 1.00 78.12 346 ASP A O 1
ATOM 2658 N N . ASP A 1 347 ? 30.014 -8.598 -14.073 1.00 86.12 347 ASP A N 1
ATOM 2659 C CA . ASP A 1 347 ? 31.018 -9.008 -13.081 1.00 86.12 347 ASP A CA 1
ATOM 2660 C C . ASP A 1 347 ? 30.509 -10.088 -12.094 1.00 86.12 347 ASP A C 1
ATOM 2662 O O . ASP A 1 347 ? 31.285 -10.750 -11.395 1.00 86.12 347 ASP A O 1
ATOM 2666 N N . GLY A 1 348 ? 29.199 -10.337 -12.139 1.00 85.38 348 GLY A N 1
ATOM 2667 C CA . GLY A 1 348 ? 28.466 -11.345 -11.381 1.00 85.38 348 GLY A CA 1
ATOM 2668 C C . GLY A 1 348 ? 27.557 -10.784 -10.287 1.00 85.38 348 GLY A C 1
ATOM 2669 O O . GLY A 1 348 ? 26.636 -11.505 -9.875 1.00 85.38 348 GLY A O 1
ATOM 2670 N N . THR A 1 349 ? 27.759 -9.539 -9.848 1.00 91.00 349 THR A N 1
ATOM 2671 C CA . THR A 1 349 ? 26.989 -8.919 -8.762 1.00 91.00 349 THR A CA 1
ATOM 2672 C C . THR A 1 349 ? 26.853 -7.406 -8.892 1.00 91.00 349 THR A C 1
ATOM 2674 O O . THR A 1 349 ? 27.851 -6.712 -8.975 1.00 91.00 349 THR A O 1
ATOM 2677 N N . TRP A 1 350 ? 25.635 -6.894 -8.739 1.00 89.94 350 TRP A N 1
ATOM 2678 C CA . TRP A 1 350 ? 25.383 -5.480 -8.517 1.00 89.94 350 TRP A CA 1
ATOM 2679 C C . TRP A 1 350 ? 25.749 -5.082 -7.088 1.00 89.94 350 TRP A C 1
ATOM 2681 O O . TRP A 1 350 ? 25.130 -5.553 -6.129 1.00 89.94 350 TRP A O 1
ATOM 2691 N N . SER A 1 351 ? 26.752 -4.222 -6.962 1.00 90.19 351 SER A N 1
ATOM 2692 C CA . SER A 1 351 ? 27.384 -3.853 -5.696 1.00 90.19 351 SER A CA 1
ATOM 2693 C C . SER A 1 351 ? 27.160 -2.378 -5.334 1.00 90.19 351 SER A C 1
ATOM 2695 O O . SER A 1 351 ? 26.754 -1.544 -6.147 1.00 90.19 351 SER A O 1
ATOM 2697 N N . LEU A 1 352 ? 27.486 -2.016 -4.092 1.00 88.75 352 LEU A N 1
ATOM 2698 C CA . LEU A 1 352 ? 27.389 -0.637 -3.599 1.00 88.75 352 LEU A CA 1
ATOM 2699 C C . LEU A 1 352 ? 28.150 0.371 -4.480 1.00 88.75 352 LEU A C 1
ATOM 2701 O O . LEU A 1 352 ? 29.362 0.269 -4.683 1.00 88.75 352 LEU A O 1
ATOM 2705 N N . GLY A 1 353 ? 27.445 1.413 -4.921 1.00 85.38 353 GLY A N 1
ATOM 2706 C CA . GLY A 1 353 ? 27.958 2.489 -5.771 1.00 85.38 353 GLY A CA 1
ATOM 2707 C C . GLY A 1 353 ? 27.878 2.204 -7.272 1.00 85.38 353 GLY A C 1
ATOM 2708 O O . GLY A 1 353 ? 28.168 3.099 -8.072 1.00 85.38 353 GLY A O 1
ATOM 2709 N N . GLU A 1 354 ? 27.466 1.007 -7.679 1.00 89.38 354 GLU A N 1
ATOM 2710 C CA . GLU A 1 354 ? 27.242 0.675 -9.084 1.00 89.38 354 GLU A CA 1
ATOM 2711 C C . GLU A 1 354 ? 25.876 1.145 -9.563 1.00 89.38 354 GLU A C 1
ATOM 2713 O O . GLU A 1 354 ? 24.927 1.295 -8.791 1.00 89.38 354 GLU A O 1
ATOM 2718 N N . ARG A 1 355 ? 25.788 1.382 -10.870 1.00 88.94 355 ARG A N 1
ATOM 2719 C CA . ARG A 1 355 ? 24.636 1.990 -11.521 1.00 88.94 355 ARG A CA 1
ATOM 2720 C C . ARG A 1 355 ? 24.182 1.140 -12.695 1.00 88.94 355 ARG A C 1
ATOM 2722 O O . ARG A 1 355 ? 25.005 0.793 -13.538 1.00 88.94 355 ARG A O 1
ATOM 2729 N N . ILE A 1 356 ? 22.875 0.942 -12.789 1.00 92.50 356 ILE A N 1
ATOM 2730 C CA . ILE A 1 356 ? 22.208 0.494 -14.007 1.00 92.50 356 ILE A CA 1
ATOM 2731 C C . ILE A 1 356 ? 21.639 1.704 -14.754 1.00 92.50 356 ILE A C 1
ATOM 2733 O O . ILE A 1 356 ? 21.215 2.689 -14.144 1.00 92.50 356 ILE A O 1
ATOM 2737 N N . THR A 1 357 ? 21.629 1.632 -16.077 1.00 92.56 357 THR A N 1
ATOM 2738 C CA . THR A 1 357 ? 20.857 2.526 -16.942 1.00 92.56 357 THR A CA 1
ATOM 2739 C C . THR A 1 357 ? 19.710 1.724 -17.516 1.00 92.56 357 THR A C 1
ATOM 2741 O O . THR A 1 357 ? 19.963 0.649 -18.053 1.00 92.56 357 THR A O 1
ATOM 2744 N N . ILE A 1 358 ? 18.489 2.230 -17.386 1.00 92.31 358 ILE A N 1
ATOM 2745 C CA . ILE A 1 358 ? 17.289 1.660 -17.998 1.00 92.31 358 ILE A CA 1
ATOM 2746 C C . ILE A 1 358 ? 17.025 2.427 -19.291 1.00 92.31 358 ILE A C 1
ATOM 2748 O O . ILE A 1 358 ? 17.004 3.657 -19.273 1.00 92.31 358 ILE A O 1
ATOM 2752 N N . SER A 1 359 ? 16.829 1.705 -20.390 1.00 91.44 359 SER A N 1
ATOM 2753 C CA . SER A 1 359 ? 16.719 2.264 -21.738 1.00 91.44 359 SER A CA 1
ATOM 2754 C C . SER A 1 359 ? 15.612 1.583 -22.533 1.00 91.44 359 SER A C 1
ATOM 2756 O O . SER A 1 359 ? 15.296 0.407 -22.325 1.00 91.44 359 SER A O 1
ATOM 2758 N N . GLU A 1 360 ? 15.079 2.298 -23.510 1.00 90.56 360 GLU A N 1
ATOM 2759 C CA . GLU A 1 360 ? 14.172 1.747 -24.511 1.00 90.56 360 GLU A CA 1
ATOM 2760 C C . GLU A 1 360 ? 14.855 0.701 -25.396 1.00 90.56 360 GLU A C 1
ATOM 2762 O O . GLU A 1 360 ? 16.081 0.696 -25.579 1.00 90.56 360 GLU A O 1
ATOM 2767 N N . ASN A 1 361 ? 14.049 -0.189 -25.975 1.00 88.25 361 ASN A N 1
ATOM 2768 C CA . ASN A 1 361 ? 14.551 -1.199 -26.892 1.00 88.25 361 ASN A CA 1
ATOM 2769 C C . ASN A 1 361 ? 13.603 -1.450 -28.069 1.00 88.25 361 ASN A C 1
ATOM 2771 O O . ASN A 1 361 ? 12.584 -2.125 -27.948 1.00 88.25 361 ASN A O 1
ATOM 2775 N N . ASP A 1 362 ? 13.976 -0.923 -29.239 1.00 84.56 362 ASP A N 1
ATOM 2776 C CA . ASP A 1 362 ? 13.282 -1.078 -30.530 1.00 84.56 362 ASP A CA 1
ATOM 2777 C C . ASP A 1 362 ? 11.824 -0.543 -30.561 1.00 84.56 362 ASP A C 1
ATOM 2779 O O . ASP A 1 362 ? 11.171 -0.590 -31.612 1.00 84.56 362 ASP A O 1
ATOM 2783 N N . VAL A 1 363 ? 11.324 0.014 -29.451 1.00 85.25 363 VAL A N 1
ATOM 2784 C CA . VAL A 1 363 ? 10.022 0.678 -29.309 1.00 85.25 363 VAL A CA 1
ATOM 2785 C C . VAL A 1 363 ? 10.189 2.010 -28.575 1.00 85.25 363 VAL A C 1
ATOM 2787 O O . VAL A 1 363 ? 10.858 2.060 -27.555 1.00 85.25 363 VAL A O 1
ATOM 2790 N N . ASP A 1 364 ? 9.560 3.055 -29.119 1.00 88.44 364 ASP A N 1
ATOM 2791 C CA . ASP A 1 364 ? 9.424 4.387 -28.511 1.00 88.44 364 ASP A CA 1
ATOM 2792 C C . ASP A 1 364 ? 8.393 4.282 -27.377 1.00 88.44 364 ASP A C 1
ATOM 2794 O O . ASP A 1 364 ? 7.201 4.053 -27.629 1.00 88.44 364 ASP A O 1
ATOM 2798 N N . LEU A 1 365 ? 8.883 4.320 -26.142 1.00 87.44 365 LEU A N 1
ATOM 2799 C CA . LEU A 1 365 ? 8.112 4.221 -24.907 1.00 87.44 365 LEU A CA 1
ATOM 2800 C C . LEU A 1 365 ? 7.842 5.607 -24.310 1.00 87.44 365 LEU A C 1
ATOM 2802 O O . LEU A 1 365 ? 6.791 5.813 -23.702 1.00 87.44 365 LEU A O 1
ATOM 2806 N N . CYS A 1 366 ? 8.778 6.536 -24.487 1.00 87.62 366 CYS A N 1
ATOM 2807 C CA . CYS A 1 366 ? 8.781 7.865 -23.900 1.00 87.62 366 CYS A CA 1
ATOM 2808 C C . CYS A 1 366 ? 9.192 8.907 -24.948 1.00 87.62 366 CYS A C 1
ATOM 2810 O O . CYS A 1 366 ? 10.330 9.356 -25.008 1.00 87.62 366 CYS A O 1
ATOM 2812 N N . ASP A 1 367 ? 8.225 9.367 -25.742 1.00 84.38 367 ASP A N 1
ATOM 2813 C CA . ASP A 1 367 ? 8.506 10.147 -26.953 1.00 84.38 367 ASP A CA 1
ATOM 2814 C C . ASP A 1 367 ? 8.998 11.597 -26.729 1.00 84.38 367 ASP A C 1
ATOM 2816 O O . ASP A 1 367 ? 9.204 12.353 -27.690 1.00 84.38 367 ASP A O 1
ATOM 2820 N N . GLY A 1 368 ? 9.113 12.026 -25.466 1.00 79.94 368 GLY A N 1
ATOM 2821 C CA . GLY A 1 368 ? 9.523 13.369 -25.045 1.00 79.94 368 GLY A CA 1
ATOM 2822 C C . GLY A 1 368 ? 8.581 14.507 -25.469 1.00 79.94 368 GLY A C 1
ATOM 2823 O O . GLY A 1 368 ? 8.862 15.684 -25.216 1.00 79.94 368 GLY A O 1
ATOM 2824 N N . SER A 1 369 ? 7.438 14.221 -26.103 1.00 78.88 369 SER A N 1
ATOM 2825 C CA . SER A 1 369 ? 6.578 15.239 -26.729 1.00 78.88 369 SER A CA 1
ATOM 2826 C C . SER A 1 369 ? 5.905 16.181 -25.725 1.00 78.88 369 SER A C 1
ATOM 2828 O O . SER A 1 369 ? 5.581 17.330 -26.060 1.00 78.88 369 SER A O 1
ATOM 2830 N N . THR A 1 370 ? 5.740 15.723 -24.485 1.00 76.94 370 THR A N 1
ATOM 2831 C CA . THR A 1 370 ? 5.217 16.475 -23.336 1.00 76.94 370 THR A CA 1
ATOM 2832 C C . THR A 1 370 ? 6.302 17.003 -22.397 1.00 76.94 370 THR A C 1
ATOM 2834 O O . THR A 1 370 ? 5.968 17.600 -21.376 1.00 76.94 370 THR A O 1
ATOM 2837 N N . GLY A 1 371 ? 7.580 16.880 -22.775 1.00 78.06 371 GLY A N 1
ATOM 2838 C CA . GLY A 1 371 ? 8.727 17.234 -21.935 1.00 78.06 371 GLY A CA 1
ATOM 2839 C C . GLY A 1 371 ? 9.128 16.127 -20.960 1.00 78.06 371 GLY A C 1
ATOM 2840 O O . GLY A 1 371 ? 9.561 16.454 -19.859 1.00 78.06 371 GLY A O 1
ATOM 2841 N N . GLY A 1 372 ? 8.883 14.867 -21.330 1.00 85.19 372 GLY A N 1
ATOM 2842 C CA . GLY A 1 372 ? 9.220 13.686 -20.539 1.00 85.19 372 GLY A CA 1
ATOM 2843 C C . GLY A 1 372 ? 8.049 12.736 -20.282 1.00 85.19 372 GLY A C 1
ATOM 2844 O O . GLY A 1 372 ? 6.922 13.001 -20.721 1.00 85.19 372 GLY A O 1
ATOM 2845 N N . CYS A 1 373 ? 8.332 11.658 -19.550 1.00 82.75 373 CYS A N 1
ATOM 2846 C CA . CYS A 1 373 ? 7.364 10.679 -19.042 1.00 82.75 373 CYS A CA 1
ATOM 2847 C C . CYS A 1 373 ? 7.616 10.373 -17.561 1.00 82.75 373 CYS A C 1
ATOM 2849 O O . CYS A 1 373 ? 8.753 10.416 -17.074 1.00 82.75 373 CYS A O 1
ATOM 2851 N N . GLN A 1 374 ? 6.544 10.040 -16.839 1.00 85.62 374 GLN A N 1
ATOM 2852 C CA . GLN A 1 374 ? 6.654 9.508 -15.486 1.00 85.62 374 GLN A CA 1
ATOM 2853 C C . GLN A 1 374 ? 6.970 8.015 -15.553 1.00 85.62 374 GLN A C 1
ATOM 2855 O O . GLN A 1 374 ? 6.298 7.265 -16.265 1.00 85.62 374 GLN A O 1
ATOM 2860 N N . ILE A 1 375 ? 7.974 7.590 -14.788 1.00 86.12 375 ILE A N 1
ATOM 2861 C CA . ILE A 1 375 ? 8.446 6.209 -14.757 1.00 86.12 375 ILE A CA 1
ATOM 2862 C C . ILE A 1 375 ? 8.464 5.718 -13.318 1.00 86.12 375 ILE A C 1
ATOM 2864 O O . ILE A 1 375 ? 9.231 6.224 -12.499 1.00 86.12 375 ILE A O 1
ATOM 2868 N N . ASP A 1 376 ? 7.688 4.682 -13.035 1.00 83.75 376 ASP A N 1
ATOM 2869 C CA . ASP A 1 376 ? 7.794 3.957 -11.777 1.00 83.75 376 ASP A CA 1
ATOM 2870 C C . ASP A 1 376 ? 8.659 2.714 -12.002 1.00 83.75 376 ASP A C 1
ATOM 2872 O O . ASP A 1 376 ? 8.397 1.932 -12.913 1.00 83.75 376 ASP A O 1
ATOM 2876 N N . VAL A 1 377 ? 9.701 2.525 -11.198 1.00 86.19 377 VAL A N 1
ATOM 2877 C CA . VAL A 1 377 ? 10.662 1.421 -11.319 1.00 86.19 377 VAL A CA 1
ATOM 2878 C C . VAL A 1 377 ? 10.468 0.443 -10.186 1.00 86.19 377 VAL A C 1
ATOM 2880 O O . VAL A 1 377 ? 10.480 0.825 -9.018 1.00 86.19 377 VAL A O 1
ATOM 2883 N N . ILE A 1 378 ? 10.395 -0.831 -10.535 1.00 84.12 378 ILE A N 1
ATOM 2884 C CA . ILE A 1 378 ? 10.280 -1.938 -9.600 1.00 84.12 378 ILE A CA 1
ATOM 2885 C C . ILE A 1 378 ? 11.537 -2.791 -9.742 1.00 84.12 378 ILE A C 1
ATOM 2887 O O . ILE A 1 378 ? 11.823 -3.335 -10.813 1.00 84.12 378 ILE A O 1
ATOM 2891 N N . LEU A 1 379 ? 12.300 -2.892 -8.655 1.00 88.31 379 LEU A N 1
ATOM 2892 C CA . LEU A 1 379 ? 13.455 -3.777 -8.548 1.00 88.31 379 LEU A CA 1
ATOM 2893 C C . LEU A 1 379 ? 13.071 -4.980 -7.698 1.00 88.31 379 LEU A C 1
ATOM 2895 O O . LEU A 1 379 ? 12.563 -4.816 -6.591 1.00 88.31 379 LEU A O 1
ATOM 2899 N N . THR A 1 380 ? 13.360 -6.186 -8.173 1.00 83.12 380 THR A N 1
ATOM 2900 C CA . THR A 1 380 ? 12.988 -7.433 -7.488 1.00 83.12 380 THR A CA 1
ATOM 2901 C C . THR A 1 380 ? 14.152 -8.414 -7.511 1.00 83.12 380 THR A C 1
ATOM 2903 O O . THR A 1 380 ? 14.840 -8.553 -8.518 1.00 83.12 380 THR A O 1
ATOM 2906 N N . ASN A 1 381 ? 14.367 -9.151 -6.427 1.00 83.94 381 ASN A N 1
ATOM 2907 C CA . ASN A 1 381 ? 15.161 -10.369 -6.456 1.00 83.94 381 ASN A CA 1
ATOM 2908 C C . ASN A 1 381 ? 14.262 -11.530 -6.906 1.00 83.94 381 ASN A C 1
ATOM 2910 O O . ASN A 1 381 ? 13.498 -12.079 -6.116 1.00 83.94 381 ASN A O 1
ATOM 2914 N N . ILE A 1 382 ? 14.382 -11.943 -8.168 1.00 81.50 382 ILE A N 1
ATOM 2915 C CA . ILE A 1 382 ? 13.508 -12.960 -8.783 1.00 81.50 382 ILE A CA 1
ATOM 2916 C C . ILE A 1 382 ? 13.710 -14.374 -8.228 1.00 81.50 382 ILE A C 1
ATOM 2918 O O . ILE A 1 382 ? 12.934 -15.275 -8.542 1.00 81.50 382 ILE A O 1
ATOM 2922 N N . ARG A 1 383 ? 14.785 -14.628 -7.468 1.00 74.75 383 ARG A N 1
ATOM 2923 C CA . ARG A 1 383 ? 15.006 -15.951 -6.857 1.00 74.75 383 ARG A CA 1
ATOM 2924 C C . ARG A 1 383 ? 14.139 -16.151 -5.629 1.00 74.75 383 ARG A C 1
ATOM 2926 O O . ARG A 1 383 ? 13.682 -17.270 -5.401 1.00 74.75 383 ARG A O 1
ATOM 2933 N N . ASP A 1 384 ? 13.958 -15.073 -4.882 1.00 72.19 384 ASP A N 1
ATOM 2934 C CA . ASP A 1 384 ? 13.290 -15.073 -3.588 1.00 72.19 384 ASP A CA 1
ATOM 2935 C C . ASP A 1 384 ? 11.940 -14.330 -3.641 1.00 72.19 384 ASP A C 1
ATOM 2937 O O . ASP A 1 384 ? 11.216 -14.341 -2.655 1.00 72.19 384 ASP A O 1
ATOM 2941 N N . ASP A 1 385 ? 11.592 -13.742 -4.796 1.00 68.56 385 ASP A N 1
ATOM 2942 C CA . ASP A 1 385 ? 10.380 -12.943 -5.054 1.00 68.56 385 ASP A CA 1
ATOM 2943 C C . ASP A 1 385 ? 10.250 -11.718 -4.127 1.00 68.56 385 ASP A C 1
ATOM 2945 O O . ASP A 1 385 ? 9.162 -11.296 -3.752 1.00 68.56 385 ASP A O 1
ATOM 2949 N N . VAL A 1 386 ? 11.397 -11.148 -3.738 1.00 72.00 386 VAL A N 1
ATOM 2950 C CA . VAL A 1 386 ? 11.486 -10.011 -2.809 1.00 72.00 386 VAL A CA 1
ATOM 2951 C C . VAL A 1 386 ? 11.661 -8.717 -3.590 1.00 72.00 386 VAL A C 1
ATOM 2953 O O . VAL A 1 386 ? 12.619 -8.584 -4.354 1.00 72.00 386 VAL A O 1
ATOM 2956 N N . GLN A 1 387 ? 10.783 -7.740 -3.374 1.00 76.88 387 GLN A N 1
ATOM 2957 C CA . GLN A 1 387 ? 10.972 -6.392 -3.905 1.00 76.88 387 GLN A CA 1
ATOM 2958 C C . GLN A 1 387 ? 12.148 -5.709 -3.196 1.00 76.88 387 GLN A C 1
ATOM 2960 O O . GLN A 1 387 ? 12.162 -5.564 -1.979 1.00 76.88 387 GLN A O 1
ATOM 2965 N N . LEU A 1 388 ? 13.144 -5.293 -3.974 1.00 80.75 388 LEU A N 1
ATOM 2966 C CA . LEU A 1 388 ? 14.315 -4.561 -3.502 1.00 80.75 388 LEU A CA 1
ATOM 2967 C C . LEU A 1 388 ? 14.029 -3.061 -3.397 1.00 80.75 388 LEU A C 1
ATOM 2969 O O . LEU A 1 388 ? 14.543 -2.415 -2.490 1.00 80.75 388 LEU A O 1
ATOM 2973 N N . ALA A 1 389 ? 13.233 -2.509 -4.321 1.00 80.38 389 ALA A N 1
ATOM 2974 C CA . ALA A 1 389 ? 12.801 -1.113 -4.292 1.00 80.38 389 ALA A CA 1
ATOM 2975 C C . ALA A 1 389 ? 11.602 -0.847 -5.210 1.00 80.38 389 ALA A C 1
ATOM 2977 O O . ALA A 1 389 ? 11.412 -1.540 -6.212 1.00 80.38 389 ALA A O 1
ATOM 2978 N N . TYR A 1 390 ? 10.864 0.216 -4.883 1.00 78.75 390 TYR A N 1
ATOM 2979 C CA . TYR A 1 390 ? 9.912 0.894 -5.761 1.00 78.75 390 TYR A CA 1
ATOM 2980 C C . TYR A 1 390 ? 10.319 2.366 -5.855 1.00 78.75 390 TYR A C 1
ATOM 2982 O O . TYR A 1 390 ? 10.468 3.025 -4.827 1.00 78.75 390 TYR A O 1
ATOM 2990 N N . ILE A 1 391 ? 10.536 2.883 -7.062 1.00 80.88 391 ILE A N 1
ATOM 2991 C CA . ILE A 1 391 ? 11.106 4.219 -7.276 1.00 80.88 391 ILE A CA 1
ATOM 2992 C C . ILE A 1 391 ? 10.210 5.008 -8.222 1.00 80.88 391 ILE A C 1
ATOM 2994 O O . ILE A 1 391 ? 9.955 4.561 -9.332 1.00 80.88 391 ILE A O 1
ATOM 2998 N N . TYR A 1 392 ? 9.804 6.207 -7.816 1.00 78.06 392 TYR A N 1
ATOM 2999 C CA . TYR A 1 392 ? 9.109 7.159 -8.681 1.00 78.06 392 TYR A CA 1
ATOM 3000 C C . TYR A 1 392 ? 10.125 8.100 -9.329 1.00 78.06 392 TYR A C 1
ATOM 3002 O O . TYR A 1 392 ? 10.822 8.838 -8.629 1.00 78.06 392 TYR A O 1
ATOM 3010 N N . ALA A 1 393 ? 10.206 8.093 -10.655 1.00 82.75 393 ALA A N 1
ATOM 3011 C CA . ALA A 1 393 ? 11.147 8.893 -11.426 1.00 82.75 393 ALA A CA 1
ATOM 3012 C C . ALA A 1 393 ? 10.463 9.619 -12.594 1.00 82.75 393 ALA A C 1
ATOM 3014 O O . ALA A 1 393 ? 9.316 9.358 -12.955 1.00 82.75 393 ALA A O 1
ATOM 3015 N N . TYR A 1 394 ? 11.190 10.566 -13.177 1.00 82.81 394 TYR A N 1
ATOM 3016 C CA . TYR A 1 394 ? 10.767 11.313 -14.355 1.00 82.81 394 TYR A CA 1
ATOM 3017 C C . TYR A 1 394 ? 11.948 11.377 -15.324 1.00 82.81 394 TYR A C 1
ATOM 3019 O O . TYR A 1 394 ? 13.049 11.737 -14.896 1.00 82.81 394 TYR A O 1
ATOM 3027 N N . ALA A 1 395 ? 11.725 10.983 -16.577 1.00 85.00 395 ALA A N 1
ATOM 3028 C CA . ALA A 1 395 ? 12.716 11.048 -17.654 1.00 85.00 395 ALA A CA 1
ATOM 3029 C C . ALA A 1 395 ? 12.373 12.234 -18.564 1.00 85.00 395 ALA A C 1
ATOM 3031 O O . ALA A 1 395 ? 11.216 12.334 -18.979 1.00 85.00 395 ALA A O 1
ATOM 3032 N N . GLU A 1 396 ? 13.326 13.139 -18.823 1.00 82.38 396 GLU A N 1
ATOM 3033 C CA . GLU A 1 396 ? 13.094 14.439 -19.505 1.00 82.38 396 GLU A CA 1
ATOM 3034 C C . GLU A 1 396 ? 13.598 14.523 -20.942 1.00 82.38 396 GLU A C 1
ATOM 3036 O O . GLU A 1 396 ? 14.678 13.973 -21.239 1.00 82.38 396 GLU A O 1
#

Sequence (396 aa):
MMESQDYYLTLIQQGHTPVDAAHYTCQYYPEFKPPTAGAEMIATPFGSSEFVGLSGQGGAVSATGAGSITAGTVAAGAATGGGMSVATIAVVSVLVLGGAGTAGYFIYDYLTEPDFYGTIYWQEFGAGYQFEEDTVYLVFPAIEDNCDYFETAFSETNTQKRGELCYIDSPFGDFYSIEERDDYFLISFSDEKDTKDRIMVYPLERGAVMTVPMSDGCDVWVSDIEAPMFSYATLEGFGEMEDWRDEFEDIAEEIKEDGPSKCDYSYDDEDSYSDSPSSYEFDFSDASDWVSNATDDDLIHVQMTKGDDVNWAALGVSIILDGGDTIACEDGKLVGGELCTFTSDDDGTWSLGERITISENDVDLCDGSTGGCQIDVILTNIRDDVQLAYIYAYAE